Protein AF-0000000087409293 (afdb_homodimer)

Foldseek 3Di:
DEEEEEELVQFAALPDDALHGNLVLLLLVLLLVLVCPPVDFYAYEYEARSALVVLCVVLVQAQFADDDDVNNVSNVVSQVRSLVRSVVRVVSSCVSNVVNVAQEDEDEPQVAFEAANQATPGGDCVVVVVCRVVRHHYYYYWGKHQYPHRRIRTHHSLRVVLVCCVVVLDAEYEYADQDAEDFQEDVPPTDFAAEDELVCLVVSCVSHVVDPPDPDPCVVVSSNSVSVSSSQVRYKYWYGHSNDRPQVNCVVVPNHTYYIYHD/DEEEEAELVQFAALPDDALHGNLVLLLLVLLLVLVCPPVDFYAYEYEARSALVVLCVVLVQAQFADPDDVNNVSNVVSQVRSQVRSVVRVVSSCVSNVVNVAQEDEDEPQVAFEAANQATPGGDCVVVVVCRVVRHHYYYYWGKHQYPHRRIRTHHSLRVVLVCCVVVLDAEYEYADQDAEDFLEDVPPTDFAAEDELVCLVVSCVSHVVDPPDPDPCVVVSSNSVSVSSSQVRYKYWYGHSNDRPQVNCVVVPNHTYYIYHD

Structure (mmCIF, N/CA/C/O backbone):
data_AF-0000000087409293-model_v1
#
loop_
_entity.id
_entity.type
_entity.pdbx_description
1 polymer 'Isopentenyl phosphate kinase'
#
loop_
_atom_site.group_PDB
_atom_site.id
_atom_site.type_symbol
_atom_site.label_atom_id
_atom_site.label_alt_id
_atom_site.label_comp_id
_atom_site.label_asym_id
_atom_site.label_entity_id
_atom_site.label_seq_id
_atom_site.pdbx_PDB_ins_code
_atom_site.Cartn_x
_atom_site.Cartn_y
_atom_site.Cartn_z
_atom_site.occupancy
_atom_site.B_iso_or_equiv
_atom_site.auth_seq_id
_atom_site.auth_comp_id
_atom_site.auth_asym_id
_atom_site.auth_atom_id
_atom_site.pdbx_PDB_model_num
ATOM 1 N N . MET A 1 1 ? -8.055 -22.25 -0.943 1 96.88 1 MET A N 1
ATOM 2 C CA . MET A 1 1 ? -7.41 -21.016 -1.385 1 96.88 1 MET A CA 1
ATOM 3 C C . MET A 1 1 ? -6.199 -21.312 -2.262 1 96.88 1 MET A C 1
ATOM 5 O O . MET A 1 1 ? -5.457 -22.266 -2 1 96.88 1 MET A O 1
ATOM 9 N N . ILE A 1 2 ? -6.016 -20.578 -3.305 1 98.69 2 ILE A N 1
ATOM 10 C CA . ILE A 1 2 ? -4.949 -20.766 -4.285 1 98.69 2 ILE A CA 1
ATOM 11 C C . ILE A 1 2 ? -4.133 -19.469 -4.414 1 98.69 2 ILE A C 1
ATOM 13 O O . ILE A 1 2 ? -4.699 -18.375 -4.5 1 98.69 2 ILE A O 1
ATOM 17 N N . ILE A 1 3 ? -2.811 -19.594 -4.363 1 98.75 3 ILE A N 1
ATOM 18 C CA . ILE A 1 3 ? -1.931 -18.453 -4.629 1 98.75 3 ILE A CA 1
ATOM 19 C C . ILE A 1 3 ? -1.375 -18.562 -6.047 1 98.75 3 ILE A C 1
ATOM 21 O O . ILE A 1 3 ? -0.853 -19.594 -6.445 1 98.75 3 ILE A O 1
ATOM 25 N N . VAL A 1 4 ? -1.517 -17.516 -6.801 1 98.88 4 VAL A N 1
ATOM 26 C CA . VAL A 1 4 ? -0.999 -17.453 -8.164 1 98.88 4 VAL A CA 1
ATOM 27 C C . VAL A 1 4 ? 0.125 -16.422 -8.242 1 98.88 4 VAL A C 1
ATOM 29 O O . VAL A 1 4 ? -0.078 -15.25 -7.926 1 98.88 4 VAL A O 1
ATOM 32 N N . LYS A 1 5 ? 1.295 -16.844 -8.609 1 98.19 5 LYS A N 1
ATOM 33 C CA . LYS A 1 5 ? 2.443 -15.961 -8.82 1 98.19 5 LYS A CA 1
ATOM 34 C C . LYS A 1 5 ? 2.658 -15.688 -10.305 1 98.19 5 LYS A C 1
ATOM 36 O O . LYS A 1 5 ? 2.922 -16.609 -11.078 1 98.19 5 LYS A O 1
ATOM 41 N N . VAL A 1 6 ? 2.549 -14.492 -10.68 1 98.25 6 VAL A N 1
ATOM 42 C CA . VAL A 1 6 ? 2.789 -14.117 -12.07 1 98.25 6 VAL A CA 1
ATOM 43 C C . VAL A 1 6 ? 4.211 -13.57 -12.219 1 98.25 6 VAL A C 1
ATOM 45 O O . VAL A 1 6 ? 4.504 -12.461 -11.781 1 98.25 6 VAL A O 1
ATOM 48 N N . GLY A 1 7 ? 5.055 -14.305 -12.875 1 95.56 7 GLY A N 1
ATOM 49 C CA . GLY A 1 7 ? 6.43 -13.875 -13.086 1 95.56 7 GLY A CA 1
ATOM 50 C C . GLY A 1 7 ? 6.543 -12.656 -13.977 1 95.56 7 GLY A C 1
ATOM 51 O O . GLY A 1 7 ? 5.695 -12.43 -14.844 1 95.56 7 GLY A O 1
ATOM 52 N N . GLY A 1 8 ? 7.586 -11.914 -13.773 1 94.38 8 GLY A N 1
ATOM 53 C CA . GLY A 1 8 ? 7.797 -10.711 -14.555 1 94.38 8 GLY A CA 1
ATOM 54 C C . GLY A 1 8 ? 7.871 -10.969 -16.047 1 94.38 8 GLY A C 1
ATOM 55 O O . GLY A 1 8 ? 7.387 -10.164 -16.844 1 94.38 8 GLY A O 1
ATOM 56 N N . SER A 1 9 ? 8.406 -12.102 -16.422 1 92.5 9 SER A N 1
ATOM 57 C CA . SER A 1 9 ? 8.57 -12.438 -17.828 1 92.5 9 SER A CA 1
ATOM 58 C C . SER A 1 9 ? 7.238 -12.797 -18.469 1 92.5 9 SER A C 1
ATOM 60 O O . SER A 1 9 ? 7.133 -12.867 -19.703 1 92.5 9 SER A O 1
ATOM 62 N N . VAL A 1 10 ? 6.266 -13.062 -17.625 1 96.19 10 VAL A N 1
ATOM 63 C CA . VAL A 1 10 ? 4.949 -13.438 -18.141 1 96.19 10 VAL A CA 1
ATOM 64 C C . VAL A 1 10 ? 4.227 -12.195 -18.656 1 96.19 10 VAL A C 1
ATOM 66 O O . VAL A 1 10 ? 3.572 -12.242 -19.703 1 96.19 10 VAL A O 1
ATOM 69 N N . PHE A 1 11 ? 4.387 -11.07 -17.969 1 97.25 11 PHE A N 1
ATOM 70 C CA . PHE A 1 11 ? 3.568 -9.922 -18.344 1 97.25 11 PHE A CA 1
ATOM 71 C C . PHE A 1 11 ? 4.434 -8.789 -18.891 1 97.25 11 PHE A C 1
ATOM 73 O O . PHE A 1 11 ? 3.932 -7.699 -19.172 1 97.25 11 PHE A O 1
ATOM 80 N N . SER A 1 12 ? 5.723 -9.008 -18.953 1 94.75 12 SER A N 1
ATOM 81 C CA . SER A 1 12 ? 6.621 -7.961 -19.422 1 94.75 12 SER A CA 1
ATOM 82 C C . SER A 1 12 ? 7.832 -8.547 -20.141 1 94.75 12 SER A C 1
ATOM 84 O O . SER A 1 12 ? 8.156 -9.727 -19.969 1 94.75 12 SER A O 1
ATOM 86 N N . ASP A 1 13 ? 8.43 -7.73 -21.031 1 90.62 13 ASP A N 1
ATOM 87 C CA . ASP A 1 13 ? 9.719 -8.031 -21.656 1 90.62 13 ASP A CA 1
ATOM 88 C C . ASP A 1 13 ? 10.836 -7.195 -21.031 1 90.62 13 ASP A C 1
ATOM 90 O O . ASP A 1 13 ? 10.945 -5.996 -21.312 1 90.62 13 ASP A O 1
ATOM 94 N N . LYS A 1 14 ? 11.617 -7.812 -20.281 1 82.81 14 LYS A N 1
ATOM 95 C CA . LYS A 1 14 ? 12.672 -7.113 -19.547 1 82.81 14 LYS A CA 1
ATOM 96 C C . LYS A 1 14 ? 13.656 -6.457 -20.516 1 82.81 14 LYS A C 1
ATOM 98 O O . LYS A 1 14 ? 14.352 -5.508 -20.141 1 82.81 14 LYS A O 1
ATOM 103 N N . LYS A 1 15 ? 13.773 -7 -21.719 1 83.5 15 LYS A N 1
ATOM 104 C CA . LYS A 1 15 ? 14.68 -6.461 -22.734 1 83.5 15 LYS A CA 1
ATOM 105 C C . LYS A 1 15 ? 14.023 -5.332 -23.516 1 83.5 15 LYS A C 1
ATOM 107 O O . LYS A 1 15 ? 14.68 -4.656 -24.312 1 83.5 15 LYS A O 1
ATOM 112 N N . GLY A 1 16 ? 12.766 -5.148 -23.328 1 87.06 16 GLY A N 1
ATOM 113 C CA . GLY A 1 16 ? 12.023 -4.109 -24.031 1 87.06 16 GLY A CA 1
ATOM 114 C C . GLY A 1 16 ? 12.086 -2.762 -23.328 1 87.06 16 GLY A C 1
ATOM 115 O O . GLY A 1 16 ? 12.992 -2.502 -22.547 1 87.06 16 GLY A O 1
ATOM 116 N N . GLU A 1 17 ? 11.258 -1.871 -23.734 1 90.75 17 GLU A N 1
ATOM 117 C CA . GLU A 1 17 ? 11.148 -0.559 -23.109 1 90.75 17 GLU A CA 1
ATOM 118 C C . GLU A 1 17 ? 10.758 -0.683 -21.641 1 90.75 17 GLU A C 1
ATOM 120 O O . GLU A 1 17 ? 10.016 -1.598 -21.266 1 90.75 17 GLU A O 1
ATOM 125 N N . PRO A 1 18 ? 11.297 0.206 -20.875 1 90.44 18 PRO A N 1
ATOM 126 C CA . PRO A 1 18 ? 10.875 0.184 -19.469 1 90.44 18 PRO A CA 1
ATOM 127 C C . PRO A 1 18 ? 9.359 0.287 -19.312 1 90.44 18 PRO A C 1
ATOM 129 O O . PRO A 1 18 ? 8.695 0.991 -20.078 1 90.44 18 PRO A O 1
ATOM 132 N N . GLU A 1 19 ? 8.898 -0.525 -18.328 1 94.94 19 GLU A N 1
ATOM 133 C CA . GLU A 1 19 ? 7.5 -0.506 -17.906 1 94.94 19 GLU A CA 1
ATOM 134 C C . GLU A 1 19 ? 6.574 -0.94 -19.047 1 94.94 19 GLU A C 1
ATOM 136 O O . GLU A 1 19 ? 5.496 -0.371 -19.219 1 94.94 19 GLU A O 1
ATOM 141 N N . ASN A 1 20 ? 7.098 -1.802 -19.969 1 95.94 20 ASN A N 1
ATOM 142 C CA . ASN A 1 20 ? 6.172 -2.451 -20.891 1 95.94 20 ASN A CA 1
ATOM 143 C C . ASN A 1 20 ? 5.285 -3.465 -20.172 1 95.94 20 ASN A C 1
ATOM 145 O O . ASN A 1 20 ? 5.73 -4.137 -19.25 1 95.94 20 ASN A O 1
ATOM 149 N N . PHE A 1 21 ? 4.055 -3.594 -20.594 1 97.5 21 PHE A N 1
ATOM 150 C CA . PHE A 1 21 ? 3.062 -4.438 -19.938 1 97.5 21 PHE A CA 1
ATOM 151 C C . PHE A 1 21 ? 2.232 -5.195 -20.969 1 97.5 21 PHE A C 1
ATOM 153 O O . PHE A 1 21 ? 1.63 -4.59 -21.859 1 97.5 21 PHE A O 1
ATOM 160 N N . ASP A 1 22 ? 2.244 -6.477 -20.891 1 97.69 22 ASP A N 1
ATOM 161 C CA . ASP A 1 22 ? 1.468 -7.324 -21.797 1 97.69 22 ASP A CA 1
ATOM 162 C C . ASP A 1 22 ? 0.019 -7.438 -21.328 1 97.69 22 ASP A C 1
ATOM 164 O O . ASP A 1 22 ? -0.352 -8.406 -20.672 1 97.69 22 ASP A O 1
ATOM 168 N N . HIS A 1 23 ? -0.8 -6.555 -21.766 1 98 23 HIS A N 1
ATOM 169 C CA . HIS A 1 23 ? -2.186 -6.449 -21.312 1 98 23 HIS A CA 1
ATOM 170 C C . HIS A 1 23 ? -2.979 -7.699 -21.672 1 98 23 HIS A C 1
ATOM 172 O O . HIS A 1 23 ? -3.811 -8.164 -20.891 1 98 23 HIS A O 1
ATOM 178 N N . GLU A 1 24 ? -2.725 -8.234 -22.812 1 97.81 24 GLU A N 1
ATOM 179 C CA . GLU A 1 24 ? -3.482 -9.391 -23.281 1 97.81 24 GLU A CA 1
ATOM 180 C C . GLU A 1 24 ? -3.219 -10.617 -22.406 1 97.81 24 GLU A C 1
ATOM 182 O O . GLU A 1 24 ? -4.156 -11.305 -22 1 97.81 24 GLU A O 1
ATOM 187 N N . THR A 1 25 ? -1.979 -10.859 -22.141 1 98.25 25 THR A N 1
ATOM 188 C CA . THR A 1 25 ? -1.608 -12.008 -21.312 1 98.25 25 THR A CA 1
ATOM 189 C C . THR A 1 25 ? -2.234 -11.898 -19.922 1 98.25 25 THR A C 1
ATOM 191 O O . THR A 1 25 ? -2.824 -12.859 -19.422 1 98.25 25 THR A O 1
ATOM 194 N N . VAL A 1 26 ? -2.182 -10.742 -19.281 1 98.69 26 VAL A N 1
ATOM 195 C CA . VAL A 1 26 ? -2.695 -10.562 -17.922 1 98.69 26 VAL A CA 1
ATOM 196 C C . VAL A 1 26 ? -4.219 -10.648 -17.938 1 98.69 26 VAL A C 1
ATOM 198 O O . VAL A 1 26 ? -4.82 -11.211 -17.016 1 98.69 26 VAL A O 1
ATOM 201 N N . ARG A 1 27 ? -4.828 -10.102 -18.969 1 98.44 27 ARG A N 1
ATOM 202 C CA . ARG A 1 27 ? -6.277 -10.219 -19.078 1 98.44 27 ARG A CA 1
ATOM 203 C C . ARG A 1 27 ? -6.703 -11.68 -19.203 1 98.44 27 ARG A C 1
ATOM 205 O O . ARG A 1 27 ? -7.715 -12.086 -18.625 1 98.44 27 ARG A O 1
ATOM 212 N N . ASN A 1 28 ? -5.973 -12.453 -19.969 1 98.56 28 ASN A N 1
ATOM 213 C CA . ASN A 1 28 ? -6.27 -13.875 -20.109 1 98.56 28 ASN A CA 1
ATOM 214 C C . ASN A 1 28 ? -6.129 -14.609 -18.766 1 98.56 28 ASN A C 1
ATOM 216 O O . ASN A 1 28 ? -6.934 -15.484 -18.453 1 98.56 28 ASN A O 1
ATOM 220 N N . ILE A 1 29 ? -5.129 -14.266 -18.031 1 98.81 29 ILE A N 1
ATOM 221 C CA . ILE A 1 29 ? -4.938 -14.828 -16.703 1 98.81 29 ILE A CA 1
ATOM 222 C C . ILE A 1 29 ? -6.141 -14.492 -15.828 1 98.81 29 ILE A C 1
ATOM 224 O O . ILE A 1 29 ? -6.684 -15.367 -15.148 1 98.81 29 ILE A O 1
ATOM 228 N N . ALA A 1 30 ? -6.59 -13.219 -15.852 1 98.88 30 ALA A N 1
ATOM 229 C CA . ALA A 1 30 ? -7.758 -12.781 -15.094 1 98.88 30 ALA A CA 1
ATOM 230 C C . ALA A 1 30 ? -9 -13.57 -15.5 1 98.88 30 ALA A C 1
ATOM 232 O O . ALA A 1 30 ? -9.789 -13.992 -14.648 1 98.88 30 ALA A O 1
ATOM 233 N N . LYS A 1 31 ? -9.172 -13.789 -16.797 1 98.81 31 LYS A N 1
ATOM 234 C CA . LYS A 1 31 ? -10.305 -14.555 -17.297 1 98.81 31 LYS A CA 1
ATOM 235 C C . LYS A 1 31 ? -10.305 -15.977 -16.75 1 98.81 31 LYS A C 1
ATOM 237 O O . LYS A 1 31 ? -11.352 -16.531 -16.422 1 98.81 31 LYS A O 1
ATOM 242 N N . GLU A 1 32 ? -9.172 -16.578 -16.734 1 98.81 32 GLU A N 1
ATOM 243 C CA . GLU A 1 32 ? -9.086 -17.938 -16.219 1 98.81 32 GLU A CA 1
ATOM 244 C C . GLU A 1 32 ? -9.422 -17.984 -14.727 1 98.81 32 GLU A C 1
ATOM 246 O O . GLU A 1 32 ? -10.125 -18.891 -14.273 1 98.81 32 GLU A O 1
ATOM 251 N N . ILE A 1 33 ? -8.93 -17.047 -13.945 1 98.88 33 ILE A N 1
ATOM 252 C CA . ILE A 1 33 ? -9.25 -16.984 -12.523 1 98.88 33 ILE A CA 1
ATOM 253 C C . ILE A 1 33 ? -10.75 -16.781 -12.336 1 98.88 33 ILE A C 1
ATOM 255 O O . ILE A 1 33 ? -11.359 -17.375 -11.453 1 98.88 33 ILE A O 1
ATOM 259 N N . ALA A 1 34 ? -11.352 -15.922 -13.211 1 98.75 34 ALA A N 1
ATOM 260 C CA . ALA A 1 34 ? -12.773 -15.594 -13.133 1 98.75 34 ALA A CA 1
ATOM 261 C C . ALA A 1 34 ? -13.641 -16.844 -13.242 1 98.75 34 ALA A C 1
ATOM 263 O O . ALA A 1 34 ? -14.734 -16.891 -12.68 1 98.75 34 ALA A O 1
ATOM 264 N N . LYS A 1 35 ? -13.141 -17.875 -13.922 1 98.5 35 LYS A N 1
ATOM 265 C CA . LYS A 1 35 ? -13.891 -19.125 -14.102 1 98.5 35 LYS A CA 1
ATOM 266 C C . LYS A 1 35 ? -14.055 -19.859 -12.773 1 98.5 35 LYS A C 1
ATOM 268 O O . LYS A 1 35 ? -14.961 -20.672 -12.617 1 98.5 35 LYS A O 1
ATOM 273 N N . PHE A 1 36 ? -13.227 -19.609 -11.828 1 98.62 36 PHE A N 1
ATOM 274 C CA . PHE A 1 36 ? -13.219 -20.375 -10.586 1 98.62 36 PHE A CA 1
ATOM 275 C C . PHE A 1 36 ? -13.625 -19.484 -9.414 1 98.62 36 PHE A C 1
ATOM 277 O O . PHE A 1 36 ? -13.961 -20 -8.336 1 98.62 36 PHE A O 1
ATOM 284 N N . TYR A 1 37 ? -13.594 -18.172 -9.594 1 98.25 37 TYR A N 1
ATOM 285 C CA . TYR A 1 37 ? -14.055 -17.219 -8.594 1 98.25 37 TYR A CA 1
ATOM 286 C C . TYR A 1 37 ? -15.57 -17.094 -8.633 1 98.25 37 TYR A C 1
ATOM 288 O O . TYR A 1 37 ? -16.188 -17.141 -9.703 1 98.25 37 TYR A O 1
ATOM 296 N N . PRO A 1 38 ? -16.312 -17.062 -7.551 1 97.25 38 PRO A N 1
ATOM 297 C CA . PRO A 1 38 ? -15.844 -16.953 -6.168 1 97.25 38 PRO A CA 1
ATOM 298 C C . PRO A 1 38 ? -15.805 -18.297 -5.449 1 97.25 38 PRO A C 1
ATOM 300 O O . PRO A 1 38 ? -15.664 -18.344 -4.227 1 97.25 38 PRO A O 1
ATOM 303 N N . ARG A 1 39 ? -15.883 -19.391 -6.199 1 97.38 39 ARG A N 1
ATOM 304 C CA . ARG A 1 39 ? -15.867 -20.719 -5.578 1 97.38 39 ARG A CA 1
ATOM 305 C C . ARG A 1 39 ? -14.516 -21 -4.93 1 97.38 39 ARG A C 1
ATOM 307 O O . ARG A 1 39 ? -14.438 -21.75 -3.955 1 97.38 39 ARG A O 1
ATOM 314 N N . GLU A 1 40 ? -13.484 -20.484 -5.477 1 97.88 40 GLU A N 1
ATOM 315 C CA . GLU A 1 40 ? -12.133 -20.547 -4.93 1 97.88 40 GLU A CA 1
ATOM 316 C C . GLU A 1 40 ? -11.656 -19.172 -4.477 1 97.88 40 GLU A C 1
ATOM 318 O O . GLU A 1 40 ? -12 -18.156 -5.082 1 97.88 40 GLU A O 1
ATOM 323 N N . ASN A 1 41 ? -10.922 -19.156 -3.402 1 98.44 41 ASN A N 1
ATOM 324 C CA . ASN A 1 41 ? -10.25 -17.953 -2.965 1 98.44 41 ASN A CA 1
ATOM 325 C C . ASN A 1 41 ? -8.859 -17.828 -3.582 1 98.44 41 ASN A C 1
ATOM 327 O O . ASN A 1 41 ? -8.148 -18.828 -3.727 1 98.44 41 ASN A O 1
ATOM 331 N N . PHE A 1 42 ? -8.492 -16.609 -3.934 1 98.88 42 PHE A N 1
ATOM 332 C CA . PHE A 1 42 ? -7.215 -16.422 -4.617 1 98.88 42 PHE A CA 1
ATOM 333 C C . PHE A 1 42 ? -6.398 -15.328 -3.947 1 98.88 42 PHE A C 1
ATOM 335 O O . PHE A 1 42 ? -6.957 -14.344 -3.457 1 98.88 42 PHE A O 1
ATOM 342 N N . ILE A 1 43 ? -5.152 -15.484 -3.918 1 98.88 43 ILE A N 1
ATOM 343 C CA . ILE A 1 43 ? -4.16 -14.422 -3.766 1 98.88 43 ILE A CA 1
ATOM 344 C C . ILE A 1 43 ? -3.277 -14.359 -5.008 1 98.88 43 ILE A C 1
ATOM 346 O O . ILE A 1 43 ? -2.848 -15.398 -5.527 1 98.88 43 ILE A O 1
ATOM 350 N N . VAL A 1 44 ? -3.0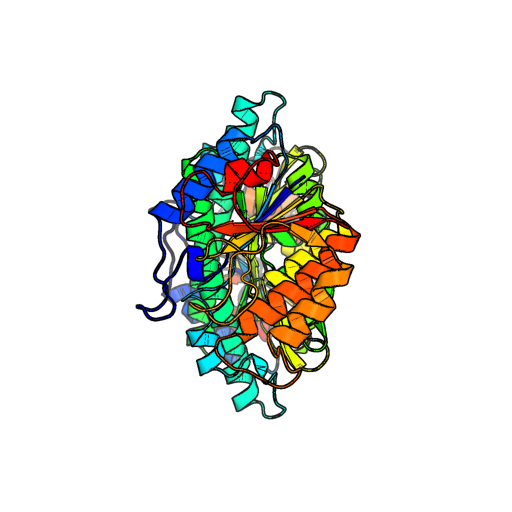49 -13.211 -5.508 1 98.94 44 VAL A N 1
ATOM 351 C CA . VAL A 1 44 ? -2.164 -13.031 -6.656 1 98.94 44 VAL A CA 1
ATOM 352 C C . VAL A 1 44 ? -0.919 -12.25 -6.23 1 98.94 44 VAL A C 1
ATOM 354 O O . VAL A 1 44 ? -1.015 -11.266 -5.496 1 98.94 44 VAL A O 1
ATOM 357 N N . VAL A 1 45 ? 0.214 -12.711 -6.598 1 98.75 45 VAL A N 1
ATOM 358 C CA . VAL A 1 45 ? 1.481 -12.016 -6.391 1 98.75 45 VAL A CA 1
ATOM 359 C C . VAL A 1 45 ? 2.223 -11.883 -7.719 1 98.75 45 VAL A C 1
ATOM 361 O O . VAL A 1 45 ? 2.461 -12.883 -8.406 1 98.75 45 VAL A O 1
ATOM 364 N N . HIS A 1 46 ? 2.545 -10.695 -8.102 1 98.31 46 HIS A N 1
ATOM 365 C CA . HIS A 1 46 ? 3.279 -10.562 -9.352 1 98.31 46 HIS A CA 1
ATOM 366 C C . HIS A 1 46 ? 4.691 -10.031 -9.109 1 98.31 46 HIS A C 1
ATOM 368 O O . HIS A 1 46 ? 4.969 -9.453 -8.055 1 98.31 46 HIS A O 1
ATOM 374 N N . GLY A 1 47 ? 5.598 -10.289 -10.078 1 95 47 GLY A N 1
ATOM 375 C CA . GLY A 1 47 ? 6.957 -9.773 -10.031 1 95 47 GLY A CA 1
ATOM 376 C C . GLY A 1 47 ? 7.082 -8.375 -10.602 1 95 47 GLY A C 1
ATOM 377 O O . GLY A 1 47 ? 6.09 -7.66 -10.727 1 95 47 GLY A O 1
ATOM 378 N N . GLY A 1 48 ? 8.305 -8 -10.867 1 92.69 48 GLY A N 1
ATOM 379 C CA . GLY A 1 48 ? 8.523 -6.633 -11.305 1 92.69 48 GLY A CA 1
ATOM 380 C C . GLY A 1 48 ? 8.586 -6.488 -12.812 1 92.69 48 GLY A C 1
ATOM 381 O O . GLY A 1 48 ? 8.242 -5.438 -13.352 1 92.69 48 GLY A O 1
ATOM 382 N N . GLY A 1 49 ? 9.148 -7.566 -13.453 1 89.81 49 GLY A N 1
ATOM 383 C CA . GLY A 1 49 ? 9.336 -7.461 -14.898 1 89.81 49 GLY A CA 1
ATOM 384 C C . GLY A 1 49 ? 10.195 -6.277 -15.297 1 89.81 49 GLY A C 1
ATOM 385 O O . GLY A 1 49 ? 11.297 -6.094 -14.773 1 89.81 49 GLY A O 1
ATOM 386 N N . SER A 1 50 ? 9.68 -5.512 -16.25 1 91.81 50 SER A N 1
ATOM 387 C CA . SER A 1 50 ? 10.406 -4.336 -16.734 1 91.81 50 SER A CA 1
ATOM 388 C C . SER A 1 50 ? 10.156 -3.133 -15.82 1 91.81 50 SER A C 1
ATOM 390 O O . SER A 1 50 ? 10.594 -2.021 -16.125 1 91.81 50 SER A O 1
ATOM 392 N N . PHE A 1 51 ? 9.445 -3.387 -14.703 1 93.75 51 PHE A N 1
ATOM 393 C CA . PHE A 1 51 ? 9.156 -2.354 -13.719 1 93.75 51 PHE A CA 1
ATOM 394 C C . PHE A 1 51 ? 10.07 -2.484 -12.508 1 93.75 51 PHE A C 1
ATOM 396 O O . PHE A 1 51 ? 10.352 -3.596 -12.055 1 93.75 51 PHE A O 1
ATOM 403 N N . GLY A 1 52 ? 10.516 -1.453 -11.953 1 90.38 52 GLY A N 1
ATOM 404 C CA . GLY A 1 52 ? 11.242 -1.432 -10.688 1 90.38 52 GLY A CA 1
ATOM 405 C C . GLY A 1 52 ? 12.711 -1.753 -10.836 1 90.38 52 GLY A C 1
ATOM 406 O O . GLY A 1 52 ? 13.555 -1.163 -10.156 1 90.38 52 GLY A O 1
ATOM 407 N N . HIS A 1 53 ? 13.016 -2.691 -11.781 1 87.88 53 HIS A N 1
ATOM 408 C CA . HIS A 1 53 ? 14.391 -3.156 -11.914 1 87.88 53 HIS A CA 1
ATOM 409 C C . HIS A 1 53 ? 15.305 -2.033 -12.391 1 87.88 53 HIS A C 1
ATOM 411 O O . HIS A 1 53 ? 16.406 -1.851 -11.859 1 87.88 53 HIS A O 1
ATOM 417 N N . PRO A 1 54 ? 14.883 -1.311 -13.383 1 88.44 54 PRO A N 1
ATOM 418 C CA . PRO A 1 54 ? 15.742 -0.205 -13.82 1 88.44 54 PRO A CA 1
ATOM 419 C C . PRO A 1 54 ? 16.062 0.771 -12.695 1 88.44 54 PRO A C 1
ATOM 421 O O . PRO A 1 54 ? 17.219 1.153 -12.516 1 88.44 54 PRO A O 1
ATOM 424 N N . GLU A 1 55 ? 15.078 1.143 -11.875 1 92 55 GLU A N 1
ATOM 425 C CA . GLU A 1 55 ? 15.281 2.043 -10.742 1 92 55 GLU A CA 1
ATOM 426 C C . GLU A 1 55 ? 16.172 1.403 -9.688 1 92 55 GLU A C 1
ATOM 428 O O . GLU A 1 55 ? 17.109 2.039 -9.188 1 92 55 GLU A O 1
ATOM 433 N N . ALA A 1 56 ? 15.906 0.174 -9.391 1 92.5 56 ALA A N 1
ATOM 434 C CA . ALA A 1 56 ? 16.656 -0.529 -8.359 1 92.5 56 ALA A CA 1
ATOM 435 C C . ALA A 1 56 ? 18.141 -0.6 -8.727 1 92.5 56 ALA A C 1
ATOM 437 O O . ALA A 1 56 ? 19.016 -0.429 -7.859 1 92.5 56 ALA A O 1
ATOM 438 N N . LYS A 1 57 ? 18.391 -0.883 -9.969 1 91.25 57 LYS A N 1
ATOM 439 C CA . LYS A 1 57 ? 19.781 -0.958 -10.445 1 91.25 57 LYS A CA 1
ATOM 440 C C . LYS A 1 57 ? 20.438 0.418 -10.438 1 91.25 57 LYS A C 1
ATOM 442 O O . LYS A 1 57 ? 21.547 0.578 -9.93 1 91.25 57 LYS A O 1
ATOM 447 N N . LYS A 1 58 ? 19.75 1.385 -10.945 1 93.88 58 LYS A N 1
ATOM 448 C CA . LYS A 1 58 ? 20.25 2.752 -11.039 1 93.88 58 LYS A CA 1
ATOM 449 C C . LYS A 1 58 ? 20.656 3.279 -9.672 1 93.88 58 LYS A C 1
ATOM 451 O O . LYS A 1 58 ? 21.703 3.926 -9.531 1 93.88 58 LYS A O 1
ATOM 456 N N . TYR A 1 59 ? 19.891 2.928 -8.594 1 95.88 59 TYR A N 1
ATOM 457 C CA . TYR A 1 59 ? 20.094 3.547 -7.285 1 95.88 59 TYR A CA 1
ATOM 458 C C . TYR A 1 59 ? 20.812 2.602 -6.336 1 95.88 59 TYR A C 1
ATOM 460 O O . TYR A 1 59 ? 21.141 2.977 -5.207 1 95.88 59 TYR A O 1
ATOM 468 N N . GLY A 1 60 ? 21.078 1.34 -6.746 1 95 60 GLY A N 1
ATOM 469 C CA . GLY A 1 60 ? 21.812 0.39 -5.926 1 95 60 GLY A CA 1
ATOM 470 C C . GLY A 1 60 ? 21.062 -0.005 -4.664 1 95 60 GLY A C 1
ATOM 471 O O . GLY A 1 60 ? 21.625 0 -3.57 1 95 60 GLY A O 1
ATOM 472 N N . ILE A 1 61 ? 19.781 -0.31 -4.82 1 95.31 61 ILE A N 1
ATOM 473 C CA . ILE A 1 61 ? 18.922 -0.572 -3.674 1 95.31 61 ILE A CA 1
ATOM 474 C C . ILE A 1 61 ? 19.406 -1.81 -2.926 1 95.31 61 ILE A C 1
ATOM 476 O O . ILE A 1 61 ? 19.406 -1.837 -1.693 1 95.31 61 ILE A O 1
ATOM 480 N N . ARG A 1 62 ? 19.906 -2.832 -3.578 1 93.56 62 ARG A N 1
ATOM 481 C CA . ARG A 1 62 ? 20.297 -4.102 -2.98 1 93.56 62 ARG A CA 1
ATOM 482 C C . ARG A 1 62 ? 21.531 -3.938 -2.107 1 93.56 62 ARG A C 1
ATOM 484 O O . ARG A 1 62 ? 21.812 -4.781 -1.253 1 93.56 62 ARG A O 1
ATOM 491 N N . ASP A 1 63 ? 22.219 -2.818 -2.281 1 95.25 63 ASP A N 1
ATOM 492 C CA . ASP A 1 63 ? 23.438 -2.576 -1.528 1 95.25 63 ASP A CA 1
ATOM 493 C C . ASP A 1 63 ? 23.141 -1.987 -0.153 1 95.25 63 ASP A C 1
ATOM 495 O O . ASP A 1 63 ? 24.031 -1.856 0.685 1 95.25 63 ASP A O 1
ATOM 499 N N . GLY A 1 64 ? 21.906 -1.65 0.086 1 97.06 64 GLY A N 1
ATOM 500 C CA . GLY A 1 64 ? 21.5 -1.105 1.375 1 97.06 64 GLY A CA 1
ATOM 501 C C . GLY A 1 64 ? 21.828 0.37 1.523 1 97.06 64 GLY A C 1
ATOM 502 O O . GLY A 1 64 ? 22.234 1.023 0.558 1 97.06 64 GLY A O 1
ATOM 503 N N . LEU A 1 65 ? 21.547 0.909 2.721 1 97.56 65 LEU A N 1
ATOM 504 C CA . LEU A 1 65 ? 21.812 2.314 3.006 1 97.56 65 LEU A CA 1
ATOM 505 C C . LEU A 1 65 ? 23.203 2.496 3.6 1 97.56 65 LEU A C 1
ATOM 507 O O . LEU A 1 65 ? 23.531 1.91 4.637 1 97.56 65 LEU A O 1
ATOM 511 N N . PRO A 1 66 ? 24 3.289 2.941 1 96.75 66 PRO A N 1
ATOM 512 C CA . PRO A 1 66 ? 25.328 3.572 3.506 1 96.75 66 PRO A CA 1
ATOM 513 C C . PRO A 1 66 ? 25.281 4.621 4.613 1 96.75 66 PRO A C 1
ATOM 515 O O . PRO A 1 66 ? 24.219 5.188 4.891 1 96.75 66 PRO A O 1
ATOM 518 N N . GLU A 1 67 ? 26.422 4.922 5.184 1 94.88 67 GLU A N 1
ATOM 519 C CA . GLU A 1 67 ? 26.5 5.848 6.309 1 94.88 67 GLU A CA 1
ATOM 520 C C . GLU A 1 67 ? 26.5 7.297 5.828 1 94.88 67 GLU A C 1
ATOM 522 O O . GLU A 1 67 ? 25.969 8.18 6.512 1 94.88 67 GLU A O 1
ATOM 527 N N . ASP A 1 68 ? 27.031 7.469 4.742 1 9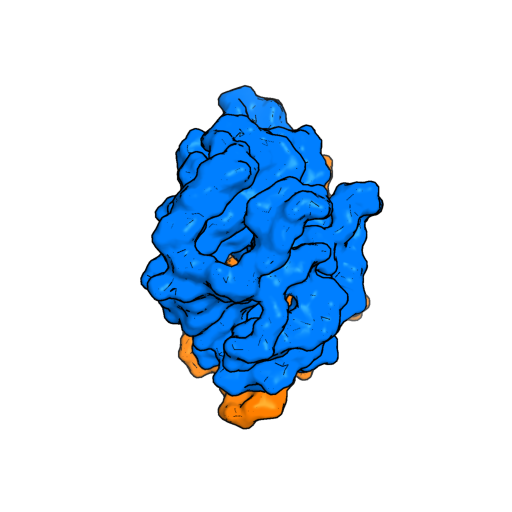6.56 68 ASP A N 1
ATOM 528 C CA . ASP A 1 68 ? 27.109 8.836 4.234 1 96.56 68 ASP A CA 1
ATOM 529 C C . ASP A 1 68 ? 25.734 9.352 3.832 1 96.56 68 ASP A C 1
ATOM 531 O O . ASP A 1 68 ? 25.016 8.703 3.068 1 96.56 68 ASP A O 1
ATOM 535 N N . TRP A 1 69 ? 25.453 10.5 4.211 1 95.44 69 TRP A N 1
ATOM 536 C CA . TRP A 1 69 ? 24.109 11.039 4.094 1 95.44 69 TRP A CA 1
ATOM 537 C C . TRP A 1 69 ? 23.719 11.25 2.633 1 95.44 69 TRP A C 1
ATOM 539 O O . TRP A 1 69 ? 22.609 10.922 2.221 1 95.44 69 TRP A O 1
ATOM 549 N N . GLU A 1 70 ? 24.609 11.773 1.889 1 96.62 70 GLU A N 1
ATOM 550 C CA . GLU A 1 70 ? 24.297 12.117 0.504 1 96.62 70 GLU A CA 1
ATOM 551 C C . GLU A 1 70 ? 23.953 10.875 -0.31 1 96.62 70 GLU A C 1
ATOM 553 O O . GLU A 1 70 ? 22.922 10.836 -0.993 1 96.62 70 GLU A O 1
ATOM 558 N N . THR A 1 71 ? 24.797 9.875 -0.179 1 97.31 71 THR A N 1
ATOM 559 C CA . THR A 1 71 ? 24.562 8.617 -0.886 1 97.31 71 THR A CA 1
ATOM 560 C C . THR A 1 71 ? 23.328 7.918 -0.323 1 97.31 71 THR A C 1
ATOM 562 O O . THR A 1 71 ? 22.547 7.32 -1.072 1 97.31 71 THR A O 1
ATOM 565 N N . ALA A 1 72 ? 23.188 7.988 0.939 1 98 72 ALA A N 1
ATOM 566 C CA . ALA A 1 72 ? 22.016 7.379 1.565 1 98 72 ALA A CA 1
ATOM 567 C C . ALA A 1 72 ? 20.719 8.023 1.066 1 98 72 ALA A C 1
ATOM 569 O O . ALA A 1 72 ? 19.766 7.324 0.742 1 98 72 ALA A O 1
ATOM 570 N N . ASN A 1 73 ? 20.734 9.344 1.009 1 98.12 73 ASN A N 1
ATOM 571 C CA . ASN A 1 73 ? 19.531 10.031 0.551 1 98.12 73 ASN A CA 1
ATOM 572 C C . ASN A 1 73 ? 19.234 9.727 -0.914 1 98.12 73 ASN A C 1
ATOM 574 O O . ASN A 1 73 ? 18.078 9.594 -1.302 1 98.12 73 ASN A O 1
ATOM 578 N N . PHE A 1 74 ? 20.281 9.625 -1.693 1 98.12 74 PHE A N 1
ATOM 579 C CA . PHE A 1 74 ? 20.141 9.219 -3.086 1 98.12 74 PHE A CA 1
ATOM 580 C C . PHE A 1 74 ? 19.453 7.859 -3.186 1 98.12 74 PHE A C 1
ATOM 582 O O . PHE A 1 74 ? 18.547 7.672 -3.992 1 98.12 74 PHE A O 1
ATOM 589 N N . ARG A 1 75 ? 19.797 6.918 -2.35 1 98.44 75 ARG A N 1
ATOM 590 C CA . ARG A 1 75 ? 19.234 5.574 -2.361 1 98.44 75 ARG A CA 1
ATOM 591 C C . ARG A 1 75 ? 17.828 5.562 -1.772 1 98.44 75 ARG A C 1
ATOM 593 O O . ARG A 1 75 ? 16.969 4.781 -2.199 1 98.44 75 ARG A O 1
ATOM 600 N N . ARG A 1 76 ? 17.562 6.488 -0.78 1 98.75 76 ARG A N 1
ATOM 601 C CA . ARG A 1 76 ? 16.203 6.629 -0.279 1 98.75 76 ARG A CA 1
ATOM 602 C C . ARG A 1 76 ? 15.25 7.047 -1.392 1 98.75 76 ARG A C 1
ATOM 604 O O . ARG A 1 76 ? 14.141 6.52 -1.503 1 98.75 76 ARG A O 1
ATOM 611 N N . ILE A 1 77 ? 15.727 7.988 -2.193 1 98.62 77 ILE A N 1
ATOM 612 C CA . ILE A 1 77 ? 14.93 8.453 -3.322 1 98.62 77 ILE A CA 1
ATOM 613 C C . ILE A 1 77 ? 14.711 7.309 -4.305 1 98.62 77 ILE A C 1
ATOM 615 O O . ILE A 1 77 ? 13.594 7.109 -4.797 1 98.62 77 ILE A O 1
ATOM 619 N N . GLY A 1 78 ? 15.758 6.562 -4.57 1 98.44 78 GLY A N 1
ATOM 620 C CA . GLY A 1 78 ? 15.633 5.391 -5.426 1 98.44 78 GLY A CA 1
ATOM 621 C C . GLY A 1 78 ? 14.648 4.367 -4.902 1 98.44 78 GLY A C 1
ATOM 622 O O . GLY A 1 78 ? 13.891 3.773 -5.676 1 98.44 78 GLY A O 1
ATOM 623 N N . PHE A 1 79 ? 14.703 4.145 -3.592 1 98.62 79 PHE A N 1
ATOM 624 C CA . PHE A 1 79 ? 13.766 3.262 -2.904 1 98.62 79 PHE A CA 1
ATOM 625 C C . PHE A 1 79 ? 12.328 3.67 -3.191 1 98.62 79 PHE A C 1
ATOM 627 O O . PHE A 1 79 ? 11.5 2.832 -3.555 1 98.62 79 PHE A O 1
ATOM 634 N N . THR A 1 80 ? 12.062 4.957 -3.1 1 98.75 80 THR A N 1
ATOM 635 C CA . THR A 1 80 ? 10.75 5.535 -3.357 1 98.75 80 THR A CA 1
ATOM 636 C C . THR A 1 80 ? 10.367 5.375 -4.828 1 98.75 80 THR A C 1
ATOM 638 O O . THR A 1 80 ? 9.258 4.941 -5.141 1 98.75 80 THR A O 1
ATOM 641 N N . GLU A 1 81 ? 11.25 5.68 -5.715 1 98.19 81 GLU A N 1
ATOM 642 C CA . GLU A 1 81 ? 10.977 5.613 -7.148 1 98.19 81 GLU A CA 1
ATOM 643 C C . GLU A 1 81 ? 10.719 4.18 -7.598 1 98.19 81 GLU A C 1
ATOM 645 O O . GLU A 1 81 ? 9.883 3.936 -8.469 1 98.19 81 GLU A O 1
ATOM 650 N N . THR A 1 82 ? 11.445 3.246 -7.031 1 98.06 82 THR A N 1
ATOM 651 C CA . THR A 1 82 ? 11.242 1.836 -7.348 1 98.06 82 THR A CA 1
ATOM 652 C C . THR A 1 82 ? 9.836 1.391 -6.941 1 98.06 82 THR A C 1
ATOM 654 O O . THR A 1 82 ? 9.148 0.723 -7.715 1 98.06 82 THR A O 1
ATOM 657 N N . HIS A 1 83 ? 9.445 1.785 -5.773 1 98.62 83 HIS A N 1
ATOM 658 C CA . HIS A 1 83 ? 8.102 1.466 -5.301 1 98.62 83 HIS A CA 1
ATOM 659 C C . HIS A 1 83 ? 7.035 2.057 -6.219 1 98.62 83 HIS A C 1
ATOM 661 O O . HIS A 1 83 ? 6.039 1.4 -6.52 1 98.62 83 HIS A O 1
ATOM 667 N N . GLN A 1 84 ? 7.219 3.301 -6.668 1 98.44 84 GLN A N 1
ATOM 668 C CA . GLN A 1 84 ? 6.262 3.939 -7.566 1 98.44 84 GLN A CA 1
ATOM 669 C C . GLN A 1 84 ? 6.141 3.17 -8.875 1 98.44 84 GLN A C 1
ATOM 671 O O . GLN A 1 84 ? 5.043 3.031 -9.422 1 98.44 84 GLN A O 1
ATOM 676 N N . ALA A 1 85 ? 7.25 2.711 -9.367 1 97.88 85 ALA A N 1
ATOM 677 C CA . ALA A 1 85 ? 7.227 1.909 -10.594 1 97.88 85 ALA A CA 1
ATOM 678 C C . ALA A 1 85 ? 6.426 0.627 -10.391 1 97.88 85 ALA A C 1
ATOM 680 O O . ALA A 1 85 ? 5.625 0.247 -11.25 1 97.88 85 ALA A O 1
ATOM 681 N N . MET A 1 86 ? 6.617 0.019 -9.25 1 98.19 86 MET A N 1
ATOM 682 C CA . MET A 1 86 ? 5.914 -1.229 -8.969 1 98.19 86 MET A CA 1
ATOM 683 C C . MET A 1 86 ? 4.422 -0.978 -8.773 1 98.19 86 MET A C 1
ATOM 685 O O . MET A 1 86 ? 3.596 -1.82 -9.133 1 98.19 86 MET A O 1
ATOM 689 N N . LEU A 1 87 ? 4.051 0.15 -8.211 1 98.5 87 LEU A N 1
ATOM 690 C CA . LEU A 1 87 ? 2.645 0.51 -8.078 1 98.5 87 LEU A CA 1
ATOM 691 C C . LEU A 1 87 ? 1.996 0.693 -9.445 1 98.5 87 LEU A C 1
ATOM 693 O O . LEU A 1 87 ? 0.824 0.359 -9.633 1 98.5 87 LEU A O 1
ATOM 697 N N . ARG A 1 88 ? 2.756 1.239 -10.383 1 98.12 88 ARG A N 1
ATOM 698 C CA . ARG A 1 88 ? 2.219 1.392 -11.734 1 98.12 88 ARG A CA 1
ATOM 699 C C . ARG A 1 88 ? 1.974 0.033 -12.375 1 98.12 88 ARG A C 1
ATOM 701 O O . ARG A 1 88 ? 0.944 -0.176 -13.023 1 98.12 88 ARG A O 1
ATOM 708 N N . ALA A 1 89 ? 2.885 -0.896 -12.188 1 98.12 89 ALA A N 1
ATOM 709 C CA . ALA A 1 89 ? 2.652 -2.252 -12.68 1 98.12 89 ALA A CA 1
ATOM 710 C C . ALA A 1 89 ? 1.409 -2.863 -12.039 1 98.12 89 ALA A C 1
ATOM 712 O O . ALA A 1 89 ? 0.558 -3.424 -12.734 1 98.12 89 ALA A O 1
ATOM 713 N N . ASN A 1 90 ? 1.325 -2.738 -10.75 1 98.69 90 ASN A N 1
ATOM 714 C CA . ASN A 1 90 ? 0.211 -3.312 -10.008 1 98.69 90 ASN A CA 1
ATOM 715 C C . ASN A 1 90 ? -1.125 -2.727 -10.453 1 98.69 90 ASN A C 1
ATOM 717 O O . ASN A 1 90 ? -2.131 -3.438 -10.516 1 98.69 90 ASN A O 1
ATOM 721 N N . SER A 1 91 ? -1.112 -1.43 -10.727 1 98.69 91 SER A N 1
ATOM 722 C CA . SER A 1 91 ? -2.33 -0.774 -11.195 1 98.69 91 SER A CA 1
ATOM 723 C C . SER A 1 91 ? -2.842 -1.41 -12.477 1 98.69 91 SER A C 1
ATOM 725 O O . SER A 1 91 ? -4.051 -1.549 -12.672 1 98.69 91 SER A O 1
ATOM 727 N N . GLU A 1 92 ? -1.949 -1.783 -13.359 1 98.62 92 GLU A N 1
ATOM 728 C CA . GLU A 1 92 ? -2.342 -2.432 -14.602 1 98.62 92 GLU A CA 1
ATOM 729 C C . GLU A 1 92 ? -2.943 -3.809 -14.344 1 98.62 92 GLU A C 1
ATOM 731 O O . GLU A 1 92 ? -3.904 -4.207 -15.008 1 98.62 92 GLU A O 1
ATOM 736 N N . PHE A 1 93 ? -2.371 -4.559 -13.367 1 98.81 93 PHE A N 1
ATOM 737 C CA . PHE A 1 93 ? -2.957 -5.832 -12.969 1 98.81 93 PHE A CA 1
ATOM 738 C C . PHE A 1 93 ? -4.379 -5.637 -12.453 1 98.81 93 PHE A C 1
ATOM 740 O O . PHE A 1 93 ? -5.297 -6.348 -12.867 1 98.81 93 PHE A O 1
ATOM 747 N N . ILE A 1 94 ? -4.547 -4.664 -11.57 1 98.88 94 ILE A N 1
ATOM 748 C CA . ILE A 1 94 ? -5.84 -4.406 -10.953 1 98.88 94 ILE A CA 1
ATOM 749 C C . ILE A 1 94 ? -6.871 -4.074 -12.031 1 98.88 94 ILE A C 1
ATOM 751 O O . ILE A 1 94 ? -7.988 -4.594 -12.016 1 98.88 94 ILE A O 1
ATOM 755 N N . LYS A 1 95 ? -6.477 -3.246 -12.969 1 98.69 95 LYS A N 1
ATOM 756 C CA . LYS A 1 95 ? -7.367 -2.861 -14.062 1 98.69 95 LYS A CA 1
ATOM 757 C C . LYS A 1 95 ? -7.832 -4.082 -14.852 1 98.69 95 LYS A C 1
ATOM 759 O O . LYS A 1 95 ? -9.016 -4.219 -15.156 1 98.69 95 LYS A O 1
ATOM 764 N N . ALA A 1 96 ? -6.895 -4.953 -15.195 1 98.75 96 ALA A N 1
ATOM 765 C CA . ALA A 1 96 ? -7.211 -6.156 -15.961 1 98.75 96 ALA A CA 1
ATOM 766 C C . ALA A 1 96 ? -8.18 -7.055 -15.203 1 98.75 96 ALA A C 1
ATOM 768 O O . ALA A 1 96 ? -9.117 -7.609 -15.789 1 98.75 96 ALA A O 1
ATOM 769 N N . PHE A 1 97 ? -8 -7.199 -13.922 1 98.88 97 PHE A N 1
ATOM 770 C CA . PHE A 1 97 ? -8.836 -8.07 -13.109 1 98.88 97 PHE A CA 1
ATOM 771 C C . PHE A 1 97 ? -10.227 -7.477 -12.93 1 98.88 97 PHE A C 1
ATOM 773 O O . PHE A 1 97 ? -11.227 -8.18 -13.055 1 98.88 97 PHE A O 1
ATOM 780 N N . VAL A 1 98 ? -10.273 -6.156 -12.656 1 98.69 98 VAL A N 1
ATOM 781 C CA . VAL A 1 98 ? -11.547 -5.469 -12.461 1 98.69 98 VAL A CA 1
ATOM 782 C C . VAL A 1 98 ? -12.375 -5.543 -13.742 1 98.69 98 VAL A C 1
ATOM 784 O O . VAL A 1 98 ? -13.602 -5.703 -13.688 1 98.69 98 VAL A O 1
ATOM 787 N N . ARG A 1 99 ? -11.711 -5.469 -14.875 1 98.06 99 ARG A N 1
ATOM 788 C CA . ARG A 1 99 ? -12.383 -5.562 -16.172 1 98.06 99 ARG A CA 1
ATOM 789 C C . ARG A 1 99 ? -13.094 -6.902 -16.328 1 98.06 99 ARG A C 1
ATOM 791 O O . ARG A 1 99 ? -14.117 -6.996 -17 1 98.06 99 ARG A O 1
ATOM 798 N N . GLU A 1 100 ? -12.578 -7.922 -15.672 1 98.38 100 GLU A N 1
ATOM 799 C CA . GLU A 1 100 ? -13.164 -9.258 -15.75 1 98.38 100 GLU A CA 1
ATOM 800 C C . GLU A 1 100 ? -14.102 -9.516 -14.57 1 98.38 100 GLU A C 1
ATOM 802 O O . GLU A 1 100 ? -14.445 -10.664 -14.289 1 98.38 100 GLU A O 1
ATOM 807 N N . GLY A 1 101 ? -14.422 -8.461 -13.797 1 98.06 101 GLY A N 1
ATOM 808 C CA . GLY A 1 101 ? -15.375 -8.562 -12.711 1 98.06 101 GLY A CA 1
ATOM 809 C C . GLY A 1 101 ? -14.766 -9.117 -11.438 1 98.06 101 GLY A C 1
ATOM 810 O O . GLY A 1 101 ? -15.492 -9.539 -10.531 1 98.06 101 GLY A O 1
ATOM 811 N N . LEU A 1 102 ? -13.477 -9.219 -11.383 1 98.81 102 LEU A N 1
ATOM 812 C CA . LEU A 1 102 ? -12.773 -9.734 -10.211 1 98.81 102 LEU A CA 1
ATOM 813 C C . LEU A 1 102 ? -12.398 -8.609 -9.258 1 98.81 102 LEU A C 1
ATOM 815 O O . LEU A 1 102 ? -11.773 -7.625 -9.672 1 98.81 102 LEU A O 1
ATOM 819 N N . PRO A 1 103 ? -12.75 -8.648 -8.008 1 98.75 103 PRO A N 1
ATOM 820 C CA . PRO A 1 103 ? -12.422 -7.59 -7.043 1 98.75 103 PRO A CA 1
ATOM 821 C C . PRO A 1 103 ? -10.992 -7.703 -6.516 1 98.75 103 PRO A C 1
ATOM 823 O O . PRO A 1 103 ? -10.781 -7.859 -5.312 1 98.75 103 PRO A O 1
ATOM 826 N N . ALA A 1 104 ? -10.078 -7.586 -7.422 1 98.88 104 ALA A N 1
ATOM 827 C CA . ALA A 1 104 ? -8.664 -7.566 -7.047 1 98.88 104 ALA A CA 1
ATOM 828 C C . ALA A 1 104 ? -8.32 -6.301 -6.27 1 98.88 104 ALA A C 1
ATOM 830 O O . ALA A 1 104 ? -8.68 -5.195 -6.676 1 98.88 104 ALA A O 1
ATOM 831 N N . PHE A 1 105 ? -7.664 -6.461 -5.16 1 98.94 105 PHE A N 1
ATOM 832 C CA . PHE A 1 105 ? -7.332 -5.324 -4.309 1 98.94 105 PHE A CA 1
ATOM 833 C C . PHE A 1 105 ? -5.836 -5.289 -4.016 1 98.94 105 PHE A C 1
ATOM 835 O O . PHE A 1 105 ? -5.266 -6.277 -3.551 1 98.94 105 PHE A O 1
ATOM 842 N N . SER A 1 106 ? -5.262 -4.168 -4.227 1 98.81 106 SER A N 1
ATOM 843 C CA . SER A 1 106 ? -3.82 -3.988 -4.066 1 98.81 106 SER A CA 1
ATOM 844 C C . SER A 1 106 ? -3.436 -3.924 -2.592 1 98.81 106 SER A C 1
ATOM 846 O O . SER A 1 106 ? -3.969 -3.105 -1.841 1 98.81 106 SER A O 1
ATOM 848 N N . VAL A 1 107 ? -2.6 -4.781 -2.172 1 98.56 107 VAL A N 1
ATOM 849 C CA . VAL A 1 107 ? -1.943 -4.715 -0.87 1 98.56 107 VAL A CA 1
ATOM 850 C C . VAL A 1 107 ? -0.461 -4.398 -1.053 1 98.56 107 VAL A C 1
ATOM 852 O O . VAL A 1 107 ? 0.283 -5.195 -1.629 1 98.56 107 VAL A O 1
ATOM 855 N N . SER A 1 108 ? -0.084 -3.268 -0.602 1 97.31 108 SER A N 1
ATOM 856 C CA . SER A 1 108 ? 1.296 -2.836 -0.8 1 97.31 108 SER A CA 1
ATOM 857 C C . SER A 1 108 ? 2.258 -3.646 0.064 1 97.31 108 SER A C 1
ATOM 859 O O . SER A 1 108 ? 2.305 -3.467 1.282 1 97.31 108 SER A O 1
ATOM 861 N N . THR A 1 109 ? 3.068 -4.406 -0.543 1 96.56 109 THR A N 1
ATOM 862 C CA . THR A 1 109 ? 4.016 -5.293 0.125 1 96.56 109 THR A CA 1
ATOM 863 C C . THR A 1 109 ? 4.957 -4.496 1.024 1 96.56 109 THR A C 1
ATOM 865 O O . THR A 1 109 ? 5.258 -4.918 2.143 1 96.56 109 THR A O 1
ATOM 868 N N . SER A 1 110 ? 5.379 -3.369 0.549 1 97.94 110 SER A N 1
ATOM 869 C CA . SER A 1 110 ? 6.352 -2.541 1.258 1 97.94 110 SER A CA 1
ATOM 870 C C . SER A 1 110 ? 5.742 -1.932 2.516 1 97.94 110 SER A C 1
ATOM 872 O O . SER A 1 110 ? 6.461 -1.404 3.367 1 97.94 110 SER A O 1
ATOM 874 N N . SER A 1 111 ? 4.426 -2.047 2.672 1 98 111 SER A N 1
ATOM 875 C CA . SER A 1 111 ? 3.76 -1.484 3.844 1 98 111 SER A CA 1
ATOM 876 C C . SER A 1 111 ? 3.506 -2.553 4.902 1 98 111 SER A C 1
ATOM 878 O O . SER A 1 111 ? 3.193 -2.234 6.051 1 98 111 SER A O 1
ATOM 880 N N . VAL A 1 112 ? 3.711 -3.842 4.516 1 97.62 112 VAL A N 1
ATOM 881 C CA . VAL A 1 112 ? 3.244 -4.84 5.473 1 97.62 112 VAL A CA 1
ATOM 882 C C . VAL A 1 112 ? 4.371 -5.824 5.785 1 97.62 112 VAL A C 1
ATOM 884 O O . VAL A 1 112 ? 4.258 -6.633 6.707 1 97.62 112 VAL A O 1
ATOM 887 N N . PHE A 1 113 ? 5.512 -5.758 5.02 1 98.38 113 PHE A N 1
ATOM 888 C CA . PHE A 1 113 ? 6.609 -6.688 5.246 1 98.38 113 PHE A CA 1
ATOM 889 C C . PHE A 1 113 ? 7.875 -5.941 5.656 1 98.38 113 PHE A C 1
ATOM 891 O O . PHE A 1 113 ? 8.102 -4.812 5.219 1 98.38 113 PHE A O 1
ATOM 898 N N . ILE A 1 114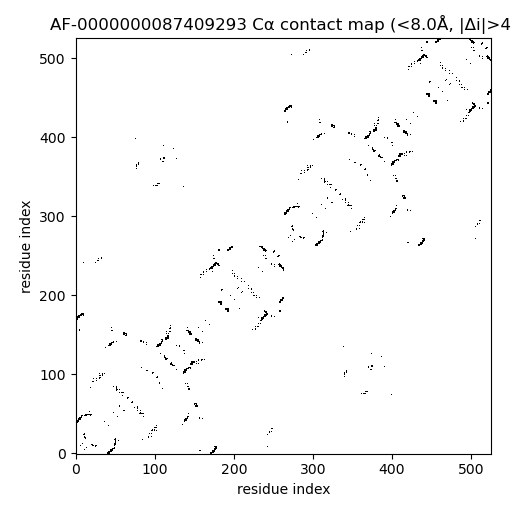 ? 8.641 -6.508 6.43 1 98.62 114 ILE A N 1
ATOM 899 C CA . ILE A 1 114 ? 10 -6.117 6.785 1 98.62 114 ILE A CA 1
ATOM 900 C C . ILE A 1 114 ? 10.953 -7.289 6.562 1 98.62 114 ILE A C 1
ATOM 902 O O . ILE A 1 114 ? 10.625 -8.43 6.895 1 98.62 114 ILE A O 1
ATOM 906 N N . THR A 1 115 ? 12.086 -7.012 6 1 98.19 115 THR A N 1
ATOM 907 C CA . THR A 1 115 ? 13.039 -8.07 5.699 1 98.19 115 THR A CA 1
ATOM 908 C C . THR A 1 115 ? 14.281 -7.941 6.582 1 98.19 115 THR A C 1
ATOM 910 O O . THR A 1 115 ? 14.461 -6.934 7.27 1 98.19 115 THR A O 1
ATOM 913 N N . GLU A 1 116 ? 15.023 -8.969 6.656 1 97.81 116 GLU A N 1
ATOM 914 C CA . GLU A 1 116 ? 16.375 -9.023 7.191 1 97.81 116 GLU A CA 1
ATOM 915 C C . GLU A 1 116 ? 17.312 -9.812 6.262 1 97.81 116 GLU A C 1
ATOM 917 O O . GLU A 1 116 ? 17.109 -11.008 6.043 1 97.81 116 GLU A O 1
ATOM 922 N N . ASN A 1 117 ? 18.25 -9.133 5.762 1 94 117 ASN A N 1
ATOM 923 C CA . ASN A 1 117 ? 19.156 -9.711 4.777 1 94 117 ASN A CA 1
ATOM 924 C C . ASN A 1 117 ? 18.391 -10.305 3.594 1 94 117 ASN A C 1
ATOM 926 O O . ASN A 1 117 ? 18.656 -11.438 3.178 1 94 117 ASN A O 1
ATOM 930 N N . GLY A 1 118 ? 17.297 -9.633 3.248 1 88.19 118 GLY A N 1
ATOM 931 C CA . GLY A 1 118 ? 16.562 -9.992 2.045 1 88.19 118 GLY A CA 1
ATOM 932 C C . GLY A 1 118 ? 15.492 -11.031 2.291 1 88.19 118 GLY A C 1
ATOM 933 O O . GLY A 1 118 ? 14.75 -11.398 1.375 1 88.19 118 GLY A O 1
ATOM 934 N N . GLU A 1 119 ? 15.414 -11.516 3.502 1 91.75 119 GLU A N 1
ATOM 935 C CA . GLU A 1 119 ? 14.391 -12.492 3.848 1 91.75 119 GLU A CA 1
ATOM 936 C C . GLU A 1 119 ? 13.312 -11.875 4.734 1 91.75 119 GLU A C 1
ATOM 938 O O . GLU A 1 119 ? 13.594 -10.961 5.512 1 91.75 119 GLU A O 1
ATOM 943 N N . VAL A 1 120 ? 12.133 -12.406 4.645 1 96.69 120 VAL A N 1
ATOM 944 C CA . VAL A 1 120 ? 11.031 -11.844 5.422 1 96.69 120 VAL A CA 1
ATOM 945 C C . VAL A 1 120 ? 11.297 -12.055 6.914 1 96.69 120 VAL A C 1
ATOM 947 O O . VAL A 1 120 ? 11.461 -13.195 7.363 1 96.69 120 VAL A O 1
ATOM 950 N N . ALA A 1 121 ? 11.336 -11.016 7.641 1 97.5 121 ALA A N 1
ATOM 951 C CA . ALA A 1 121 ? 11.516 -11.055 9.094 1 97.5 121 ALA A CA 1
ATOM 952 C C . ALA A 1 121 ? 10.203 -10.773 9.812 1 97.5 121 ALA A C 1
ATOM 954 O O . ALA A 1 121 ? 9.992 -11.227 10.945 1 97.5 121 ALA A O 1
ATOM 955 N N . TYR A 1 122 ? 9.375 -10.008 9.156 1 97 122 TYR A N 1
ATOM 956 C CA . TYR A 1 122 ? 8.078 -9.609 9.703 1 97 122 TYR A CA 1
ATOM 957 C C . TYR A 1 122 ? 7.062 -9.398 8.586 1 97 122 TYR A C 1
ATOM 959 O O . TYR A 1 122 ? 7.395 -8.875 7.52 1 97 122 TYR A O 1
ATOM 967 N N . GLY A 1 123 ? 5.867 -9.859 8.773 1 97.31 123 GLY A N 1
ATOM 968 C CA . GLY A 1 123 ? 4.746 -9.664 7.871 1 97.31 123 GLY A CA 1
ATOM 969 C C . GLY A 1 123 ? 3.404 -9.664 8.578 1 97.31 123 GLY A C 1
ATOM 970 O O . GLY A 1 123 ? 3.059 -10.625 9.273 1 97.31 123 GLY A O 1
ATOM 971 N N . ASP A 1 124 ? 2.707 -8.594 8.484 1 97.62 124 ASP A N 1
ATOM 972 C CA . ASP A 1 124 ? 1.362 -8.508 9.047 1 97.62 124 ASP A CA 1
ATOM 973 C C . ASP A 1 124 ? 0.308 -8.867 8 1 97.62 124 ASP A C 1
ATOM 975 O O . ASP A 1 124 ? 0.038 -8.086 7.09 1 97.62 124 ASP A O 1
ATOM 979 N N . LEU A 1 125 ? -0.38 -10.008 8.172 1 97.75 125 LEU A N 1
ATOM 980 C CA . LEU A 1 125 ? -1.286 -10.531 7.156 1 97.75 125 LEU A CA 1
ATOM 981 C C . LEU A 1 125 ? -2.74 -10.312 7.562 1 97.75 125 LEU A C 1
ATOM 983 O O . LEU A 1 125 ? -3.652 -10.844 6.926 1 97.75 125 LEU A O 1
ATOM 987 N N . GLU A 1 126 ? -2.98 -9.492 8.578 1 98.06 126 GLU A N 1
ATOM 988 C CA . GLU A 1 126 ? -4.34 -9.289 9.078 1 98.06 126 GLU A CA 1
ATOM 989 C C . GLU A 1 126 ? -5.258 -8.766 7.977 1 98.06 126 GLU A C 1
ATOM 991 O O . GLU A 1 126 ? -6.359 -9.289 7.777 1 98.06 126 GLU A O 1
ATOM 996 N N . VAL A 1 127 ? -4.801 -7.824 7.27 1 98.38 127 VAL A N 1
ATOM 997 C CA . VAL A 1 127 ? -5.617 -7.223 6.219 1 98.38 127 VAL A CA 1
ATOM 998 C C . VAL A 1 127 ? -5.836 -8.234 5.094 1 98.38 127 VAL A C 1
ATOM 1000 O O . VAL A 1 127 ? -6.945 -8.352 4.566 1 98.38 127 VAL A O 1
ATOM 1003 N N . VAL A 1 128 ? -4.793 -8.969 4.715 1 98.56 128 VAL A N 1
ATOM 1004 C CA . VAL A 1 128 ? -4.891 -9.969 3.652 1 98.56 128 VAL A CA 1
ATOM 1005 C C . VAL A 1 128 ? -5.945 -11.008 4.012 1 98.56 128 VAL A C 1
ATOM 1007 O O . VAL A 1 128 ? -6.801 -11.344 3.191 1 98.56 128 VAL A O 1
ATOM 1010 N N . GLU A 1 129 ? -5.918 -11.461 5.223 1 98.44 129 GLU A N 1
ATOM 1011 C CA . GLU A 1 129 ? -6.863 -12.469 5.68 1 98.44 129 GLU A CA 1
ATOM 1012 C C . GLU A 1 129 ? -8.289 -11.93 5.672 1 98.44 129 GLU A C 1
ATOM 1014 O O . GLU A 1 129 ? -9.219 -12.633 5.266 1 98.44 129 GLU A O 1
ATOM 1019 N N . ARG A 1 130 ? -8.484 -10.719 6.086 1 98.5 130 ARG A N 1
ATOM 1020 C CA . ARG A 1 130 ? -9.812 -10.125 6.105 1 98.5 130 ARG A CA 1
ATOM 1021 C C . ARG A 1 130 ? -10.344 -9.914 4.688 1 98.5 130 ARG A C 1
ATOM 1023 O O . ARG A 1 130 ? -11.531 -10.109 4.426 1 98.5 130 ARG A O 1
ATOM 1030 N N . LEU A 1 131 ? -9.461 -9.469 3.807 1 98.75 131 LEU A N 1
ATOM 1031 C CA . LEU A 1 131 ? -9.844 -9.328 2.406 1 98.75 131 LEU A CA 1
ATOM 1032 C C . LEU A 1 131 ? -10.359 -10.648 1.848 1 98.75 131 LEU A C 1
ATOM 1034 O O . LEU A 1 131 ? -11.398 -10.68 1.181 1 98.75 131 LEU A O 1
ATOM 1038 N N . LEU A 1 132 ? -9.656 -11.719 2.137 1 98.5 132 LEU A N 1
ATOM 1039 C CA . LEU A 1 132 ? -10.055 -13.039 1.672 1 98.5 132 LEU A CA 1
ATOM 1040 C C . LEU A 1 132 ? -11.422 -13.414 2.217 1 98.5 132 LEU A C 1
ATOM 1042 O O . LEU A 1 132 ? -12.281 -13.906 1.474 1 98.5 132 LEU A O 1
ATOM 1046 N N . GLU A 1 133 ? -11.641 -13.133 3.455 1 98 133 GLU A N 1
ATOM 1047 C CA . GLU A 1 133 ? -12.906 -13.453 4.105 1 98 133 GLU A CA 1
ATOM 1048 C C . GLU A 1 133 ? -14.07 -12.695 3.461 1 98 133 GLU A C 1
ATOM 1050 O O . GLU A 1 133 ? -15.195 -13.195 3.424 1 98 133 GLU A O 1
ATOM 1055 N N . LEU A 1 134 ? -13.766 -11.57 2.973 1 98.25 134 LEU A N 1
ATOM 1056 C CA . LEU A 1 134 ? -14.805 -10.703 2.432 1 98.25 134 LEU A CA 1
ATOM 1057 C C . LEU A 1 134 ? -14.961 -10.914 0.929 1 98.25 134 LEU A C 1
ATOM 1059 O O . LEU A 1 134 ? -15.703 -10.188 0.27 1 98.25 134 LEU A O 1
ATOM 1063 N N . GLY A 1 135 ? -14.18 -11.836 0.333 1 98.12 135 GLY A N 1
ATOM 1064 C CA . GLY A 1 135 ? -14.367 -12.219 -1.057 1 98.12 135 GLY A CA 1
ATOM 1065 C C . GLY A 1 135 ? -13.5 -11.43 -2.018 1 98.12 135 GLY A C 1
ATOM 1066 O O . GLY A 1 135 ? -13.695 -11.492 -3.234 1 98.12 135 GLY A O 1
ATOM 1067 N N . PHE A 1 136 ? -12.562 -10.664 -1.518 1 98.88 136 PHE A N 1
ATOM 1068 C CA . PHE A 1 136 ? -11.625 -9.953 -2.379 1 98.88 136 PHE A CA 1
ATOM 1069 C C . PHE A 1 136 ? -10.516 -10.883 -2.859 1 98.88 136 PHE A C 1
ATOM 1071 O O . PHE A 1 136 ? -10.367 -11.992 -2.342 1 98.88 136 PHE A O 1
ATOM 1078 N N . ILE A 1 137 ? -9.812 -10.469 -3.863 1 98.94 137 ILE A N 1
ATOM 1079 C CA . ILE A 1 137 ? -8.578 -11.102 -4.316 1 98.94 137 ILE A CA 1
ATOM 1080 C C . ILE A 1 137 ? -7.395 -10.195 -4.008 1 98.94 137 ILE A C 1
ATOM 1082 O O . ILE A 1 137 ? -7.094 -9.273 -4.77 1 98.94 137 ILE A O 1
ATOM 1086 N N . PRO A 1 138 ? -6.734 -10.461 -2.881 1 98.88 138 PRO A N 1
ATOM 1087 C CA . PRO A 1 138 ? -5.539 -9.656 -2.605 1 98.88 138 PRO A CA 1
ATOM 1088 C C . PRO A 1 138 ? -4.469 -9.805 -3.684 1 98.88 138 PRO A C 1
ATOM 1090 O O . PRO A 1 138 ? -4.172 -10.922 -4.117 1 98.88 138 PRO A O 1
ATOM 1093 N N . VAL A 1 139 ? -3.945 -8.688 -4.117 1 98.94 139 VAL A N 1
ATOM 1094 C CA . VAL A 1 139 ? -2.85 -8.664 -5.078 1 98.94 139 VAL A CA 1
ATOM 1095 C C . VAL A 1 139 ? -1.622 -8.008 -4.449 1 98.94 139 VAL A C 1
ATOM 1097 O O . VAL A 1 139 ? -1.645 -6.824 -4.113 1 98.94 139 VAL A O 1
ATOM 1100 N N . LEU A 1 140 ? -0.617 -8.789 -4.215 1 98.81 140 LEU A N 1
ATOM 1101 C CA . LEU A 1 140 ? 0.682 -8.312 -3.75 1 98.81 140 LEU A CA 1
ATOM 1102 C C . LEU A 1 140 ? 1.711 -8.359 -4.875 1 98.81 140 LEU A C 1
ATOM 1104 O O . LEU A 1 140 ? 1.411 -8.812 -5.98 1 98.81 140 LEU A O 1
ATOM 1108 N N . PHE A 1 141 ? 2.889 -7.816 -4.609 1 98.5 141 PHE A N 1
ATOM 1109 C CA . PHE A 1 141 ? 3.891 -7.758 -5.668 1 98.5 141 PHE A CA 1
ATOM 1110 C C . PHE A 1 141 ? 5.289 -7.617 -5.078 1 98.5 141 PHE A C 1
ATOM 1112 O O . PHE A 1 141 ? 5.453 -7.137 -3.955 1 98.5 141 PHE A O 1
ATOM 1119 N N . GLY A 1 142 ? 6.277 -8.219 -5.816 1 97.19 142 GLY A N 1
ATOM 1120 C CA . GLY A 1 142 ? 7.641 -7.879 -5.445 1 97.19 142 GLY A CA 1
ATOM 1121 C C . GLY A 1 142 ? 7.887 -6.383 -5.383 1 97.19 142 GLY A C 1
ATOM 1122 O O . GLY A 1 142 ? 7.406 -5.633 -6.234 1 97.19 142 GLY A O 1
ATOM 1123 N N . ASP A 1 143 ? 8.633 -6.02 -4.359 1 97.62 143 ASP A N 1
ATOM 1124 C CA . ASP A 1 143 ? 8.812 -4.594 -4.113 1 97.62 143 ASP A CA 1
ATOM 1125 C C . ASP A 1 143 ? 10.031 -4.344 -3.225 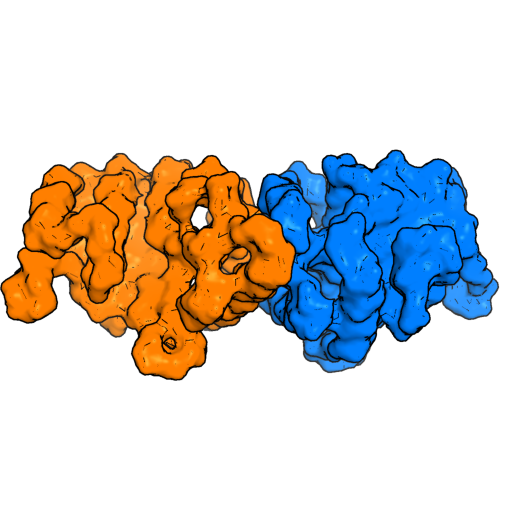1 97.62 143 ASP A C 1
ATOM 1127 O O . ASP A 1 143 ? 10.727 -5.281 -2.834 1 97.62 143 ASP A O 1
ATOM 1131 N N . VAL A 1 144 ? 10.289 -3.084 -3.021 1 98.19 144 VAL A N 1
ATOM 1132 C CA . VAL A 1 144 ? 11.289 -2.715 -2.027 1 98.19 144 VAL A CA 1
ATOM 1133 C C . VAL A 1 144 ? 10.766 -3.025 -0.626 1 98.19 144 VAL A C 1
ATOM 1135 O O . VAL A 1 144 ? 9.555 -3.131 -0.418 1 98.19 144 VAL A O 1
ATOM 1138 N N . SER A 1 145 ? 11.602 -3.232 0.254 1 98.19 145 SER A N 1
ATOM 1139 C CA . SER A 1 145 ? 11.258 -3.506 1.645 1 98.19 145 SER A CA 1
ATOM 1140 C C . SER A 1 145 ? 12.312 -2.945 2.596 1 98.19 145 SER A C 1
ATOM 1142 O O . SER A 1 145 ? 13.508 -3.014 2.314 1 98.19 145 SER A O 1
ATOM 1144 N N . ILE A 1 146 ? 11.852 -2.35 3.674 1 98.44 146 ILE A N 1
ATOM 1145 C CA . ILE A 1 146 ? 12.766 -2.02 4.758 1 98.44 146 ILE A CA 1
ATOM 1146 C C . ILE A 1 146 ? 13.484 -3.281 5.23 1 98.44 146 ILE A C 1
ATOM 1148 O O . ILE A 1 146 ? 12.859 -4.336 5.375 1 98.44 146 ILE A O 1
ATOM 1152 N N . ASP A 1 147 ? 14.742 -3.166 5.426 1 98.56 147 ASP A N 1
ATOM 1153 C CA . ASP A 1 147 ? 15.547 -4.309 5.844 1 98.56 147 ASP A CA 1
ATOM 1154 C C . ASP A 1 147 ? 16.266 -4.027 7.164 1 98.56 147 ASP A C 1
ATOM 1156 O O . ASP A 1 147 ? 16.953 -3.018 7.293 1 98.56 147 ASP A O 1
ATOM 1160 N N . LEU A 1 148 ? 16.141 -4.871 8.086 1 98.12 148 LEU A N 1
ATOM 1161 C CA . LEU A 1 148 ? 16.656 -4.66 9.438 1 98.12 148 LEU A CA 1
ATOM 1162 C C . LEU A 1 148 ? 18.172 -4.625 9.438 1 98.12 148 LEU A C 1
ATOM 1164 O O . LEU A 1 148 ? 18.781 -3.938 10.258 1 98.12 148 LEU A O 1
ATOM 1168 N N . ALA A 1 149 ? 18.859 -5.309 8.516 1 97.75 149 ALA A N 1
ATOM 1169 C CA . ALA A 1 149 ? 20.312 -5.402 8.492 1 97.75 149 ALA A CA 1
ATOM 1170 C C . ALA A 1 149 ? 20.922 -4.336 7.586 1 97.75 149 ALA A C 1
ATOM 1172 O O . ALA A 1 149 ? 21.938 -3.74 7.918 1 97.75 149 ALA A O 1
ATOM 1173 N N . LYS A 1 150 ? 20.219 -4.051 6.492 1 97.62 150 LYS A N 1
ATOM 1174 C CA . LYS A 1 150 ? 20.812 -3.221 5.445 1 97.62 150 LYS A CA 1
ATOM 1175 C C . LYS A 1 150 ? 20.141 -1.855 5.379 1 97.62 150 LYS A C 1
ATOM 1177 O O . LYS A 1 150 ? 20.594 -0.96 4.668 1 97.62 150 LYS A O 1
ATOM 1182 N N . GLY A 1 151 ? 19.062 -1.673 6.094 1 98.31 151 GLY A N 1
ATOM 1183 C CA . GLY A 1 151 ? 18.219 -0.499 5.953 1 98.31 151 GLY A CA 1
ATOM 1184 C C . GLY A 1 151 ? 17.141 -0.665 4.902 1 98.31 151 GLY A C 1
ATOM 1185 O O . GLY A 1 151 ? 15.945 -0.58 5.211 1 98.31 151 GLY A O 1
ATOM 1186 N N . ILE A 1 152 ? 17.609 -0.92 3.664 1 98.38 152 ILE A N 1
ATOM 1187 C CA . ILE A 1 152 ? 16.672 -1.137 2.572 1 98.38 152 ILE A CA 1
ATOM 1188 C C . ILE A 1 152 ? 17.094 -2.365 1.767 1 98.38 152 ILE A C 1
ATOM 1190 O O . ILE A 1 152 ? 18.266 -2.742 1.764 1 98.38 152 ILE A O 1
ATOM 1194 N N . ASP A 1 153 ? 16.172 -2.949 1.12 1 97.94 153 ASP A N 1
ATOM 1195 C CA . ASP A 1 153 ? 16.406 -4.094 0.247 1 97.94 153 ASP A CA 1
ATOM 1196 C C . ASP A 1 153 ? 15.219 -4.324 -0.69 1 97.94 153 ASP A C 1
ATOM 1198 O O . ASP A 1 153 ? 14.359 -3.449 -0.839 1 97.94 153 ASP A O 1
ATOM 1202 N N . ILE A 1 154 ? 15.242 -5.422 -1.417 1 96.69 154 ILE A N 1
ATOM 1203 C CA . ILE A 1 154 ? 14.172 -5.836 -2.312 1 96.69 154 ILE A CA 1
ATOM 1204 C C . ILE A 1 154 ? 13.594 -7.168 -1.84 1 96.69 154 ILE A C 1
ATOM 1206 O O . ILE A 1 154 ? 14.336 -8.062 -1.436 1 96.69 154 ILE A O 1
ATOM 1210 N N . LEU A 1 155 ? 12.352 -7.238 -1.748 1 96.44 155 LEU A N 1
ATOM 1211 C CA . LEU A 1 155 ? 11.625 -8.469 -1.448 1 96.44 155 LEU A CA 1
ATOM 1212 C C . LEU A 1 155 ? 10.945 -9.008 -2.697 1 96.44 155 LEU A C 1
ATOM 1214 O O . LEU A 1 155 ? 10.031 -8.383 -3.232 1 96.44 155 LEU A O 1
ATOM 1218 N N . SER A 1 156 ? 11.359 -10.172 -3.148 1 93.31 156 SER A N 1
ATOM 1219 C CA . SER A 1 156 ? 10.844 -10.719 -4.398 1 93.31 156 SER A CA 1
ATOM 1220 C C . SER A 1 156 ? 9.461 -11.336 -4.203 1 93.31 156 SER A C 1
ATOM 1222 O O . SER A 1 156 ? 9.086 -11.688 -3.082 1 93.31 156 SER A O 1
ATOM 1224 N N . GLY A 1 157 ? 8.758 -11.383 -5.305 1 94.69 157 GLY A N 1
ATOM 1225 C CA . GLY A 1 157 ? 7.477 -12.062 -5.266 1 94.69 157 GLY A CA 1
ATOM 1226 C C . GLY A 1 157 ? 7.578 -13.5 -4.789 1 94.69 157 GLY A C 1
ATOM 1227 O O . GLY A 1 157 ? 6.688 -13.992 -4.098 1 94.69 157 GLY A O 1
ATOM 1228 N N . ASP A 1 158 ? 8.656 -14.18 -5.102 1 92.62 158 ASP A N 1
ATOM 1229 C CA . ASP A 1 158 ? 8.852 -15.57 -4.707 1 92.62 158 ASP A CA 1
ATOM 1230 C C . ASP A 1 158 ? 8.992 -15.695 -3.191 1 92.62 158 ASP A C 1
ATOM 1232 O O . ASP A 1 158 ? 8.445 -16.625 -2.584 1 92.62 158 ASP A O 1
ATOM 1236 N N . GLN A 1 159 ? 9.711 -14.805 -2.617 1 93.5 159 GLN A N 1
ATOM 1237 C CA . GLN A 1 159 ? 9.875 -14.805 -1.167 1 93.5 159 GLN A CA 1
ATOM 1238 C C . GLN A 1 159 ? 8.562 -14.508 -0.458 1 93.5 159 GLN A C 1
ATOM 1240 O O . GLN A 1 159 ? 8.281 -15.07 0.605 1 93.5 159 GLN A O 1
ATOM 1245 N N . ILE A 1 160 ? 7.77 -13.602 -1.032 1 96.88 160 ILE A N 1
ATOM 1246 C CA . ILE A 1 160 ? 6.453 -13.289 -0.488 1 96.88 160 ILE A CA 1
ATOM 1247 C C . ILE A 1 160 ? 5.594 -14.555 -0.452 1 96.88 160 ILE A C 1
ATOM 1249 O O . ILE A 1 160 ? 4.969 -14.859 0.566 1 96.88 160 ILE A O 1
ATOM 1253 N N . ILE A 1 161 ? 5.613 -15.297 -1.529 1 96.5 161 ILE A N 1
ATOM 1254 C CA . ILE A 1 161 ? 4.789 -16.5 -1.654 1 96.5 161 ILE A CA 1
ATOM 1255 C C . ILE A 1 161 ? 5.211 -17.531 -0.609 1 96.5 161 ILE A C 1
ATOM 1257 O O . ILE A 1 161 ? 4.367 -18.203 -0.022 1 96.5 161 ILE A O 1
ATOM 1261 N N . THR A 1 162 ? 6.516 -17.672 -0.43 1 95.19 162 THR A N 1
ATOM 1262 C CA . THR A 1 162 ? 7.012 -18.609 0.573 1 95.19 162 THR A CA 1
ATOM 1263 C C . THR A 1 162 ? 6.445 -18.266 1.95 1 95.19 162 THR A C 1
ATOM 1265 O O . THR A 1 162 ? 5.984 -19.156 2.67 1 95.19 162 THR A O 1
ATOM 1268 N N . TYR A 1 163 ? 6.504 -17 2.309 1 96.81 163 TYR A N 1
ATOM 1269 C CA . TYR A 1 163 ? 5.969 -16.562 3.592 1 96.81 163 TYR A CA 1
ATOM 1270 C C . TYR A 1 163 ? 4.469 -16.797 3.67 1 96.81 163 TYR A C 1
ATOM 1272 O O . TYR A 1 163 ? 3.969 -17.312 4.672 1 96.81 163 TYR A O 1
ATOM 1280 N N . LEU A 1 164 ? 3.73 -16.438 2.605 1 97.69 164 LEU A N 1
ATOM 1281 C CA . LEU A 1 164 ? 2.283 -16.609 2.57 1 97.69 164 LEU A CA 1
ATOM 1282 C C . LEU A 1 164 ? 1.911 -18.094 2.688 1 97.69 164 LEU A C 1
ATOM 1284 O O . LEU A 1 164 ? 0.959 -18.438 3.389 1 97.69 164 LEU A O 1
ATOM 1288 N N . ALA A 1 165 ? 2.635 -18.938 1.974 1 96.56 165 ALA A N 1
ATOM 1289 C CA . ALA A 1 165 ? 2.35 -20.359 1.984 1 96.56 165 ALA A CA 1
ATOM 1290 C C . ALA A 1 165 ? 2.525 -20.953 3.383 1 96.56 165 ALA A C 1
ATOM 1292 O O . ALA A 1 165 ? 1.716 -21.766 3.826 1 96.56 165 ALA A O 1
ATOM 1293 N N . LYS A 1 166 ? 3.568 -20.531 4.031 1 95.56 166 LYS A N 1
ATOM 1294 C CA . LYS A 1 166 ? 3.83 -21 5.387 1 95.56 166 LYS A CA 1
ATOM 1295 C C . LYS A 1 166 ? 2.732 -20.547 6.348 1 95.56 166 LYS A C 1
ATOM 1297 O O . LYS A 1 166 ? 2.293 -21.328 7.203 1 95.56 166 LYS A O 1
ATOM 1302 N N . MET A 1 167 ? 2.262 -19.328 6.227 1 97.06 167 MET A N 1
ATOM 1303 C CA . MET A 1 167 ? 1.363 -18.734 7.203 1 97.06 167 MET A CA 1
ATOM 1304 C C . MET A 1 167 ? -0.085 -19.125 6.934 1 97.06 167 MET A C 1
ATOM 1306 O O . MET A 1 167 ? -0.873 -19.281 7.863 1 97.06 167 MET A O 1
ATOM 1310 N N . LEU A 1 168 ? -0.423 -19.266 5.625 1 97.5 168 LEU A N 1
ATOM 1311 C CA . LEU A 1 168 ? -1.83 -19.422 5.27 1 97.5 168 LEU A CA 1
ATOM 1312 C C . LEU A 1 168 ? -2.123 -20.859 4.828 1 97.5 168 LEU A C 1
ATOM 1314 O O . LEU A 1 168 ? -3.287 -21.25 4.73 1 97.5 168 LEU A O 1
ATOM 1318 N N . GLU A 1 169 ? -1.123 -21.609 4.496 1 96.25 169 GLU A N 1
ATOM 1319 C CA . GLU A 1 169 ? -1.236 -23 4.094 1 96.25 169 GLU A CA 1
ATOM 1320 C C . GLU A 1 169 ? -2.271 -23.172 2.986 1 96.25 169 GLU A C 1
ATOM 1322 O O . GLU A 1 169 ? -3.24 -23.922 3.146 1 96.25 169 GLU A O 1
ATOM 1327 N N . PRO A 1 170 ? -2.043 -22.562 1.833 1 97.5 170 PRO A N 1
ATOM 1328 C CA . PRO A 1 170 ? -2.967 -22.703 0.705 1 97.5 170 PRO A CA 1
ATOM 1329 C C . PRO A 1 170 ? -3 -24.109 0.135 1 97.5 170 PRO A C 1
ATOM 1331 O O . PRO A 1 170 ? -2.053 -24.875 0.322 1 97.5 170 PRO A O 1
ATOM 1334 N N . ASP A 1 171 ? -4.117 -24.422 -0.543 1 96.69 171 ASP A N 1
ATOM 1335 C CA . ASP A 1 171 ? -4.23 -25.719 -1.216 1 96.69 171 ASP A CA 1
ATOM 1336 C C . ASP A 1 171 ? -3.205 -25.844 -2.34 1 96.69 171 ASP A C 1
ATOM 1338 O O . ASP A 1 171 ? -2.629 -26.922 -2.547 1 96.69 171 ASP A O 1
ATOM 1342 N N . LYS A 1 172 ? -2.965 -24.766 -3.068 1 97.25 172 LYS A N 1
ATOM 1343 C CA . LYS A 1 172 ? -2.074 -24.766 -4.227 1 97.25 172 LYS A CA 1
ATOM 1344 C C . LYS A 1 172 ? -1.343 -23.422 -4.359 1 97.25 172 LYS A C 1
ATOM 1346 O O . LYS A 1 172 ? -1.904 -22.375 -4.059 1 97.25 172 LYS A O 1
ATOM 1351 N N . VAL A 1 173 ? -0.155 -23.547 -4.742 1 98.06 173 VAL A N 1
ATOM 1352 C CA . VAL A 1 173 ? 0.617 -22.391 -5.215 1 98.06 173 VAL A CA 1
ATOM 1353 C C . VAL A 1 173 ? 1.024 -22.609 -6.668 1 98.06 173 VAL A C 1
ATOM 1355 O O . VAL A 1 173 ? 1.676 -23.609 -6.996 1 98.06 173 VAL A O 1
ATOM 1358 N N . ILE A 1 174 ? 0.646 -21.703 -7.547 1 98.31 174 ILE A N 1
ATOM 1359 C CA . ILE A 1 174 ? 0.884 -21.875 -8.977 1 98.31 174 ILE A CA 1
ATOM 1360 C C . ILE A 1 174 ? 1.791 -20.75 -9.477 1 98.31 174 ILE A C 1
ATOM 1362 O O . ILE A 1 174 ? 1.415 -19.578 -9.438 1 98.31 174 ILE A O 1
ATOM 1366 N N . PHE A 1 175 ? 2.932 -21.125 -9.961 1 97.44 175 PHE A N 1
ATOM 1367 C CA . PHE A 1 175 ? 3.873 -20.172 -10.555 1 97.44 175 PHE A CA 1
ATOM 1368 C C . PHE A 1 175 ? 3.672 -20.078 -12.062 1 97.44 175 PHE A C 1
ATOM 1370 O O . PHE A 1 175 ? 3.875 -21.062 -12.781 1 97.44 175 PHE A O 1
ATOM 1377 N N . LEU A 1 176 ? 3.291 -18.938 -12.5 1 97.81 176 LEU A N 1
ATOM 1378 C CA . LEU A 1 176 ? 3.209 -18.688 -13.93 1 97.81 176 LEU A CA 1
ATOM 1379 C C . LEU A 1 176 ? 4.539 -18.172 -14.469 1 97.81 176 LEU A C 1
ATOM 1381 O O . LEU A 1 176 ? 5.02 -17.125 -14.039 1 97.81 176 LEU A O 1
ATOM 1385 N N . MET A 1 177 ? 5.051 -18.844 -15.398 1 94.75 177 MET A N 1
ATOM 1386 C CA . MET A 1 177 ? 6.316 -18.516 -16.047 1 94.75 177 MET A CA 1
ATOM 1387 C C . MET A 1 177 ? 6.137 -18.375 -17.562 1 94.75 177 MET A C 1
ATOM 1389 O O . MET A 1 177 ? 5.035 -18.578 -18.078 1 94.75 177 MET A O 1
ATOM 1393 N N . ASP A 1 178 ? 7.219 -17.938 -18.25 1 93.38 178 ASP A N 1
ATOM 1394 C CA . ASP A 1 178 ? 7.148 -17.797 -19.688 1 93.38 178 ASP A CA 1
ATOM 1395 C C . ASP A 1 178 ? 7.629 -19.062 -20.391 1 93.38 178 ASP A C 1
ATOM 1397 O O . ASP A 1 178 ? 7.922 -19.047 -21.594 1 93.38 178 ASP A O 1
ATOM 1401 N N . VAL A 1 179 ? 7.812 -20.172 -19.641 1 91.44 179 VAL A N 1
ATOM 1402 C CA . VAL A 1 179 ? 8.172 -21.484 -20.156 1 91.44 179 VAL A CA 1
ATOM 1403 C C . VAL A 1 179 ? 7.176 -22.516 -19.656 1 91.44 179 VAL A C 1
ATOM 1405 O O . VAL A 1 179 ? 6.371 -22.234 -18.766 1 91.44 179 VAL A O 1
ATOM 1408 N N . ASP A 1 180 ? 7.207 -23.719 -20.156 1 93.12 180 ASP A N 1
ATOM 1409 C CA . ASP A 1 180 ? 6.145 -24.703 -19.953 1 93.12 180 ASP A CA 1
ATOM 1410 C C . ASP A 1 180 ? 6.277 -25.391 -18.594 1 93.12 180 ASP A C 1
ATOM 1412 O O . ASP A 1 180 ? 5.344 -26.047 -18.141 1 93.12 180 ASP A O 1
ATOM 1416 N N . GLY A 1 181 ? 7.379 -25.25 -17.906 1 92.06 181 GLY A N 1
ATOM 1417 C CA . GLY A 1 181 ? 7.668 -25.844 -16.609 1 92.06 181 GLY A CA 1
ATOM 1418 C C . GLY A 1 181 ? 9.148 -25.891 -16.297 1 92.06 181 GLY A C 1
ATOM 1419 O O . GLY A 1 181 ? 9.922 -25.062 -16.766 1 92.06 181 GLY A O 1
ATOM 1420 N N . ILE A 1 182 ? 9.453 -26.75 -15.469 1 88.44 182 ILE A N 1
ATOM 1421 C CA . ILE A 1 182 ? 10.852 -26.922 -15.094 1 88.44 182 ILE A CA 1
ATOM 1422 C C . ILE A 1 182 ? 11.5 -27.984 -15.984 1 88.44 182 ILE A C 1
ATOM 1424 O O . ILE A 1 182 ? 10.938 -29.062 -16.188 1 88.44 182 ILE A O 1
ATOM 1428 N N . TYR A 1 183 ? 12.57 -27.578 -16.5 1 85.12 183 TYR A N 1
ATOM 1429 C CA . TYR A 1 183 ? 13.297 -28.5 -17.375 1 85.12 183 TYR A CA 1
ATOM 1430 C C . TYR A 1 183 ? 14.508 -29.094 -16.656 1 85.12 183 TYR A C 1
ATOM 1432 O O . TYR A 1 183 ? 15.117 -28.438 -15.805 1 85.12 183 TYR A O 1
ATOM 1440 N N . ASP A 1 184 ? 14.844 -30.328 -16.844 1 77.06 184 ASP A N 1
ATOM 1441 C CA . ASP A 1 184 ? 15.945 -31.047 -16.219 1 77.06 184 ASP A CA 1
ATOM 1442 C C . ASP A 1 184 ? 17.281 -30.719 -16.875 1 77.06 184 ASP A C 1
ATOM 1444 O O . ASP A 1 184 ? 18.203 -31.531 -16.875 1 77.06 184 ASP A O 1
ATOM 1448 N N . GLY A 1 185 ? 17.5 -29.578 -17.391 1 71.25 185 GLY A N 1
ATOM 1449 C CA . GLY A 1 185 ? 18.766 -29.219 -18.016 1 71.25 185 GLY A CA 1
ATOM 1450 C C . GLY A 1 185 ? 18.734 -27.844 -18.672 1 71.25 185 GLY A C 1
ATOM 1451 O O . GLY A 1 185 ? 17.797 -27.078 -18.469 1 71.25 185 GLY A O 1
ATOM 1452 N N . LYS A 1 186 ? 19.906 -27.547 -19.312 1 61.66 186 LYS A N 1
ATOM 1453 C CA . LYS A 1 186 ? 20.016 -26.281 -20.031 1 61.66 186 LYS A CA 1
ATOM 1454 C C . LYS A 1 186 ? 18.922 -26.141 -21.078 1 61.66 186 LYS A C 1
ATOM 1456 O O . LYS A 1 186 ? 18.422 -27.141 -21.594 1 61.66 186 LYS A O 1
ATOM 1461 N N . PRO A 1 187 ? 18.359 -24.875 -21.281 1 57.66 187 PRO A N 1
ATOM 1462 C CA . PRO A 1 187 ? 17.406 -24.672 -22.359 1 57.66 187 PRO A CA 1
ATOM 1463 C C . PRO A 1 187 ? 17.828 -25.375 -23.656 1 57.66 187 PRO A C 1
ATOM 1465 O O . PRO A 1 187 ? 18.969 -25.219 -24.109 1 57.66 187 PRO A O 1
ATOM 1468 N N . GLY A 1 188 ? 17.016 -26.234 -24.172 1 57.38 188 GLY A N 1
ATOM 1469 C CA . GLY A 1 188 ? 17.344 -26.938 -25.406 1 57.38 188 GLY A CA 1
ATOM 1470 C C . GLY A 1 188 ? 17.812 -28.359 -25.172 1 57.38 188 GLY A C 1
ATOM 1471 O O . GLY A 1 188 ? 17.797 -29.188 -26.078 1 57.38 188 GLY A O 1
ATOM 1472 N N . GLU A 1 189 ? 18.422 -28.656 -24.062 1 62.88 189 GLU A N 1
ATOM 1473 C CA . GLU A 1 189 ? 18.938 -29.984 -23.812 1 62.88 189 GLU A CA 1
ATOM 1474 C C . GLU A 1 189 ? 18.031 -30.766 -22.859 1 62.88 189 GLU A C 1
ATOM 1476 O O . GLU A 1 189 ? 17.875 -31.984 -23.016 1 62.88 189 GLU A O 1
ATOM 1481 N N . GLY A 1 190 ? 17.5 -30.078 -21.938 1 71.19 190 GLY A N 1
ATOM 1482 C CA . GLY A 1 190 ? 16.734 -30.797 -20.953 1 71.19 190 GLY A CA 1
ATOM 1483 C C . GLY A 1 190 ? 15.25 -30.891 -21.281 1 71.19 190 GLY A C 1
ATOM 1484 O O . GLY A 1 190 ? 14.758 -30.156 -22.141 1 71.19 190 GLY A O 1
ATOM 1485 N N . GLY A 1 191 ? 14.578 -32.062 -20.859 1 82.81 191 GLY A N 1
ATOM 1486 C CA . GLY A 1 191 ? 13.148 -32.25 -21.031 1 82.81 191 GLY A CA 1
ATOM 1487 C C . GLY A 1 191 ? 12.328 -31.672 -19.906 1 82.81 191 GLY A C 1
ATOM 1488 O O . GLY A 1 191 ? 12.852 -31.406 -18.812 1 82.81 191 GLY A O 1
ATOM 1489 N N . LEU A 1 192 ? 11.125 -31.391 -20.25 1 88.31 192 LEU A N 1
ATOM 1490 C CA . LEU A 1 192 ? 10.188 -30.859 -19.266 1 88.31 192 LEU A CA 1
ATOM 1491 C C . LEU A 1 192 ? 9.898 -31.891 -18.188 1 88.31 192 LEU A C 1
ATOM 1493 O O . LEU A 1 192 ? 9.648 -33.062 -18.484 1 88.31 192 LEU A O 1
ATOM 1497 N N . ILE A 1 193 ? 10.039 -31.547 -16.969 1 88.94 193 ILE A N 1
ATOM 1498 C CA . ILE A 1 193 ? 9.695 -32.406 -15.844 1 88.94 193 ILE A CA 1
ATOM 1499 C C . ILE A 1 193 ? 8.227 -32.188 -15.469 1 88.94 193 ILE A C 1
ATOM 1501 O O . ILE A 1 193 ? 7.844 -31.094 -15.055 1 88.94 193 ILE A O 1
ATOM 1505 N N . GLN A 1 194 ? 7.418 -33.188 -15.562 1 90.81 194 GLN A N 1
ATOM 1506 C CA . GLN A 1 194 ? 5.988 -33 -15.312 1 90.81 194 GLN A CA 1
ATOM 1507 C C . GLN A 1 194 ? 5.668 -33.156 -13.828 1 90.81 194 GLN A C 1
ATOM 1509 O O . GLN A 1 194 ? 4.664 -32.656 -13.344 1 90.81 194 GLN A O 1
ATOM 1514 N N . SER A 1 195 ? 6.492 -34.031 -13.141 1 91.56 195 SER A N 1
ATOM 1515 C CA . SER A 1 195 ? 6.293 -34.25 -11.711 1 91.56 195 SER A CA 1
ATOM 1516 C C . SER A 1 195 ? 7.625 -34.312 -10.969 1 91.56 195 SER A C 1
ATOM 1518 O O . SER A 1 195 ? 8.57 -34.938 -11.453 1 91.56 195 SER A O 1
ATOM 1520 N N . LEU A 1 196 ? 7.68 -33.594 -9.945 1 88.69 196 LEU A N 1
ATOM 1521 C CA . LEU A 1 196 ? 8.875 -33.562 -9.102 1 88.69 196 LEU A CA 1
ATOM 1522 C C . LEU A 1 196 ? 8.508 -33.688 -7.633 1 88.69 196 LEU A C 1
ATOM 1524 O O . LEU A 1 196 ? 7.57 -33.062 -7.152 1 88.69 196 LEU A O 1
ATOM 1528 N N . SER A 1 197 ? 9.172 -34.656 -6.91 1 88.94 197 SER A N 1
ATOM 1529 C CA . SER A 1 197 ? 8.992 -34.719 -5.461 1 88.94 197 SER A CA 1
ATOM 1530 C C . SER A 1 197 ? 9.867 -33.688 -4.762 1 88.94 197 SER A C 1
ATOM 1532 O O . SER A 1 197 ? 10.891 -33.25 -5.305 1 88.94 197 SER A O 1
ATOM 1534 N N . ARG A 1 198 ? 9.477 -33.344 -3.57 1 88.06 198 ARG A N 1
ATOM 1535 C CA . ARG A 1 198 ? 10.25 -32.406 -2.785 1 88.06 198 ARG A CA 1
ATOM 1536 C C . ARG A 1 198 ? 11.688 -32.875 -2.605 1 88.06 198 ARG A C 1
ATOM 1538 O O . ARG A 1 198 ? 12.625 -32.094 -2.678 1 88.06 198 ARG A O 1
ATOM 1545 N N . ALA A 1 199 ? 11.797 -34.125 -2.445 1 85.94 199 ALA A N 1
ATOM 1546 C CA . ALA A 1 199 ? 13.102 -34.719 -2.201 1 85.94 199 ALA A CA 1
ATOM 1547 C C . ALA A 1 199 ? 13.992 -34.625 -3.438 1 85.94 199 ALA A C 1
ATOM 1549 O O . ALA A 1 199 ? 15.219 -34.562 -3.324 1 85.94 199 ALA A O 1
ATOM 1550 N N . GLU A 1 200 ? 13.391 -34.531 -4.531 1 87.62 200 GLU A N 1
ATOM 1551 C CA . GLU A 1 200 ? 14.125 -34.531 -5.793 1 87.62 200 GLU A CA 1
ATOM 1552 C C . GLU A 1 200 ? 14.617 -33.125 -6.145 1 87.62 200 GLU A C 1
ATOM 1554 O O . GLU A 1 200 ? 15.477 -32.938 -7.012 1 87.62 200 GLU A O 1
ATOM 1559 N N . ILE A 1 201 ? 14.047 -32.125 -5.477 1 84.69 201 ILE A N 1
ATOM 1560 C CA . ILE A 1 201 ? 14.391 -30.75 -5.801 1 84.69 201 ILE A CA 1
ATOM 1561 C C . ILE A 1 201 ? 15.875 -30.516 -5.527 1 84.69 201 ILE A C 1
ATOM 1563 O O . ILE A 1 201 ? 16.562 -29.844 -6.305 1 84.69 201 ILE A O 1
ATOM 1567 N N . GLY A 1 202 ? 16.328 -31.047 -4.418 1 82.5 202 GLY A N 1
ATOM 1568 C CA . GLY A 1 202 ? 17.734 -30.891 -4.102 1 82.5 202 GLY A CA 1
ATOM 1569 C C . GLY A 1 202 ? 18.656 -31.406 -5.203 1 82.5 202 GLY A C 1
ATOM 1570 O O . GLY A 1 202 ? 19.578 -30.703 -5.609 1 82.5 202 GLY A O 1
ATOM 1571 N N . SER A 1 203 ? 18.344 -32.562 -5.68 1 84 203 SER A N 1
ATOM 1572 C CA . SER A 1 203 ? 19.125 -33.156 -6.746 1 84 203 SER A CA 1
ATOM 1573 C C . SER A 1 203 ? 19.047 -32.344 -8.031 1 84 203 SER A C 1
ATOM 1575 O O . SER A 1 203 ? 20.031 -32.219 -8.766 1 84 203 SER A O 1
ATOM 1577 N N . LEU A 1 204 ? 17.875 -31.906 -8.266 1 83.06 204 LEU A N 1
ATOM 1578 C CA . LEU A 1 204 ? 17.688 -31.078 -9.453 1 83.06 204 LEU A CA 1
ATOM 1579 C C . LEU A 1 204 ? 18.516 -29.797 -9.359 1 83.06 204 LEU A C 1
ATOM 1581 O O . LEU A 1 204 ? 19.141 -29.375 -10.344 1 83.06 204 LEU A O 1
ATOM 1585 N N . LEU A 1 205 ? 18.531 -29.156 -8.227 1 83.06 205 LEU A N 1
ATOM 1586 C CA . LEU A 1 205 ? 19.312 -27.938 -8.008 1 83.06 205 LEU A CA 1
ATOM 1587 C C . LEU A 1 205 ? 20.797 -28.203 -8.258 1 83.06 205 LEU A C 1
ATOM 1589 O O . LEU A 1 205 ? 21.484 -27.344 -8.828 1 83.06 205 LEU A O 1
ATOM 1593 N N . GLU A 1 206 ? 21.234 -29.297 -7.82 1 80.38 206 GLU A N 1
ATOM 1594 C CA . GLU A 1 206 ? 22.625 -29.688 -8.055 1 80.38 206 GLU A CA 1
ATOM 1595 C C . GLU A 1 206 ? 22.906 -29.875 -9.539 1 80.38 206 GLU A C 1
ATOM 1597 O O . GLU A 1 206 ? 23.938 -29.406 -10.047 1 80.38 206 GLU A O 1
ATOM 1602 N N . ARG A 1 207 ? 22.031 -30.484 -10.188 1 78.5 207 ARG A N 1
ATOM 1603 C CA . ARG A 1 207 ? 22.188 -30.75 -11.617 1 78.5 207 ARG A CA 1
ATOM 1604 C C . ARG A 1 207 ? 22.203 -29.453 -12.414 1 78.5 207 ARG A C 1
ATOM 1606 O O . ARG A 1 207 ? 22.891 -29.344 -13.43 1 78.5 207 ARG A O 1
ATOM 1613 N N . LEU A 1 208 ? 21.344 -28.516 -11.992 1 76.25 208 LEU A N 1
ATOM 1614 C CA . LEU A 1 208 ? 21.25 -27.25 -12.688 1 76.25 208 LEU A CA 1
ATOM 1615 C C . LEU A 1 208 ? 22.406 -26.328 -12.305 1 76.25 208 LEU A C 1
ATOM 1617 O O . LEU A 1 208 ? 22.5 -25.203 -12.805 1 76.25 208 LEU A O 1
ATOM 1621 N N . HIS A 1 209 ? 23.375 -26.797 -11.445 1 74.12 209 HIS A N 1
ATOM 1622 C CA . HIS A 1 209 ? 24.547 -26.047 -10.984 1 74.12 209 HIS A CA 1
ATOM 1623 C C . HIS A 1 209 ? 24.125 -24.734 -10.344 1 74.12 209 HIS A C 1
ATOM 1625 O O . HIS A 1 209 ? 24.719 -23.688 -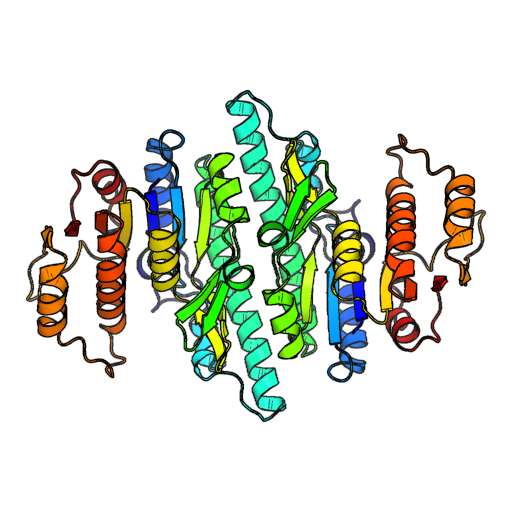10.625 1 74.12 209 HIS A O 1
ATOM 1631 N N . CYS A 1 210 ? 22.953 -24.797 -9.789 1 64 210 CYS A N 1
ATOM 1632 C CA . CYS A 1 210 ? 22.531 -23.625 -9.031 1 64 210 CYS A CA 1
ATOM 1633 C C . CYS A 1 210 ? 23.484 -23.344 -7.875 1 64 210 CYS A C 1
ATOM 1635 O O . CYS A 1 210 ? 23.703 -24.203 -7.02 1 64 210 CYS A O 1
ATOM 1637 N N . THR A 1 211 ? 24.781 -22.766 -8.055 1 55.59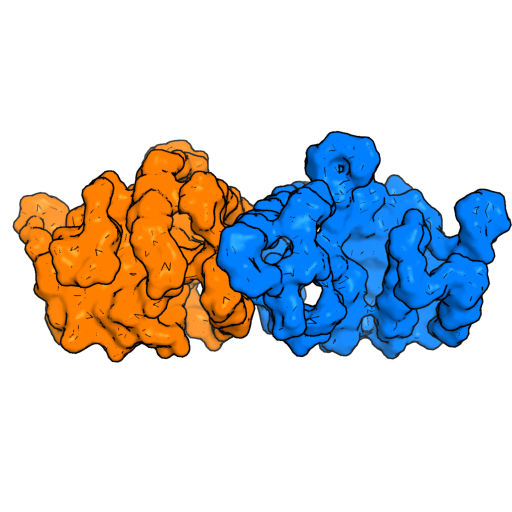 211 THR A N 1
ATOM 1638 C CA . THR A 1 211 ? 25.719 -22.422 -6.992 1 55.59 211 THR A CA 1
ATOM 1639 C C . THR A 1 211 ? 25.219 -21.219 -6.191 1 55.59 211 THR A C 1
ATOM 1641 O O . THR A 1 211 ? 24.469 -20.391 -6.715 1 55.59 211 THR A O 1
ATOM 1644 N N . ALA A 1 212 ? 25.484 -21.328 -4.703 1 47.72 212 ALA A N 1
ATOM 1645 C CA . ALA A 1 212 ? 25.156 -20.188 -3.842 1 47.72 212 ALA A CA 1
ATOM 1646 C C . ALA A 1 212 ? 25.516 -18.875 -4.516 1 47.72 212 ALA A C 1
ATOM 1648 O O . ALA A 1 212 ? 24.984 -17.828 -4.16 1 47.72 212 ALA A O 1
ATOM 1649 N N . ALA A 1 213 ? 26.672 -18.641 -4.98 1 40.44 213 ALA A N 1
ATOM 1650 C CA . ALA A 1 213 ? 27.344 -17.438 -5.438 1 40.44 213 ALA A CA 1
ATOM 1651 C C . ALA A 1 213 ? 26.797 -16.969 -6.785 1 40.44 213 ALA A C 1
ATOM 1653 O O . ALA A 1 213 ? 27.188 -15.93 -7.297 1 40.44 213 ALA A O 1
ATOM 1654 N N . GLY A 1 214 ? 26.391 -17.719 -7.746 1 37.72 214 GLY A N 1
ATOM 1655 C CA . GLY A 1 214 ? 26.297 -17.422 -9.164 1 37.72 214 GLY A CA 1
ATOM 1656 C C . GLY A 1 214 ? 25.062 -16.609 -9.523 1 37.72 214 GLY A C 1
ATOM 1657 O O . GLY A 1 214 ? 23.938 -17.016 -9.227 1 37.72 214 GLY A O 1
ATOM 1658 N N . THR A 1 215 ? 25.094 -15.43 -9.633 1 38.94 215 THR A N 1
ATOM 1659 C CA . THR A 1 215 ? 24.375 -14.266 -10.133 1 38.94 215 THR A CA 1
ATOM 1660 C C . THR A 1 215 ? 23.719 -14.57 -11.484 1 38.94 215 THR A C 1
ATOM 1662 O O . THR A 1 215 ? 23.172 -13.672 -12.125 1 38.94 215 THR A O 1
ATOM 1665 N N . ASP A 1 216 ? 24.141 -15.602 -12.289 1 35.06 216 ASP A N 1
ATOM 1666 C CA . ASP A 1 216 ? 23.859 -15.578 -13.727 1 35.06 216 ASP A CA 1
ATOM 1667 C C . ASP A 1 216 ? 22.359 -15.562 -14 1 35.06 216 ASP A C 1
ATOM 1669 O O . ASP A 1 216 ? 21.562 -15.742 -13.078 1 35.06 216 ASP A O 1
ATOM 1673 N N . VAL A 1 217 ? 21.984 -15.742 -15.438 1 39.59 217 VAL A N 1
ATOM 1674 C CA . VAL A 1 217 ? 20.75 -15.789 -16.203 1 39.59 217 VAL A CA 1
ATOM 1675 C C . VAL A 1 217 ? 19.766 -16.734 -15.516 1 39.59 217 VAL A C 1
ATOM 1677 O O . VAL A 1 217 ? 18.547 -16.547 -15.594 1 39.59 217 VAL A O 1
ATOM 1680 N N . THR A 1 218 ? 20.297 -17.812 -14.789 1 43.78 218 THR A N 1
ATOM 1681 C CA . THR A 1 218 ? 19.547 -18.922 -14.211 1 43.78 218 THR A CA 1
ATOM 1682 C C . THR A 1 218 ? 19.188 -18.625 -12.758 1 43.78 218 THR A C 1
ATOM 1684 O O . THR A 1 218 ? 18.531 -19.438 -12.102 1 43.78 218 THR A O 1
ATOM 1687 N N . GLY A 1 219 ? 19.703 -17.578 -12.195 1 53 219 GLY A N 1
ATOM 1688 C CA . GLY A 1 219 ? 19.453 -17.172 -10.82 1 53 219 GLY A CA 1
ATOM 1689 C C . GLY A 1 219 ? 17.984 -17.078 -10.469 1 53 219 GLY A C 1
ATOM 1690 O O . GLY A 1 219 ? 17.578 -17.484 -9.367 1 53 219 GLY A O 1
ATOM 1691 N N . GLY A 1 220 ? 17.297 -16.906 -11.539 1 70.5 220 GLY A N 1
ATOM 1692 C CA . GLY A 1 220 ? 15.875 -16.781 -11.281 1 70.5 220 GLY A CA 1
ATOM 1693 C C . GLY A 1 220 ? 15.188 -18.094 -11.016 1 70.5 220 GLY A C 1
ATOM 1694 O O . GLY A 1 220 ? 14.469 -18.25 -10.023 1 70.5 220 GLY A O 1
ATOM 1695 N N . ILE A 1 221 ? 15.641 -19.125 -11.789 1 78.31 221 ILE A N 1
ATOM 1696 C CA . ILE A 1 221 ? 14.969 -20.422 -11.656 1 78.31 221 ILE A CA 1
ATOM 1697 C C . ILE A 1 221 ? 15.43 -21.109 -10.383 1 78.31 221 ILE A C 1
ATOM 1699 O O . ILE A 1 221 ? 14.641 -21.781 -9.711 1 78.31 221 ILE A O 1
ATOM 1703 N N . CYS A 1 222 ? 16.719 -20.969 -10.094 1 80.25 222 CYS A N 1
ATOM 1704 C CA . CYS A 1 222 ? 17.25 -21.594 -8.883 1 80.25 222 CYS A CA 1
ATOM 1705 C C . CYS A 1 222 ? 16.562 -21.047 -7.645 1 80.25 222 CYS A C 1
ATOM 1707 O O . CYS A 1 222 ? 16.156 -21.812 -6.762 1 80.25 222 CYS A O 1
ATOM 1709 N N . ASN A 1 223 ? 16.406 -19.797 -7.617 1 81.44 223 ASN A N 1
ATOM 1710 C CA . ASN A 1 223 ? 15.719 -19.172 -6.488 1 81.44 223 ASN A CA 1
ATOM 1711 C C . ASN A 1 223 ? 14.266 -19.641 -6.387 1 81.44 223 ASN A C 1
ATOM 1713 O O . ASN A 1 223 ? 13.773 -19.922 -5.297 1 81.44 223 ASN A O 1
ATOM 1717 N N . LYS A 1 224 ? 13.703 -19.75 -7.508 1 85.56 224 LYS A N 1
ATOM 1718 C CA . LYS A 1 224 ? 12.312 -20.203 -7.539 1 85.56 224 LYS A CA 1
ATOM 1719 C C . LYS A 1 224 ? 12.18 -21.625 -7.02 1 85.56 224 LYS A C 1
ATOM 1721 O O . LYS A 1 224 ? 11.258 -21.938 -6.27 1 85.56 224 LYS A O 1
ATOM 1726 N N . LEU A 1 225 ? 13.102 -22.453 -7.414 1 86 225 LEU A N 1
ATOM 1727 C CA . LEU A 1 225 ? 13.055 -23.844 -6.996 1 86 225 LEU A CA 1
ATOM 1728 C C . LEU A 1 225 ? 13.32 -23.984 -5.5 1 86 225 LEU A C 1
ATOM 1730 O O . LEU A 1 225 ? 12.688 -24.797 -4.824 1 86 225 LEU A O 1
ATOM 1734 N N . GLU A 1 226 ? 14.211 -23.203 -5.035 1 87 226 GLU A N 1
ATOM 1735 C CA . GLU A 1 226 ? 14.492 -23.203 -3.602 1 87 226 GLU A CA 1
ATOM 1736 C C . GLU A 1 226 ? 13.266 -22.766 -2.801 1 87 226 GLU A C 1
ATOM 1738 O O . GLU A 1 226 ? 12.93 -23.391 -1.783 1 87 226 GLU A O 1
ATOM 1743 N N . GLU A 1 227 ? 12.648 -21.766 -3.246 1 88.44 227 GLU A N 1
ATOM 1744 C CA . GLU A 1 227 ? 11.422 -21.297 -2.594 1 88.44 227 GLU A CA 1
ATOM 1745 C C . GLU A 1 227 ? 10.305 -22.328 -2.715 1 88.44 227 GLU A C 1
ATOM 1747 O O . GLU A 1 227 ? 9.562 -22.562 -1.762 1 88.44 227 GLU A O 1
ATOM 1752 N N . ALA A 1 228 ? 10.258 -22.922 -3.887 1 89.38 228 ALA A N 1
ATOM 1753 C CA . ALA A 1 228 ? 9.227 -23.922 -4.117 1 89.38 228 ALA A CA 1
ATOM 1754 C C . ALA A 1 228 ? 9.398 -25.109 -3.176 1 89.38 228 ALA A C 1
ATOM 1756 O O . ALA A 1 228 ? 8.422 -25.703 -2.727 1 89.38 228 ALA A O 1
ATOM 1757 N N . LYS A 1 229 ? 10.648 -25.484 -2.922 1 89.81 229 LYS A N 1
ATOM 1758 C CA . LYS A 1 229 ? 10.922 -26.562 -1.981 1 89.81 229 LYS A CA 1
ATOM 1759 C C . LYS A 1 229 ? 10.336 -26.266 -0.606 1 89.81 229 LYS A C 1
ATOM 1761 O O . LYS A 1 229 ? 9.742 -27.141 0.027 1 89.81 229 LYS A O 1
ATOM 1766 N N . LYS A 1 230 ? 10.477 -25.047 -0.181 1 90.25 230 LYS A N 1
ATOM 1767 C CA . LYS A 1 230 ? 9.938 -24.625 1.104 1 90.25 230 LYS A CA 1
ATOM 1768 C C . LYS A 1 230 ? 8.414 -24.641 1.093 1 90.25 230 LYS A C 1
ATOM 1770 O O . LYS A 1 230 ? 7.785 -25.078 2.061 1 90.25 230 LYS A O 1
ATOM 1775 N N . ILE A 1 231 ? 7.871 -24.234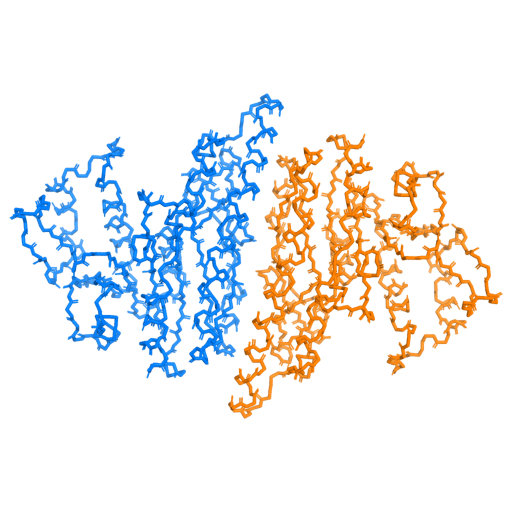 0.024 1 92.31 231 ILE A N 1
ATOM 1776 C CA . ILE A 1 231 ? 6.426 -24.109 -0.117 1 92.31 231 ILE A CA 1
ATOM 1777 C C . ILE A 1 231 ? 5.789 -25.5 -0.148 1 92.31 231 ILE A C 1
ATOM 1779 O O . ILE A 1 231 ? 4.703 -25.703 0.398 1 92.31 231 ILE A O 1
ATOM 1783 N N . ALA A 1 232 ? 6.465 -26.453 -0.753 1 92.75 232 ALA A N 1
ATOM 1784 C CA . ALA A 1 232 ? 5.934 -27.797 -0.977 1 92.75 232 ALA A CA 1
ATOM 1785 C C . ALA A 1 232 ? 5.746 -28.531 0.344 1 92.75 232 ALA A C 1
ATOM 1787 O O . ALA A 1 232 ? 5.078 -29.578 0.39 1 92.75 232 ALA A O 1
ATOM 1788 N N . GLU A 1 233 ? 6.246 -28.031 1.387 1 89.69 233 GLU A N 1
ATOM 1789 C CA . GLU A 1 233 ? 6 -28.578 2.719 1 89.69 233 GLU A CA 1
ATOM 1790 C C . GLU A 1 233 ? 4.566 -28.297 3.172 1 89.69 233 GLU A C 1
ATOM 1792 O O . GLU A 1 233 ? 4.027 -29.016 4.02 1 89.69 233 GLU A O 1
ATOM 1797 N N . HIS A 1 234 ? 3.939 -27.297 2.512 1 89.69 234 HIS A N 1
ATOM 1798 C CA . HIS A 1 234 ? 2.668 -26.812 3.043 1 89.69 234 HIS A CA 1
ATOM 1799 C C . HIS A 1 234 ? 1.568 -26.891 1.99 1 89.69 234 HIS A C 1
ATOM 1801 O O . HIS A 1 234 ? 0.382 -26.828 2.32 1 89.69 234 HIS A O 1
ATOM 1807 N N . SER A 1 235 ? 2.023 -26.969 0.708 1 93.75 235 SER A N 1
ATOM 1808 C CA . SER A 1 235 ? 1.061 -26.828 -0.377 1 93.75 235 SER A CA 1
ATOM 1809 C C . SER A 1 235 ? 1.508 -27.578 -1.622 1 93.75 235 SER A C 1
ATOM 1811 O O . SER A 1 235 ? 2.693 -27.875 -1.781 1 93.75 235 SER A O 1
ATOM 1813 N N . GLU A 1 236 ? 0.55 -27.906 -2.473 1 95.44 236 GLU A N 1
ATOM 1814 C CA . GLU A 1 236 ? 0.879 -28.359 -3.82 1 95.44 236 GLU A CA 1
ATOM 1815 C C . GLU A 1 236 ? 1.41 -27.219 -4.676 1 95.44 236 GLU A C 1
ATOM 1817 O O . GLU A 1 236 ? 0.866 -26.109 -4.645 1 95.44 236 GLU A O 1
ATOM 1822 N N . VAL A 1 237 ? 2.518 -27.453 -5.367 1 96.81 237 VAL A N 1
ATOM 1823 C CA . VAL A 1 237 ? 3.135 -26.391 -6.148 1 96.81 237 VAL A CA 1
ATOM 1824 C C . VAL A 1 237 ? 3.07 -26.734 -7.637 1 96.81 237 VAL A C 1
ATOM 1826 O O . VAL A 1 237 ? 3.301 -27.875 -8.023 1 96.81 237 VAL A O 1
ATOM 1829 N N . TRP A 1 238 ? 2.707 -25.797 -8.477 1 96.94 238 TRP A N 1
ATOM 1830 C CA . TRP A 1 238 ? 2.695 -25.938 -9.93 1 96.94 238 TRP A CA 1
ATOM 1831 C C . TRP A 1 238 ? 3.564 -24.875 -10.586 1 96.94 238 TRP A C 1
ATOM 1833 O O . TRP A 1 238 ? 3.566 -23.719 -10.164 1 96.94 238 TRP A O 1
ATOM 1843 N N . PHE A 1 239 ? 4.324 -25.234 -11.57 1 96 239 PHE A N 1
ATOM 1844 C CA . PHE A 1 239 ? 4.973 -24.344 -12.516 1 96 239 PHE A CA 1
ATOM 1845 C C . PHE A 1 239 ? 4.375 -24.5 -13.906 1 96 239 PHE A C 1
ATOM 1847 O O . PHE A 1 239 ? 4.457 -25.562 -14.516 1 96 239 PHE A O 1
ATOM 1854 N N . VAL A 1 240 ? 3.77 -23.484 -14.469 1 97.25 240 VAL A N 1
ATOM 1855 C CA . VAL A 1 240 ? 3.109 -23.609 -15.758 1 97.25 240 VAL A CA 1
ATOM 1856 C C . VAL A 1 240 ? 3.373 -22.359 -16.594 1 97.25 240 VAL A C 1
ATOM 1858 O O . VAL A 1 240 ? 3.83 -21.328 -16.078 1 97.25 240 VAL A O 1
ATOM 1861 N N . ASN A 1 241 ? 3.148 -22.406 -17.875 1 97.19 241 ASN A N 1
ATOM 1862 C CA . ASN A 1 241 ? 3.326 -21.297 -18.797 1 97.19 241 ASN A CA 1
ATOM 1863 C C . ASN A 1 241 ? 2.16 -20.312 -18.734 1 97.19 241 ASN A C 1
ATOM 1865 O O . ASN A 1 241 ? 1.059 -20.625 -19.188 1 97.19 241 ASN A O 1
ATOM 1869 N N . GLY A 1 242 ? 2.404 -19.172 -18.219 1 97.62 242 GLY A N 1
ATOM 1870 C CA . GLY A 1 242 ? 1.358 -18.172 -18.031 1 97.62 242 GLY A CA 1
ATOM 1871 C C . GLY A 1 242 ? 0.96 -17.484 -19.328 1 97.62 242 GLY A C 1
ATOM 1872 O O . GLY A 1 242 ? -0.056 -16.797 -19.375 1 97.62 242 GLY A O 1
ATOM 1873 N N . LYS A 1 243 ? 1.711 -17.688 -20.391 1 97.5 243 LYS A N 1
ATOM 1874 C CA . LYS A 1 243 ? 1.45 -17.047 -21.672 1 97.5 243 LYS A CA 1
ATOM 1875 C C . LYS A 1 243 ? 0.574 -17.922 -22.562 1 97.5 243 LYS A C 1
ATOM 1877 O O . LYS A 1 243 ? 0.071 -17.469 -23.594 1 97.5 243 LYS A O 1
ATOM 1882 N N . VAL A 1 244 ? 0.375 -19.141 -22.156 1 96.94 244 VAL A N 1
ATOM 1883 C CA . VAL A 1 244 ? -0.417 -20.094 -22.938 1 96.94 244 VAL A CA 1
ATOM 1884 C C . VAL A 1 244 ? -1.799 -20.25 -22.312 1 96.94 244 VAL A C 1
ATOM 1886 O O . VAL A 1 244 ? -1.921 -20.719 -21.172 1 96.94 244 VAL A O 1
ATOM 1889 N N . PRO A 1 245 ? -2.814 -19.906 -23.078 1 96.56 245 PRO A N 1
ATOM 1890 C CA . PRO A 1 245 ? -4.172 -20.016 -22.531 1 96.56 245 PRO A CA 1
ATOM 1891 C C . PRO A 1 245 ? -4.504 -21.406 -22.016 1 96.56 245 PRO A C 1
ATOM 1893 O O . PRO A 1 245 ? -4.129 -22.406 -22.641 1 96.56 245 PRO A O 1
ATOM 1896 N N . GLY A 1 246 ? -5.129 -21.438 -20.891 1 97.75 246 GLY A N 1
ATOM 1897 C CA . GLY A 1 246 ? -5.637 -22.688 -20.359 1 97.75 246 GLY A CA 1
ATOM 1898 C C . GLY A 1 246 ? -4.688 -23.359 -19.375 1 97.75 246 GLY A C 1
ATOM 1899 O O . GLY A 1 246 ? -5.094 -24.234 -18.625 1 97.75 246 GLY A O 1
ATOM 1900 N N . ARG A 1 247 ? -3.424 -22.953 -19.359 1 98.06 247 ARG A N 1
ATOM 1901 C CA . ARG A 1 247 ? -2.445 -23.578 -18.484 1 98.06 247 ARG A CA 1
ATOM 1902 C C . ARG A 1 247 ? -2.766 -23.312 -17.016 1 98.06 247 ARG A C 1
ATOM 1904 O O . ARG A 1 247 ? -2.656 -24.203 -16.188 1 98.06 247 ARG A O 1
ATOM 1911 N N . LEU A 1 248 ? -3.137 -22.109 -16.688 1 98.69 248 LEU A N 1
ATOM 1912 C CA . LEU A 1 248 ? -3.496 -21.766 -15.32 1 98.69 248 LEU A CA 1
ATOM 1913 C C . LEU A 1 248 ? -4.734 -22.531 -14.875 1 98.69 248 LEU A C 1
ATOM 1915 O O . LEU A 1 248 ? -4.746 -23.125 -13.789 1 98.69 248 LEU A O 1
ATOM 1919 N N . SER A 1 249 ? -5.762 -22.625 -15.727 1 98.69 249 SER A N 1
ATOM 1920 C CA . SER A 1 249 ? -6.98 -23.359 -15.414 1 98.69 249 SER A CA 1
ATOM 1921 C C . SER A 1 249 ? -6.68 -24.828 -15.133 1 98.69 249 SER A C 1
ATOM 1923 O O . SER A 1 249 ? -7.234 -25.406 -14.195 1 98.69 249 SER A O 1
ATOM 1925 N N . GLY A 1 250 ? -5.859 -25.375 -16.031 1 98.31 250 GLY A N 1
ATOM 1926 C CA . GLY A 1 250 ? -5.477 -26.766 -15.828 1 98.31 250 GLY A CA 1
ATOM 1927 C C . GLY A 1 250 ? -4.785 -27.016 -14.492 1 98.31 250 GLY A C 1
ATOM 1928 O O . GLY A 1 250 ? -5.059 -28 -13.82 1 98.31 250 GLY A O 1
ATOM 1929 N N . ALA A 1 251 ? -3.889 -26.125 -14.102 1 98 251 ALA A N 1
ATOM 1930 C CA . ALA A 1 251 ? -3.195 -26.25 -12.828 1 98 251 ALA A CA 1
ATOM 1931 C C . ALA A 1 251 ? -4.172 -26.125 -11.656 1 98 251 ALA A C 1
ATOM 1933 O O . ALA A 1 251 ? -4.062 -26.844 -10.664 1 98 251 ALA A O 1
ATOM 1934 N N . ILE A 1 252 ? -5.141 -25.172 -11.75 1 98.25 252 ILE A N 1
ATOM 1935 C CA . ILE A 1 252 ? -6.137 -24.969 -10.703 1 98.25 252 ILE A CA 1
ATOM 1936 C C . ILE A 1 252 ? -6.957 -26.234 -10.516 1 98.25 252 ILE A C 1
ATOM 1938 O O . ILE A 1 252 ? -7.18 -26.688 -9.383 1 98.25 252 ILE A O 1
ATOM 1942 N N . ARG A 1 253 ? -7.309 -26.875 -11.617 1 97.5 253 ARG A N 1
ATOM 1943 C CA . ARG A 1 253 ? -8.109 -28.094 -11.555 1 97.5 253 ARG A CA 1
ATOM 1944 C C . ARG A 1 253 ? -7.27 -29.281 -11.086 1 97.5 253 ARG A C 1
ATOM 1946 O O . ARG A 1 253 ? -7.793 -30.219 -10.492 1 97.5 253 ARG A O 1
ATOM 1953 N N . GLY A 1 254 ? -6.016 -29.25 -11.422 1 95.31 254 GLY A N 1
ATOM 1954 C CA . GLY A 1 254 ? -5.133 -30.344 -11.055 1 95.31 254 GLY A CA 1
ATOM 1955 C C . GLY A 1 254 ? -4.859 -31.312 -12.195 1 95.31 254 GLY A C 1
ATOM 1956 O O . GLY A 1 254 ? -4.242 -32.344 -11.992 1 95.31 254 GLY A O 1
ATOM 1957 N N . ASP A 1 255 ? -5.258 -30.953 -13.414 1 93.44 255 ASP A N 1
ATOM 1958 C CA . ASP A 1 255 ? -5.09 -31.828 -14.578 1 93.44 255 ASP A CA 1
ATOM 1959 C C . ASP A 1 255 ? -4.383 -31.094 -15.711 1 93.44 255 ASP A C 1
ATOM 1961 O O . ASP A 1 255 ? -4.594 -31.406 -16.891 1 93.44 255 ASP A O 1
ATOM 1965 N N . GLY A 1 256 ? -3.607 -30.141 -15.375 1 92.44 256 GLY A N 1
ATOM 1966 C CA . GLY A 1 256 ? -3.01 -29.266 -16.375 1 92.44 256 GLY A CA 1
ATOM 1967 C C . GLY A 1 256 ? -1.634 -29.719 -16.812 1 92.44 256 GLY A C 1
ATOM 1968 O O . GLY A 1 256 ? -1.191 -30.812 -16.469 1 92.44 256 GLY A O 1
ATOM 1969 N N . PHE A 1 257 ? -1.074 -28.953 -17.703 1 94.69 257 PHE A N 1
ATOM 1970 C CA . PHE A 1 257 ? 0.243 -29.188 -18.281 1 94.69 257 PHE A CA 1
ATOM 1971 C C . PHE A 1 257 ? 1.279 -28.266 -17.656 1 94.69 257 PHE A C 1
ATOM 1973 O O . PHE A 1 257 ? 1.076 -27.047 -17.578 1 94.69 257 PHE A O 1
ATOM 1980 N N . GLY A 1 258 ? 2.371 -28.812 -17.156 1 95.5 258 GLY A N 1
ATOM 1981 C CA . GLY A 1 258 ? 3.463 -28.125 -16.469 1 95.5 258 GLY A CA 1
ATOM 1982 C C . GLY A 1 258 ? 4.223 -29.031 -15.516 1 95.5 258 GLY A C 1
ATOM 1983 O O . GLY A 1 258 ? 4.305 -30.234 -15.727 1 95.5 258 GLY A O 1
ATOM 1984 N N . THR A 1 259 ? 4.91 -28.438 -14.555 1 95.38 259 THR A N 1
ATOM 1985 C CA . THR A 1 259 ? 5.609 -29.188 -13.523 1 95.38 259 THR A CA 1
ATOM 1986 C C . THR A 1 259 ? 4.863 -29.109 -12.195 1 95.38 259 THR A C 1
ATOM 1988 O O . THR A 1 259 ? 4.555 -28.016 -11.719 1 95.38 259 THR A O 1
ATOM 1991 N N . ARG A 1 260 ? 4.555 -30.25 -11.688 1 95.62 260 ARG A N 1
ATOM 1992 C CA . ARG A 1 260 ? 3.889 -30.344 -10.398 1 95.62 260 ARG A CA 1
ATOM 1993 C C . ARG A 1 260 ? 4.844 -30.859 -9.32 1 95.62 260 ARG A C 1
ATOM 1995 O O . ARG A 1 260 ? 5.555 -31.844 -9.539 1 95.62 260 ARG A O 1
ATOM 2002 N N . ILE A 1 261 ? 4.91 -30.125 -8.266 1 92.44 261 ILE A N 1
ATOM 2003 C CA . ILE A 1 261 ? 5.688 -30.578 -7.117 1 92.44 261 ILE A CA 1
ATOM 2004 C C . ILE A 1 261 ? 4.746 -30.984 -5.988 1 92.44 261 ILE A C 1
ATOM 2006 O O . ILE A 1 261 ? 3.891 -30.203 -5.57 1 92.44 261 ILE A O 1
ATOM 2010 N N . LYS A 1 262 ? 4.844 -32.156 -5.578 1 79.5 262 LYS A N 1
ATOM 2011 C CA . LYS A 1 262 ? 4.023 -32.656 -4.473 1 79.5 262 LYS A CA 1
ATOM 2012 C C . LYS A 1 262 ? 4.883 -33.062 -3.285 1 79.5 262 LYS A C 1
ATOM 2014 O O . LYS A 1 262 ? 6.035 -33.469 -3.459 1 79.5 262 LYS A O 1
ATOM 2019 N N . GLY A 1 263 ? 4.414 -32.75 -2.021 1 72.94 263 GLY A N 1
ATOM 2020 C CA . GLY A 1 263 ? 5.07 -33.156 -0.789 1 72.94 263 GLY A CA 1
ATOM 2021 C C . GLY A 1 263 ? 5.293 -34.656 -0.693 1 72.94 263 GLY A C 1
ATOM 2022 O O . GLY A 1 263 ? 4.699 -35.406 -1.451 1 72.94 263 GLY A O 1
ATOM 2023 N N . MET B 1 1 ? 9.305 14.953 15.992 1 96.88 1 MET B N 1
ATOM 2024 C CA . MET B 1 1 ? 8.57 14.492 14.812 1 96.88 1 MET B CA 1
ATOM 2025 C C . MET B 1 1 ? 7.297 15.312 14.609 1 96.88 1 MET B C 1
ATOM 2027 O O . MET B 1 1 ? 6.625 15.672 15.578 1 96.88 1 MET B O 1
ATOM 2031 N N . ILE B 1 2 ? 6.984 15.648 13.406 1 98.69 2 ILE B N 1
ATOM 2032 C CA . ILE B 1 2 ? 5.848 16.484 13.039 1 98.69 2 ILE B CA 1
ATOM 2033 C C . ILE B 1 2 ? 4.965 15.75 12.031 1 98.69 2 ILE B C 1
ATOM 2035 O O . ILE B 1 2 ? 5.473 15.156 11.07 1 98.69 2 ILE B O 1
ATOM 2039 N N . ILE B 1 3 ? 3.662 15.727 12.266 1 98.75 3 ILE B N 1
ATOM 2040 C CA . ILE B 1 3 ? 2.713 15.188 11.305 1 98.75 3 ILE B CA 1
ATOM 2041 C C . ILE B 1 3 ? 2.037 16.328 10.547 1 98.75 3 ILE B C 1
ATOM 2043 O O . ILE B 1 3 ? 1.528 17.266 11.164 1 98.75 3 ILE B O 1
ATOM 2047 N N . VAL B 1 4 ? 2.062 16.281 9.266 1 98.88 4 VAL B N 1
ATOM 2048 C CA . VAL B 1 4 ? 1.421 17.281 8.422 1 98.88 4 VAL B CA 1
ATOM 2049 C C . VAL B 1 4 ? 0.25 16.656 7.668 1 98.88 4 VAL B C 1
ATOM 2051 O O . VAL B 1 4 ? 0.429 15.68 6.93 1 98.88 4 VAL B O 1
ATOM 2054 N N . LYS B 1 5 ? -0.928 17.141 7.871 1 98.19 5 LYS B N 1
ATOM 2055 C CA . LYS B 1 5 ? -2.129 16.703 7.16 1 98.19 5 LYS B CA 1
ATOM 2056 C C . LYS B 1 5 ? -2.486 17.688 6.043 1 98.19 5 LYS B C 1
ATOM 2058 O O . LYS B 1 5 ? -2.779 18.844 6.301 1 98.19 5 LYS B O 1
ATOM 2063 N N . VAL B 1 6 ? -2.465 17.234 4.871 1 98.25 6 VAL B N 1
ATOM 2064 C CA . VAL B 1 6 ? -2.85 18.062 3.736 1 98.25 6 VAL B CA 1
ATOM 2065 C C . VAL B 1 6 ? -4.301 17.781 3.354 1 98.25 6 VAL B C 1
ATOM 2067 O O . VAL B 1 6 ? -4.602 16.734 2.783 1 98.25 6 VAL B O 1
ATOM 2070 N N . GLY B 1 7 ? -5.164 18.719 3.598 1 95.5 7 GLY B N 1
ATOM 2071 C CA . GLY B 1 7 ? -6.566 18.547 3.264 1 95.5 7 GLY B CA 1
ATOM 2072 C C . GLY B 1 7 ? -6.82 18.469 1.77 1 95.5 7 GLY B C 1
ATOM 2073 O O . GLY B 1 7 ? -6.066 19.047 0.977 1 95.5 7 GLY B O 1
ATOM 2074 N N . GLY B 1 8 ? -7.879 17.812 1.412 1 94.31 8 GLY B N 1
ATOM 2075 C CA . GLY B 1 8 ? -8.219 17.656 0.006 1 94.31 8 GLY B CA 1
ATOM 2076 C C . GLY B 1 8 ? -8.414 18.984 -0.711 1 94.31 8 GLY B C 1
ATOM 2077 O O . GLY B 1 8 ? -8.047 19.125 -1.88 1 94.31 8 GLY B O 1
ATOM 2078 N N . SER B 1 9 ? -8.93 19.953 -0.007 1 92.44 9 SER B N 1
ATOM 2079 C CA . SER B 1 9 ? -9.211 21.25 -0.604 1 92.44 9 SER B CA 1
ATOM 2080 C C . SER B 1 9 ? -7.926 22.047 -0.844 1 92.44 9 SER B C 1
ATOM 2082 O O . SER B 1 9 ? -7.93 23.047 -1.562 1 92.44 9 SER B O 1
ATOM 2084 N N . VAL B 1 10 ? -6.859 21.594 -0.2 1 96.19 10 VAL B N 1
ATOM 2085 C CA . VAL B 1 10 ? -5.582 22.281 -0.35 1 96.19 10 VAL B CA 1
ATOM 2086 C C . VAL B 1 10 ? -4.965 21.938 -1.703 1 96.19 10 VAL B C 1
ATOM 2088 O O . VAL B 1 10 ? -4.414 22.812 -2.381 1 96.19 10 VAL B O 1
ATOM 2091 N N . PHE B 1 11 ? -5.105 20.688 -2.139 1 97.19 11 PHE B N 1
ATOM 2092 C CA . PHE B 1 11 ? -4.375 20.297 -3.338 1 97.19 11 PHE B CA 1
ATOM 2093 C C . PHE B 1 11 ? -5.336 19.984 -4.477 1 97.19 11 PHE B C 1
ATOM 2095 O O . PHE B 1 11 ? -4.91 19.562 -5.555 1 97.19 11 PHE B O 1
ATOM 2102 N N . SER B 1 12 ? -6.613 20.109 -4.234 1 94.94 12 SER B N 1
ATOM 2103 C CA . SER B 1 12 ? -7.598 19.781 -5.262 1 94.94 12 SER B CA 1
ATOM 2104 C C . SER B 1 12 ? -8.836 20.672 -5.137 1 94.94 12 SER B C 1
ATOM 2106 O O . SER B 1 12 ? -9.086 21.25 -4.082 1 94.94 12 SER B O 1
ATOM 2108 N N . ASP B 1 13 ? -9.547 20.828 -6.273 1 90.69 13 ASP B N 1
ATOM 2109 C CA . ASP B 1 13 ? -10.875 21.453 -6.305 1 90.69 13 ASP B CA 1
ATOM 2110 C C . ASP B 1 13 ? -11.961 20.391 -6.461 1 90.69 13 ASP B C 1
ATOM 2112 O O . ASP B 1 13 ? -12.156 19.844 -7.551 1 90.69 13 ASP B O 1
ATOM 2116 N N . LYS B 1 14 ? -12.648 20.156 -5.441 1 82.94 14 LYS B N 1
ATOM 2117 C CA . LYS B 1 14 ? -13.664 19.109 -5.43 1 82.94 14 LYS B CA 1
ATOM 2118 C C . LYS B 1 14 ? -14.766 19.391 -6.441 1 82.94 14 LYS B C 1
ATOM 2120 O O . LYS B 1 14 ? -15.469 18.484 -6.875 1 82.94 14 LYS B O 1
ATOM 2125 N N . LYS B 1 15 ? -14.961 20.672 -6.762 1 83.56 15 LYS B N 1
ATOM 2126 C CA . LYS B 1 15 ? -15.984 21.078 -7.719 1 83.56 15 LYS B CA 1
ATOM 2127 C C . LYS B 1 15 ? -15.461 21 -9.148 1 83.56 15 LYS B C 1
ATOM 2129 O O . LYS B 1 15 ? -16.219 21.172 -10.102 1 83.56 15 LYS B O 1
ATOM 2134 N N . GLY B 1 16 ? -14.195 20.797 -9.289 1 87.12 16 GLY B N 1
ATOM 2135 C CA . GLY B 1 16 ? -13.578 20.719 -10.609 1 87.12 16 GLY B CA 1
ATOM 2136 C C . GLY B 1 16 ? -13.633 19.328 -11.219 1 87.12 16 GLY B C 1
ATOM 2137 O O . GLY B 1 16 ? -14.477 18.516 -10.844 1 87.12 16 GLY B O 1
ATOM 2138 N N . GLU B 1 17 ? -12.891 19.141 -12.234 1 90.75 17 GLU B N 1
ATOM 2139 C CA . GLU B 1 17 ? -12.789 17.828 -12.875 1 90.75 17 GLU B CA 1
ATOM 2140 C C . GLU B 1 17 ? -12.25 16.781 -11.906 1 90.75 17 GLU B C 1
ATOM 2142 O O . GLU B 1 17 ? -11.445 17.094 -11.031 1 90.75 17 GLU B O 1
ATOM 2147 N N . PRO B 1 18 ? -12.75 15.602 -12.078 1 90.62 18 PRO B N 1
ATOM 2148 C CA . PRO B 1 18 ? -12.195 14.539 -11.234 1 90.62 18 PRO B CA 1
ATOM 2149 C C . PRO B 1 18 ? -10.68 14.422 -11.352 1 90.62 18 PRO B C 1
ATOM 2151 O O . PRO B 1 18 ? -10.125 14.609 -12.438 1 90.62 18 PRO B O 1
ATOM 2154 N N . GLU B 1 19 ? -10.094 14.188 -10.172 1 95.06 19 GLU B N 1
ATOM 2155 C CA . GLU B 1 19 ? -8.664 13.906 -10.055 1 95.06 19 GLU B CA 1
ATOM 2156 C C . GLU B 1 19 ? -7.832 15.102 -10.5 1 95.06 19 GLU B C 1
ATOM 2158 O O . GLU B 1 19 ? -6.801 14.938 -11.148 1 95.06 19 GLU B O 1
ATOM 2163 N N . ASN B 1 20 ? -8.406 16.344 -10.352 1 96 20 ASN B N 1
ATOM 2164 C CA . ASN B 1 20 ? -7.543 17.516 -10.5 1 96 20 ASN B CA 1
ATOM 2165 C C . ASN B 1 20 ? -6.551 17.625 -9.352 1 96 20 ASN B C 1
ATOM 2167 O O . ASN B 1 20 ? -6.875 17.297 -8.203 1 96 20 ASN B O 1
ATOM 2171 N N . PHE B 1 21 ? -5.359 18.094 -9.625 1 97.5 21 PHE B N 1
ATOM 2172 C CA . PHE B 1 21 ? -4.273 18.156 -8.648 1 97.5 21 PHE B CA 1
ATOM 2173 C C . PHE B 1 21 ? -3.51 19.469 -8.773 1 97.5 21 PHE B C 1
ATOM 2175 O O . PHE B 1 21 ? -3.023 19.812 -9.852 1 97.5 21 PHE B O 1
ATOM 2182 N N . ASP B 1 22 ? -3.449 20.203 -7.73 1 97.69 22 ASP B N 1
ATOM 2183 C CA . ASP B 1 22 ? -2.719 21.469 -7.703 1 97.69 22 ASP B CA 1
ATOM 2184 C C . ASP B 1 22 ? -1.229 21.234 -7.457 1 97.69 22 ASP B C 1
ATOM 2186 O O . ASP B 1 22 ? -0.757 21.344 -6.324 1 97.69 22 ASP B O 1
ATOM 2190 N N . HIS B 1 23 ? -0.493 21.047 -8.484 1 98 23 HIS B N 1
ATOM 2191 C CA . HIS B 1 23 ? 0.92 20.703 -8.422 1 98 23 HIS B CA 1
ATOM 2192 C C . HIS B 1 23 ? 1.732 21.797 -7.742 1 98 23 HIS B C 1
ATOM 2194 O O . HIS B 1 23 ? 2.646 21.5 -6.969 1 98 23 HIS B O 1
ATOM 2200 N N . GLU B 1 24 ? 1.405 23 -8.008 1 97.81 24 GLU B N 1
ATOM 2201 C CA . GLU B 1 24 ? 2.168 24.125 -7.465 1 97.81 24 GLU B CA 1
ATOM 2202 C C . GLU B 1 24 ? 2.039 24.203 -5.949 1 97.81 24 GLU B C 1
ATOM 2204 O O . GLU B 1 24 ? 3.037 24.359 -5.242 1 97.81 24 GLU B O 1
ATOM 2209 N N . THR B 1 25 ? 0.84 24.094 -5.469 1 98.25 25 THR B N 1
ATOM 2210 C CA . THR B 1 25 ? 0.597 24.141 -4.035 1 98.25 25 THR B CA 1
ATOM 2211 C C . THR B 1 25 ? 1.341 23.031 -3.314 1 98.25 25 THR B C 1
ATOM 2213 O O . THR B 1 25 ? 2.016 23.266 -2.311 1 98.25 25 THR B O 1
ATOM 2216 N N . VAL B 1 26 ? 1.301 21.797 -3.807 1 98.69 26 VAL B N 1
ATOM 2217 C CA . VAL B 1 26 ? 1.928 20.656 -3.156 1 98.69 26 VAL B CA 1
ATOM 2218 C C . VAL B 1 26 ? 3.447 20.781 -3.232 1 98.69 26 VAL B C 1
ATOM 2220 O O . VAL B 1 26 ? 4.152 20.453 -2.281 1 98.69 26 VAL B O 1
ATOM 2223 N N . ARG B 1 27 ? 3.932 21.266 -4.348 1 98.44 27 ARG B N 1
ATOM 2224 C CA . ARG B 1 27 ? 5.367 21.5 -4.469 1 98.44 27 ARG B CA 1
ATOM 2225 C C . ARG B 1 27 ? 5.844 22.531 -3.438 1 98.44 27 ARG B C 1
ATOM 2227 O O . ARG B 1 27 ? 6.922 22.375 -2.855 1 98.44 27 ARG B O 1
ATOM 2234 N N . ASN B 1 28 ? 5.082 23.578 -3.244 1 98.56 28 ASN B N 1
ATOM 2235 C CA . ASN B 1 28 ? 5.43 24.578 -2.246 1 98.56 28 ASN B CA 1
ATOM 2236 C C . ASN B 1 28 ? 5.445 24 -0.838 1 98.56 28 ASN B C 1
ATOM 2238 O O . ASN B 1 28 ? 6.312 24.328 -0.03 1 98.56 28 ASN B O 1
ATOM 2242 N N . ILE B 1 29 ? 4.5 23.156 -0.559 1 98.81 29 ILE B N 1
ATOM 2243 C CA . ILE B 1 29 ? 4.461 22.469 0.726 1 98.81 29 ILE B CA 1
ATOM 2244 C C . ILE B 1 29 ? 5.723 21.625 0.9 1 98.81 29 ILE B C 1
ATOM 2246 O O . ILE B 1 29 ? 6.363 21.672 1.953 1 98.81 29 ILE B O 1
ATOM 2250 N N . ALA B 1 30 ? 6.105 20.875 -0.154 1 98.88 30 ALA B N 1
ATOM 2251 C CA . ALA B 1 30 ? 7.316 20.062 -0.128 1 98.88 30 ALA B CA 1
ATOM 2252 C C . ALA B 1 30 ? 8.555 20.922 0.113 1 98.88 30 ALA B C 1
ATOM 2254 O O . ALA B 1 30 ? 9.43 20.562 0.899 1 98.88 30 ALA B O 1
ATOM 2255 N N . LYS B 1 31 ? 8.609 22.078 -0.532 1 98.81 31 LYS B N 1
ATOM 2256 C CA . LYS B 1 31 ? 9.727 23 -0.354 1 98.81 31 LYS B CA 1
ATOM 2257 C C . LYS B 1 31 ? 9.836 23.453 1.098 1 98.81 31 LYS B C 1
ATOM 2259 O O . LYS B 1 31 ? 10.938 23.594 1.633 1 98.81 31 LYS B O 1
ATOM 2264 N N . GLU B 1 32 ? 8.742 23.766 1.676 1 98.81 32 GLU B N 1
ATOM 2265 C CA . GLU B 1 32 ? 8.758 24.219 3.064 1 98.81 32 GLU B CA 1
ATOM 2266 C C . GLU B 1 32 ? 9.234 23.094 3.996 1 98.81 32 GLU B C 1
ATOM 2268 O O . GLU B 1 32 ? 10.016 23.344 4.914 1 98.81 32 GLU B O 1
ATOM 2273 N N . ILE B 1 33 ? 8.773 21.875 3.785 1 98.88 33 ILE B N 1
ATOM 2274 C CA . ILE B 1 33 ? 9.211 20.734 4.59 1 98.88 33 ILE B CA 1
ATOM 2275 C C . ILE B 1 33 ? 10.711 20.531 4.41 1 98.88 33 ILE B C 1
ATOM 2277 O O . ILE B 1 33 ? 11.43 20.25 5.371 1 98.88 33 ILE B O 1
ATOM 2281 N N . ALA B 1 34 ? 11.195 20.719 3.158 1 98.75 34 ALA B N 1
ATOM 2282 C CA . ALA B 1 34 ? 12.602 20.5 2.818 1 98.75 34 ALA B CA 1
ATOM 2283 C C . ALA B 1 34 ? 13.508 21.406 3.652 1 98.75 34 ALA B C 1
ATOM 2285 O O . ALA B 1 34 ? 14.656 21.047 3.947 1 98.75 34 ALA B O 1
ATOM 2286 N N . LYS B 1 35 ? 13.008 22.562 4.074 1 98.5 35 LYS B N 1
ATOM 2287 C CA . LYS B 1 35 ? 13.789 23.5 4.867 1 98.5 35 LYS B CA 1
ATOM 2288 C C . LYS B 1 35 ? 14.094 22.938 6.25 1 98.5 35 LYS B C 1
ATOM 2290 O O . LYS B 1 35 ? 15.047 23.359 6.902 1 98.5 35 LYS B O 1
ATOM 2295 N N . PHE B 1 36 ? 13.344 22.016 6.723 1 98.62 36 PHE B N 1
ATOM 2296 C CA . PHE B 1 36 ? 13.477 21.516 8.086 1 98.62 36 PHE B CA 1
ATOM 2297 C C . PHE B 1 36 ? 13.953 20.078 8.094 1 98.62 36 PHE B C 1
ATOM 2299 O O . PHE B 1 36 ? 14.398 19.562 9.125 1 98.62 36 PHE B O 1
ATOM 2306 N N . TYR B 1 37 ? 13.852 19.406 6.945 1 98.25 37 TYR B N 1
ATOM 2307 C CA . TYR B 1 37 ? 14.359 18.047 6.773 1 98.25 37 TYR B CA 1
ATOM 2308 C C . TYR B 1 37 ? 15.859 18.062 6.512 1 98.25 37 TYR B C 1
ATOM 2310 O O . TYR B 1 37 ? 16.375 18.953 5.836 1 98.25 37 TYR B O 1
ATOM 2318 N N . PRO B 1 38 ? 16.688 17.234 7.105 1 97.19 38 PRO B N 1
ATOM 2319 C CA . PRO B 1 38 ? 16.344 16.062 7.918 1 97.19 38 PRO B CA 1
ATOM 2320 C C . PRO B 1 38 ? 16.422 16.344 9.422 1 97.19 38 PRO B C 1
ATOM 2322 O O . PRO B 1 38 ? 16.406 15.406 10.227 1 97.19 38 PRO B O 1
ATOM 2325 N N . ARG B 1 39 ? 16.484 17.609 9.789 1 97.38 39 ARG B N 1
ATOM 2326 C CA . ARG B 1 39 ? 16.578 17.953 11.203 1 97.38 39 ARG B CA 1
ATOM 2327 C C . ARG B 1 39 ? 15.312 17.547 11.953 1 97.38 39 ARG B C 1
ATOM 2329 O O . ARG B 1 39 ? 15.359 17.25 13.148 1 97.38 39 ARG B O 1
ATOM 2336 N N . GLU B 1 40 ? 14.211 17.609 11.305 1 97.88 40 GLU B N 1
ATOM 2337 C CA . GLU B 1 40 ? 12.922 17.156 11.82 1 97.88 40 GLU B CA 1
ATOM 2338 C C . GLU B 1 40 ? 12.43 15.922 11.07 1 97.88 40 GLU B C 1
ATOM 2340 O O . GLU B 1 40 ? 12.672 15.781 9.867 1 97.88 40 GLU B O 1
ATOM 2345 N N . ASN B 1 41 ? 11.805 15.047 11.789 1 98.44 41 ASN B N 1
ATOM 2346 C CA . ASN B 1 41 ? 11.109 13.922 11.172 1 98.44 41 ASN B CA 1
ATOM 2347 C C . ASN B 1 41 ? 9.664 14.273 10.828 1 98.44 41 ASN B C 1
ATOM 2349 O O . ASN B 1 41 ? 8.992 14.977 11.578 1 98.44 41 ASN B O 1
ATOM 2353 N N . PHE B 1 42 ? 9.219 13.781 9.695 1 98.88 42 PHE B N 1
ATOM 2354 C CA . PHE B 1 42 ? 7.879 14.148 9.242 1 98.88 42 PHE B CA 1
ATOM 2355 C C . PHE B 1 42 ? 7.078 12.898 8.875 1 98.88 42 PHE B C 1
ATOM 2357 O O . PHE B 1 42 ? 7.633 11.938 8.344 1 98.88 42 PHE B O 1
ATOM 2364 N N . ILE B 1 43 ? 5.848 12.914 9.133 1 98.88 43 ILE B N 1
ATOM 2365 C CA . ILE B 1 43 ? 4.828 12.094 8.484 1 98.88 43 ILE B CA 1
ATOM 2366 C C . ILE B 1 43 ? 3.832 12.984 7.75 1 98.88 43 ILE B C 1
ATOM 2368 O O . ILE B 1 43 ? 3.404 14.016 8.281 1 98.88 43 ILE B O 1
ATOM 2372 N N . VAL B 1 44 ? 3.514 12.648 6.562 1 98.94 44 VAL B N 1
ATOM 2373 C CA . VAL B 1 44 ? 2.521 13.391 5.797 1 98.94 44 VAL B CA 1
ATOM 2374 C C . VAL B 1 44 ? 1.287 12.523 5.566 1 98.94 44 VAL B C 1
ATOM 2376 O O . VAL B 1 44 ? 1.405 11.336 5.25 1 98.94 44 VAL B O 1
ATOM 2379 N N . VAL B 1 45 ? 0.142 13.047 5.805 1 98.75 45 VAL B N 1
ATOM 2380 C CA . VAL B 1 45 ? -1.13 12.391 5.508 1 98.75 45 VAL B CA 1
ATOM 2381 C C . VAL B 1 45 ? -1.995 13.312 4.648 1 98.75 45 VAL B C 1
ATOM 2383 O O . VAL B 1 45 ? -2.25 14.461 5.02 1 98.75 45 VAL B O 1
ATOM 2386 N N . HIS B 1 46 ? -2.402 12.852 3.512 1 98.31 46 HIS B N 1
ATOM 2387 C CA . HIS B 1 46 ? -3.256 13.711 2.699 1 98.31 46 HIS B CA 1
ATOM 2388 C C . HIS B 1 46 ? -4.66 13.133 2.566 1 98.31 46 HIS B C 1
ATOM 2390 O O . HIS B 1 46 ? -4.863 11.938 2.793 1 98.31 46 HIS B O 1
ATOM 2396 N N . GLY B 1 47 ? -5.633 14.008 2.262 1 95 47 GLY B N 1
ATOM 2397 C CA . GLY B 1 47 ? -7.004 13.586 2.014 1 95 47 GLY B CA 1
ATOM 2398 C C . GLY B 1 47 ? -7.242 13.148 0.58 1 95 47 GLY B C 1
ATOM 2399 O O . GLY B 1 47 ? -6.297 12.836 -0.145 1 95 47 GLY B O 1
ATOM 2400 N N . GLY B 1 48 ? -8.5 13.07 0.235 1 92.62 48 GLY B N 1
ATOM 2401 C CA . GLY B 1 48 ? -8.82 12.539 -1.082 1 92.62 48 GLY B CA 1
ATOM 2402 C C . GLY B 1 48 ? -9.031 13.617 -2.125 1 92.62 48 GLY B C 1
ATOM 2403 O O . GLY B 1 48 ? -8.789 13.398 -3.312 1 92.62 48 GLY B O 1
ATOM 2404 N N . GLY B 1 49 ? -9.609 14.781 -1.63 1 89.88 49 GLY B N 1
ATOM 2405 C CA . GLY B 1 49 ? -9.93 15.828 -2.584 1 89.88 49 GLY B CA 1
ATOM 2406 C C . GLY B 1 49 ? -10.867 15.367 -3.684 1 89.88 49 GLY B C 1
ATOM 2407 O O . GLY B 1 49 ? -11.922 14.789 -3.404 1 89.88 49 GLY B O 1
ATOM 2408 N N . SER B 1 50 ? -10.469 15.656 -4.918 1 91.81 50 SER B N 1
ATOM 2409 C CA . SER B 1 50 ? -11.281 15.266 -6.062 1 91.81 50 SER B CA 1
ATOM 2410 C C . SER B 1 50 ? -11.016 13.82 -6.461 1 91.81 50 SER B C 1
ATOM 2412 O O . SER B 1 50 ? -11.539 13.336 -7.469 1 91.81 50 SER B O 1
ATOM 2414 N N . PHE B 1 51 ? -10.188 13.133 -5.645 1 93.75 51 PHE B N 1
ATOM 2415 C CA . PHE B 1 51 ? -9.859 11.727 -5.863 1 93.75 51 PHE B CA 1
ATOM 2416 C C . PHE B 1 51 ? -10.656 10.828 -4.922 1 93.75 51 PHE B C 1
ATOM 2418 O O . PHE B 1 51 ? -10.844 11.164 -3.75 1 93.75 51 PHE B O 1
ATOM 2425 N N . GLY B 1 52 ? -11.086 9.727 -5.332 1 90.38 52 GLY B N 1
ATOM 2426 C CA . GLY B 1 52 ? -11.688 8.703 -4.496 1 90.38 52 GLY B CA 1
ATOM 2427 C C . GLY B 1 52 ? -13.156 8.953 -4.207 1 90.38 52 GLY B C 1
ATOM 2428 O O . GLY B 1 52 ? -13.961 8.016 -4.18 1 90.38 52 GLY B O 1
ATOM 2429 N N . HIS B 1 53 ? -13.5 10.258 -4.031 1 87.81 53 HIS B N 1
ATOM 2430 C CA . HIS B 1 53 ? -14.867 10.594 -3.629 1 87.81 53 HIS B CA 1
ATOM 2431 C C . HIS B 1 53 ? -15.867 10.227 -4.719 1 87.81 53 HIS B C 1
ATOM 2433 O O . HIS B 1 53 ? -16.906 9.641 -4.434 1 87.81 53 HIS B O 1
ATOM 2439 N N . PRO B 1 54 ? -15.555 10.57 -5.938 1 88.5 54 PRO B N 1
ATOM 2440 C CA . PRO B 1 54 ? -16.5 10.18 -6.992 1 88.5 54 PRO B CA 1
ATOM 2441 C C . PRO B 1 54 ? -16.766 8.68 -7.027 1 88.5 54 PRO B C 1
ATOM 2443 O O . PRO B 1 54 ? -17.922 8.25 -7.105 1 88.5 54 PRO B O 1
ATOM 2446 N N . GLU B 1 55 ? -15.719 7.852 -6.898 1 92 55 GLU B N 1
ATOM 2447 C CA . GLU B 1 55 ? -15.867 6.398 -6.887 1 92 55 GLU B CA 1
ATOM 2448 C C . GLU B 1 55 ? -16.641 5.93 -5.652 1 92 55 GLU B C 1
ATOM 2450 O O . GLU B 1 55 ? -17.547 5.105 -5.754 1 92 55 GLU B O 1
ATOM 2455 N N . ALA B 1 56 ? -16.281 6.473 -4.535 1 92.56 56 ALA B N 1
ATOM 2456 C CA . ALA B 1 56 ? -16.906 6.07 -3.281 1 92.56 56 ALA B CA 1
ATOM 2457 C C . ALA B 1 56 ? -18.406 6.332 -3.316 1 92.56 56 ALA B C 1
ATOM 2459 O O . ALA B 1 56 ? -19.203 5.512 -2.836 1 92.56 56 ALA B O 1
ATOM 2460 N N . LYS B 1 57 ? -18.766 7.477 -3.832 1 91.25 57 LYS B N 1
ATOM 2461 C CA . LYS B 1 57 ? -20.172 7.832 -3.941 1 91.25 57 LYS B CA 1
ATOM 2462 C C . LYS B 1 57 ? -20.891 6.941 -4.953 1 91.25 57 LYS B C 1
ATOM 2464 O O . LYS B 1 57 ? -21.953 6.398 -4.664 1 91.25 57 LYS B O 1
ATOM 2469 N N . LYS B 1 58 ? -20.297 6.77 -6.09 1 93.88 58 LYS B N 1
ATOM 2470 C CA . LYS B 1 58 ? -20.859 5.965 -7.168 1 93.88 58 LYS B CA 1
ATOM 2471 C C . LYS B 1 58 ? -21.172 4.547 -6.695 1 93.88 58 LYS B C 1
ATOM 2473 O O . LYS B 1 58 ? -22.219 3.992 -7.023 1 93.88 58 LYS B O 1
ATOM 2478 N N . TYR B 1 59 ? -20.297 3.959 -5.82 1 95.94 59 TYR B N 1
ATOM 2479 C CA . TYR B 1 59 ? -20.391 2.545 -5.48 1 95.94 59 TYR B CA 1
ATOM 2480 C C . TYR B 1 59 ? -20.984 2.361 -4.09 1 95.94 59 TYR B C 1
ATOM 2482 O O . TYR B 1 59 ? -21.219 1.233 -3.65 1 95.94 59 TYR B O 1
ATOM 2490 N N . GLY B 1 60 ? -21.219 3.455 -3.34 1 95 60 GLY B N 1
ATOM 2491 C CA . GLY B 1 60 ? -21.828 3.373 -2.023 1 95 60 GLY B CA 1
ATOM 2492 C C . GLY B 1 60 ? -20.953 2.672 -1 1 95 60 GLY B C 1
ATOM 2493 O O . GLY B 1 60 ? -21.422 1.788 -0.279 1 95 60 GLY B O 1
ATOM 2494 N N . ILE B 1 61 ? -19.703 3.037 -0.972 1 95.31 61 ILE B N 1
ATOM 2495 C CA . ILE B 1 61 ? -18.719 2.348 -0.137 1 95.31 61 ILE B CA 1
ATOM 2496 C C . ILE B 1 61 ? -19.094 2.518 1.335 1 95.31 61 ILE B C 1
ATOM 2498 O O . ILE B 1 61 ? -18.969 1.575 2.123 1 95.31 61 ILE B O 1
ATOM 2502 N N . ARG B 1 62 ? -19.594 3.643 1.772 1 93.5 62 ARG B N 1
ATOM 2503 C CA . ARG B 1 62 ? -19.875 3.955 3.17 1 93.5 62 ARG B CA 1
ATOM 2504 C C . ARG B 1 62 ? -21.031 3.115 3.695 1 93.5 62 ARG B C 1
ATOM 2506 O O . ARG B 1 62 ? -21.188 2.961 4.91 1 93.5 62 ARG B O 1
ATOM 2513 N N . ASP B 1 63 ? -21.766 2.525 2.781 1 95.19 63 ASP B N 1
ATOM 2514 C CA . ASP B 1 63 ? -22.922 1.734 3.172 1 95.19 63 ASP B CA 1
ATOM 2515 C C . ASP B 1 63 ? -22.531 0.307 3.535 1 95.19 63 ASP B C 1
ATOM 2517 O O . ASP B 1 63 ? -23.344 -0.467 4.035 1 95.19 63 ASP B O 1
ATOM 2521 N N . GLY B 1 64 ? -21.312 -0.038 3.312 1 97.12 64 GLY B N 1
ATOM 2522 C CA . GLY B 1 64 ? -20.812 -1.364 3.648 1 97.12 64 GLY B CA 1
ATOM 2523 C C . GLY B 1 64 ? -21.188 -2.416 2.619 1 97.12 64 GLY B C 1
ATOM 2524 O O . GLY B 1 64 ? -21.688 -2.088 1.545 1 97.12 64 GLY B O 1
ATOM 2525 N N . LEU B 1 65 ? -20.828 -3.672 2.912 1 97.56 65 LEU B N 1
ATOM 2526 C CA . LEU B 1 65 ? -21.125 -4.785 2.018 1 97.56 65 LEU B CA 1
ATOM 2527 C C . LEU B 1 65 ? -22.469 -5.422 2.367 1 97.56 65 LEU B C 1
ATOM 2529 O O . LEU B 1 65 ? -22.656 -5.883 3.494 1 97.56 65 LEU B O 1
ATOM 2533 N N . PRO B 1 66 ? -23.344 -5.434 1.423 1 96.81 66 PRO B N 1
ATOM 2534 C CA . PRO B 1 66 ? -24.625 -6.109 1.668 1 96.81 66 PRO B CA 1
ATOM 2535 C C . PRO B 1 66 ? -24.531 -7.629 1.533 1 96.81 66 PRO B C 1
ATOM 2537 O O . PRO B 1 66 ? -23.469 -8.148 1.165 1 96.81 66 PRO B O 1
ATOM 2540 N N . GLU B 1 67 ? -25.609 -8.32 1.753 1 94.88 67 GLU B N 1
ATOM 2541 C CA . GLU B 1 67 ? -25.641 -9.781 1.735 1 94.88 67 GLU B CA 1
ATOM 2542 C C . GLU B 1 67 ? -25.734 -10.312 0.309 1 94.88 67 GLU B C 1
ATOM 2544 O O . GLU B 1 67 ? -25.172 -11.367 -0.002 1 94.88 67 GLU B O 1
ATOM 2549 N N . ASP B 1 68 ? -26.375 -9.594 -0.453 1 96.56 68 ASP B N 1
ATOM 2550 C CA . ASP B 1 68 ? -26.562 -10.055 -1.825 1 96.56 68 ASP B CA 1
ATOM 2551 C C . ASP B 1 68 ? -25.25 -10.008 -2.602 1 96.56 68 ASP B C 1
ATOM 2553 O O . ASP B 1 68 ? -24.578 -8.969 -2.629 1 96.56 68 ASP B O 1
ATOM 2557 N N . TRP B 1 69 ? -24.984 -11 -3.289 1 95.5 69 TRP B N 1
ATOM 2558 C CA . TRP B 1 69 ? -23.672 -11.188 -3.904 1 95.5 69 TRP B CA 1
ATOM 2559 C C . TRP B 1 69 ? -23.438 -10.164 -5.008 1 95.5 69 TRP B C 1
ATOM 2561 O O . TRP B 1 69 ? -22.344 -9.586 -5.109 1 95.5 69 TRP B O 1
ATOM 2571 N N . GLU B 1 70 ? -24.406 -9.953 -5.793 1 96.62 70 GLU B N 1
ATOM 2572 C CA . GLU B 1 70 ? -24.234 -9.07 -6.945 1 96.62 70 GLU B CA 1
ATOM 2573 C C . GLU B 1 70 ? -23.922 -7.645 -6.508 1 96.62 70 GLU B C 1
ATOM 2575 O O . GLU B 1 70 ? -22.953 -7.043 -6.996 1 96.62 70 GLU B O 1
ATOM 2580 N N . THR B 1 71 ? -24.719 -7.164 -5.574 1 97.31 71 THR B N 1
ATOM 2581 C CA . THR B 1 71 ? -24.484 -5.82 -5.059 1 97.31 71 THR B CA 1
ATOM 2582 C C . THR B 1 71 ? -23.172 -5.762 -4.273 1 97.31 71 THR B C 1
ATOM 2584 O O . THR B 1 71 ? -22.438 -4.77 -4.34 1 97.31 71 THR B O 1
ATOM 2587 N N . ALA B 1 72 ? -22.922 -6.785 -3.559 1 98 72 ALA B N 1
ATOM 2588 C CA . ALA B 1 72 ? -21.688 -6.84 -2.801 1 98 72 ALA B CA 1
ATOM 2589 C C . ALA B 1 72 ? -20.469 -6.793 -3.73 1 98 72 ALA B C 1
ATOM 2591 O O . ALA B 1 72 ? -19.516 -6.062 -3.475 1 98 72 ALA B O 1
ATOM 2592 N N . ASN B 1 73 ? -20.547 -7.578 -4.797 1 98.19 73 ASN B N 1
ATOM 2593 C CA . ASN B 1 73 ? -19.406 -7.598 -5.723 1 98.19 73 ASN B CA 1
ATOM 2594 C C . ASN B 1 73 ? -19.234 -6.25 -6.418 1 98.19 73 ASN B C 1
ATOM 2596 O O . ASN B 1 73 ? -18.109 -5.812 -6.664 1 98.19 73 ASN B O 1
ATOM 2600 N N . PHE B 1 74 ? -20.344 -5.629 -6.734 1 98.12 74 PHE B N 1
ATOM 2601 C CA . PHE B 1 74 ? -20.297 -4.285 -7.293 1 98.12 74 PHE B CA 1
ATOM 2602 C C . PHE B 1 74 ? -19.578 -3.326 -6.355 1 98.12 74 PHE B C 1
ATOM 2604 O O . PHE B 1 74 ? -18.734 -2.537 -6.793 1 98.12 74 PHE B O 1
ATOM 2611 N N . ARG B 1 75 ? -19.797 -3.402 -5.074 1 98.5 75 ARG B N 1
ATOM 2612 C CA . ARG B 1 75 ? -19.188 -2.527 -4.082 1 98.5 75 ARG B CA 1
ATOM 2613 C C . ARG B 1 75 ? -17.734 -2.916 -3.838 1 98.5 75 ARG B C 1
ATOM 2615 O O . ARG B 1 75 ? -16.891 -2.057 -3.572 1 98.5 75 ARG B O 1
ATOM 2622 N N . ARG B 1 76 ? -17.422 -4.262 -3.965 1 98.75 76 ARG B N 1
ATOM 2623 C CA . ARG B 1 76 ? -16.031 -4.68 -3.889 1 98.75 76 ARG B CA 1
ATOM 2624 C C . ARG B 1 76 ? -15.203 -4.031 -4.996 1 98.75 76 ARG B C 1
ATOM 2626 O O . ARG B 1 76 ? -14.094 -3.562 -4.75 1 98.75 76 ARG B O 1
ATOM 2633 N N . ILE B 1 77 ? -15.797 -4.016 -6.184 1 98.62 77 ILE B N 1
ATOM 2634 C CA . ILE B 1 77 ? -15.125 -3.393 -7.316 1 98.62 77 ILE B CA 1
ATOM 2635 C C . ILE B 1 77 ? -14.945 -1.899 -7.055 1 98.62 77 ILE B C 1
ATOM 2637 O O . ILE B 1 77 ? -13.867 -1.343 -7.305 1 98.62 77 ILE B O 1
ATOM 2641 N N . GLY B 1 78 ? -15.977 -1.266 -6.543 1 98.44 78 GLY B N 1
ATOM 2642 C CA . GLY B 1 78 ? -15.883 0.139 -6.176 1 98.44 78 GLY B CA 1
ATOM 2643 C C . GLY B 1 78 ? -14.812 0.416 -5.141 1 98.44 78 GLY B C 1
ATOM 2644 O O . GLY B 1 78 ? -14.102 1.421 -5.223 1 98.44 78 GLY B O 1
ATOM 2645 N N . PHE B 1 79 ? -14.734 -0.468 -4.148 1 98.62 79 PHE B N 1
ATOM 2646 C CA . PHE B 1 79 ? -13.703 -0.413 -3.119 1 98.62 79 PHE B CA 1
ATOM 2647 C C . PHE B 1 79 ? -12.312 -0.38 -3.746 1 98.62 79 PHE B C 1
ATOM 2649 O O . PHE B 1 79 ? -11.492 0.463 -3.393 1 98.62 79 PHE B O 1
ATOM 2656 N N . THR B 1 80 ? -12.094 -1.247 -4.719 1 98.69 80 THR B N 1
ATOM 2657 C CA . THR B 1 80 ? -10.836 -1.349 -5.449 1 98.69 80 THR B CA 1
ATOM 2658 C C . THR B 1 80 ? -10.586 -0.087 -6.27 1 98.69 80 THR B C 1
ATOM 2660 O O . THR B 1 80 ? -9.492 0.478 -6.227 1 98.69 80 THR B O 1
ATOM 2663 N N . GLU B 1 81 ? -11.555 0.375 -6.969 1 98.19 81 GLU B N 1
ATOM 2664 C CA . GLU B 1 81 ? -11.414 1.544 -7.832 1 98.19 81 GLU B CA 1
ATOM 2665 C C . GLU B 1 81 ? -11.141 2.803 -7.016 1 98.19 81 GLU B C 1
ATOM 2667 O O . GLU B 1 81 ? -10.367 3.668 -7.441 1 98.19 81 GLU B O 1
ATOM 2672 N N . THR B 1 82 ? -11.766 2.916 -5.879 1 98.12 82 THR B N 1
ATOM 2673 C CA . THR B 1 82 ? -11.531 4.051 -4.992 1 98.12 82 THR B CA 1
ATOM 2674 C C . THR B 1 82 ? -10.078 4.078 -4.523 1 98.12 82 THR B C 1
ATOM 2676 O O . THR B 1 82 ? -9.438 5.129 -4.543 1 98.12 82 THR B O 1
ATOM 2679 N N . HIS B 1 83 ? -9.602 2.934 -4.141 1 98.62 83 HIS B N 1
ATOM 2680 C CA . HIS B 1 83 ? -8.211 2.826 -3.721 1 98.62 83 HIS B CA 1
ATOM 2681 C C . HIS B 1 83 ? -7.262 3.221 -4.848 1 98.62 83 HIS B C 1
ATOM 2683 O O . HIS B 1 83 ? -6.266 3.912 -4.613 1 98.62 83 HIS B O 1
ATOM 2689 N N . GLN B 1 84 ? -7.531 2.791 -6.078 1 98.44 84 GLN B N 1
ATOM 2690 C CA . GLN B 1 84 ? -6.688 3.135 -7.219 1 98.44 84 GLN B CA 1
ATOM 2691 C C . GLN B 1 84 ? -6.652 4.645 -7.445 1 98.44 84 GLN B C 1
ATOM 2693 O O . GLN B 1 84 ? -5.605 5.203 -7.773 1 98.44 84 GLN B O 1
ATOM 2698 N N . ALA B 1 85 ? -7.781 5.262 -7.289 1 97.94 85 ALA B N 1
ATOM 2699 C CA . ALA B 1 85 ? -7.836 6.715 -7.426 1 97.94 85 ALA B CA 1
ATOM 2700 C C . ALA B 1 85 ? -6.965 7.395 -6.375 1 97.94 85 ALA B C 1
ATOM 2702 O O . ALA B 1 85 ? -6.23 8.336 -6.684 1 97.94 85 ALA B O 1
ATOM 2703 N N . MET B 1 86 ? -7.027 6.875 -5.18 1 98.19 86 MET B N 1
ATOM 2704 C CA . MET B 1 86 ? -6.25 7.461 -4.094 1 98.19 86 MET B CA 1
ATOM 2705 C C . MET B 1 86 ? -4.758 7.227 -4.305 1 98.19 86 MET B C 1
ATOM 2707 O O . MET B 1 86 ? -3.934 8.062 -3.943 1 98.19 86 MET B O 1
ATOM 2711 N N . LEU B 1 87 ? -4.387 6.098 -4.867 1 98.5 87 LEU B N 1
ATOM 2712 C CA . LEU B 1 87 ? -2.988 5.828 -5.191 1 98.5 87 LEU B CA 1
ATOM 2713 C C . LEU B 1 87 ? -2.475 6.809 -6.238 1 98.5 87 LEU B C 1
ATOM 2715 O O . LEU B 1 87 ? -1.311 7.211 -6.199 1 98.5 87 LEU B O 1
ATOM 2719 N N . ARG B 1 88 ? -3.336 7.168 -7.172 1 98.12 88 ARG B N 1
ATOM 2720 C CA . ARG B 1 88 ? -2.93 8.148 -8.172 1 98.12 88 ARG B CA 1
ATOM 2721 C C . ARG B 1 88 ? -2.686 9.516 -7.539 1 98.12 88 ARG B C 1
ATOM 2723 O O . ARG B 1 88 ? -1.714 10.195 -7.871 1 98.12 88 ARG B O 1
ATOM 2730 N N . ALA B 1 89 ? -3.535 9.906 -6.613 1 98.12 89 ALA B N 1
ATOM 2731 C CA . ALA B 1 89 ? -3.291 11.148 -5.879 1 98.12 89 ALA B CA 1
ATOM 2732 C C . ALA B 1 89 ? -1.97 11.078 -5.117 1 98.12 89 ALA B C 1
ATOM 2734 O O . ALA B 1 89 ? -1.162 12.008 -5.184 1 98.12 89 ALA B O 1
ATOM 2735 N N . ASN B 1 90 ? -1.776 9.992 -4.434 1 98.69 90 ASN B N 1
ATOM 2736 C CA . ASN B 1 90 ? -0.574 9.812 -3.627 1 98.69 90 ASN B CA 1
ATOM 2737 C C . ASN B 1 90 ? 0.688 9.867 -4.484 1 98.69 90 ASN B C 1
ATOM 2739 O O . ASN B 1 90 ? 1.713 10.398 -4.059 1 98.69 90 ASN B O 1
ATOM 2743 N N . SER B 1 91 ? 0.601 9.281 -5.664 1 98.69 91 SER B N 1
ATOM 2744 C CA . SER B 1 91 ? 1.738 9.289 -6.578 1 98.69 91 SER B CA 1
ATOM 2745 C C . SER B 1 91 ? 2.154 10.711 -6.93 1 98.69 91 SER B C 1
ATOM 2747 O O . SER B 1 91 ? 3.346 11.008 -7.055 1 98.69 91 SER B O 1
ATOM 2749 N N . GLU B 1 92 ? 1.205 11.586 -7.094 1 98.62 92 GLU B N 1
ATOM 2750 C CA . GLU B 1 92 ? 1.507 12.977 -7.398 1 98.62 92 GLU B CA 1
ATOM 2751 C C . GLU B 1 92 ? 2.193 13.664 -6.223 1 98.62 92 GLU B C 1
ATOM 2753 O O . GLU B 1 92 ? 3.104 14.477 -6.414 1 98.62 92 GLU B O 1
ATOM 2758 N N . PHE B 1 93 ? 1.743 13.344 -4.98 1 98.81 93 PHE B N 1
ATOM 2759 C CA . PHE B 1 93 ? 2.422 13.852 -3.793 1 98.81 93 PHE B CA 1
ATOM 2760 C C . PHE B 1 93 ? 3.875 13.391 -3.762 1 98.81 93 PHE B C 1
ATOM 2762 O O . PHE B 1 93 ? 4.781 14.203 -3.549 1 98.81 93 PHE B O 1
ATOM 2769 N N . ILE B 1 94 ? 4.078 12.109 -3.988 1 98.88 94 ILE B N 1
ATOM 2770 C CA . ILE B 1 94 ? 5.41 11.523 -3.93 1 98.88 94 ILE B CA 1
ATOM 2771 C C . ILE B 1 94 ? 6.316 12.203 -4.953 1 98.88 94 ILE B C 1
ATOM 2773 O O . ILE B 1 94 ? 7.453 12.562 -4.641 1 98.88 94 ILE B O 1
ATOM 2777 N N . LYS B 1 95 ? 5.801 12.398 -6.137 1 98.69 95 LYS B N 1
ATOM 2778 C CA . LYS B 1 95 ? 6.574 13.047 -7.191 1 98.69 95 LYS B CA 1
ATOM 2779 C C . LYS B 1 95 ? 7.016 14.445 -6.77 1 98.69 95 LYS B C 1
ATOM 2781 O O . LYS B 1 95 ? 8.172 14.82 -6.965 1 98.69 95 LYS B O 1
ATOM 2786 N N . ALA B 1 96 ? 6.102 15.219 -6.219 1 98.75 96 ALA B N 1
ATOM 2787 C CA . ALA B 1 96 ? 6.398 16.578 -5.785 1 98.75 96 ALA B CA 1
ATOM 2788 C C . ALA B 1 96 ? 7.477 16.594 -4.703 1 98.75 96 ALA B C 1
ATOM 2790 O O . ALA B 1 96 ? 8.375 17.438 -4.723 1 98.75 96 ALA B O 1
ATOM 2791 N N . PHE B 1 97 ? 7.41 15.672 -3.789 1 98.88 97 PHE B N 1
ATOM 2792 C CA . PHE B 1 97 ? 8.359 15.617 -2.68 1 98.88 97 PHE B CA 1
ATOM 2793 C C . PHE B 1 97 ? 9.727 15.164 -3.16 1 98.88 97 PHE B C 1
ATOM 2795 O O . PHE B 1 97 ? 10.75 15.75 -2.779 1 98.88 97 PHE B O 1
ATOM 2802 N N . VAL B 1 98 ? 9.742 14.133 -4.031 1 98.69 98 VAL B N 1
ATOM 2803 C CA . VAL B 1 98 ? 11 13.609 -4.559 1 98.69 98 VAL B CA 1
ATOM 2804 C C . VAL B 1 98 ? 11.711 14.688 -5.371 1 98.69 98 VAL B C 1
ATOM 2806 O O . VAL B 1 98 ? 12.938 14.797 -5.332 1 98.69 98 VAL B O 1
ATOM 2809 N N . ARG B 1 99 ? 10.938 15.5 -6.07 1 98.06 99 ARG B N 1
ATOM 2810 C CA . ARG B 1 99 ? 11.5 16.594 -6.863 1 98.06 99 ARG B CA 1
ATOM 2811 C C . ARG B 1 99 ? 12.25 17.578 -5.977 1 98.06 99 ARG B C 1
ATOM 2813 O O . ARG B 1 99 ? 13.211 18.203 -6.422 1 98.06 99 ARG B O 1
ATOM 2820 N N . GLU B 1 100 ? 11.844 17.688 -4.73 1 98.38 100 GLU B N 1
ATOM 2821 C CA . GLU B 1 100 ? 12.484 18.609 -3.793 1 98.38 100 GLU B CA 1
ATOM 2822 C C . GLU B 1 100 ? 13.531 17.891 -2.945 1 98.38 100 GLU B C 1
ATOM 2824 O O . GLU B 1 100 ? 13.953 18.406 -1.907 1 98.38 100 GLU B O 1
ATOM 2829 N N . GLY B 1 101 ? 13.867 16.641 -3.328 1 98.06 101 GLY B N 1
ATOM 2830 C CA . GLY B 1 101 ? 14.922 15.906 -2.66 1 98.06 101 GLY B CA 1
ATOM 2831 C C . GLY B 1 101 ? 14.461 15.227 -1.383 1 98.06 101 GLY B C 1
ATOM 2832 O O . GLY B 1 101 ? 15.281 14.828 -0.555 1 98.06 101 GLY B O 1
ATOM 2833 N N . LEU B 1 102 ? 13.18 15.188 -1.149 1 98.81 102 LEU B N 1
ATOM 2834 C CA . LEU B 1 102 ? 12.617 14.57 0.047 1 98.81 102 LEU B CA 1
ATOM 2835 C C . LEU B 1 102 ? 12.273 13.109 -0.208 1 98.81 102 LEU B C 1
ATOM 2837 O O . LEU B 1 102 ? 11.57 12.789 -1.169 1 98.81 102 LEU B O 1
ATOM 2841 N N . PRO B 1 103 ? 12.742 12.164 0.562 1 98.75 103 PRO B N 1
ATOM 2842 C CA . PRO B 1 103 ? 12.453 10.742 0.367 1 98.75 103 PRO B CA 1
ATOM 2843 C C . PRO B 1 103 ? 11.078 10.344 0.908 1 98.75 103 PRO B C 1
ATOM 2845 O O . PRO B 1 103 ? 10.992 9.484 1.794 1 98.75 103 PRO B O 1
ATOM 2848 N N . ALA B 1 104 ? 10.086 10.938 0.346 1 98.88 104 ALA B N 1
ATOM 2849 C CA . ALA B 1 104 ? 8.711 10.57 0.69 1 98.88 104 ALA B CA 1
ATOM 2850 C C . ALA B 1 104 ? 8.383 9.156 0.217 1 98.88 104 ALA B C 1
ATOM 2852 O O . ALA B 1 104 ? 8.664 8.797 -0.93 1 98.88 104 ALA B O 1
ATOM 2853 N N . PHE B 1 105 ? 7.836 8.367 1.089 1 98.94 105 PHE B N 1
ATOM 2854 C CA . PHE B 1 105 ? 7.531 6.984 0.76 1 98.94 105 PHE B CA 1
ATOM 2855 C C . PHE B 1 105 ? 6.066 6.668 1.044 1 98.94 105 PHE B C 1
ATOM 2857 O O . PHE B 1 105 ? 5.582 6.902 2.154 1 98.94 105 PHE B O 1
ATOM 2864 N N . SER B 1 106 ? 5.426 6.117 0.084 1 98.81 106 SER B N 1
ATOM 2865 C CA . SER B 1 106 ? 4 5.816 0.173 1 98.81 106 SER B CA 1
ATOM 2866 C C . SER B 1 106 ? 3.744 4.605 1.062 1 98.81 106 SER B C 1
ATOM 2868 O O . SER B 1 106 ? 4.297 3.527 0.829 1 98.81 106 SER B O 1
ATOM 2870 N N . VAL B 1 107 ? 2.998 4.777 2.08 1 98.56 107 VAL B N 1
ATOM 2871 C CA . VAL B 1 107 ? 2.465 3.688 2.895 1 98.56 107 VAL B CA 1
ATOM 2872 C C . VAL B 1 107 ? 0.959 3.566 2.674 1 98.56 107 VAL B C 1
ATOM 2874 O O . VAL B 1 107 ? 0.202 4.48 3.008 1 98.56 107 VAL B O 1
ATOM 2877 N N . SER B 1 108 ? 0.576 2.488 2.104 1 97.31 108 SER B N 1
ATOM 2878 C CA . SER B 1 108 ? -0.834 2.311 1.774 1 97.31 108 SER B CA 1
ATOM 2879 C C . SER B 1 108 ? -1.674 2.098 3.029 1 97.31 108 SER B C 1
ATOM 2881 O O . SER B 1 108 ? -1.612 1.036 3.652 1 97.31 108 SER B O 1
ATOM 2883 N N . THR B 1 109 ? -2.502 3.012 3.326 1 96.62 109 THR B N 1
ATOM 2884 C CA . THR B 1 109 ? -3.344 3.002 4.52 1 96.62 109 THR B CA 1
ATOM 2885 C C . THR B 1 109 ? -4.23 1.762 4.543 1 96.62 109 THR B C 1
ATOM 2887 O O . THR B 1 109 ? -4.414 1.143 5.594 1 96.62 109 THR B O 1
ATOM 2890 N N . SER B 1 110 ? -4.746 1.408 3.408 1 97.94 110 SER B N 1
ATOM 2891 C CA . SER B 1 110 ? -5.684 0.295 3.293 1 97.94 110 SER B CA 1
ATOM 2892 C C . SER B 1 110 ? -4.988 -1.04 3.543 1 97.94 110 SER B C 1
ATOM 2894 O O . SER B 1 110 ? -5.648 -2.064 3.729 1 97.94 110 SER B O 1
ATOM 2896 N N . SER B 1 111 ? -3.658 -1.033 3.607 1 98 111 SER B N 1
ATOM 2897 C CA . SER B 1 111 ? -2.914 -2.266 3.838 1 98 111 SER B CA 1
ATOM 2898 C C . SER B 1 111 ? -2.518 -2.408 5.305 1 98 111 SER B C 1
ATOM 2900 O O . SER B 1 111 ? -2.113 -3.486 5.742 1 98 111 SER B O 1
ATOM 2902 N N . VAL B 1 112 ? -2.697 -1.311 6.086 1 97.62 112 VAL B N 1
ATOM 2903 C CA . VAL B 1 112 ? -2.102 -1.408 7.418 1 97.62 112 VAL B CA 1
ATOM 2904 C C . VAL B 1 112 ? -3.152 -1.09 8.477 1 97.62 112 VAL B C 1
ATOM 2906 O O . VAL B 1 112 ? -2.92 -1.297 9.672 1 97.62 112 VAL B O 1
ATOM 2909 N N . PHE B 1 113 ? -4.363 -0.586 8.055 1 98.44 113 PHE B N 1
ATOM 2910 C CA . PHE B 1 113 ? -5.398 -0.235 9.023 1 98.44 113 PHE B CA 1
ATOM 2911 C C . PHE B 1 113 ? -6.648 -1.076 8.812 1 98.44 113 PHE B C 1
ATOM 2913 O O . PHE B 1 113 ? -6.969 -1.444 7.676 1 98.44 113 PHE B O 1
ATOM 2920 N N . ILE B 1 114 ? -7.32 -1.364 9.797 1 98.62 114 ILE B N 1
ATOM 2921 C CA . ILE B 1 114 ? -8.656 -1.945 9.836 1 98.62 114 ILE B CA 1
ATOM 2922 C C . ILE B 1 114 ? -9.57 -1.084 10.703 1 98.62 114 ILE B C 1
ATOM 2924 O O . ILE B 1 114 ? -9.164 -0.616 11.773 1 98.62 114 ILE B O 1
ATOM 2928 N N . THR B 1 115 ? -10.758 -0.871 10.25 1 98.25 115 THR B N 1
ATOM 2929 C CA . THR B 1 115 ? -11.695 -0.018 10.977 1 98.25 115 THR B CA 1
ATOM 2930 C C . THR B 1 115 ? -12.852 -0.838 11.539 1 98.25 115 THR B C 1
ATOM 2932 O O . THR B 1 115 ? -13.008 -2.012 11.195 1 98.25 115 THR B O 1
ATOM 2935 N N . GLU B 1 116 ? -13.531 -0.294 12.445 1 97.88 116 GLU B N 1
ATOM 2936 C CA . GLU B 1 116 ? -14.836 -0.731 12.945 1 97.88 116 GLU B CA 1
ATOM 2937 C C . GLU B 1 116 ? -15.805 0.443 13.07 1 97.88 116 GLU B C 1
ATOM 2939 O O . GLU B 1 116 ? -15.57 1.369 13.844 1 97.88 116 GLU B O 1
ATOM 2944 N N . ASN B 1 117 ? -16.812 0.375 12.32 1 94.06 117 ASN B N 1
ATOM 2945 C CA . ASN B 1 117 ? -17.781 1.467 12.25 1 94.06 117 ASN B CA 1
ATOM 2946 C C . ASN B 1 117 ? -17.109 2.793 11.906 1 94.06 117 ASN B C 1
ATOM 2948 O O . ASN B 1 117 ? -17.359 3.809 12.555 1 94.06 117 ASN B O 1
ATOM 2952 N N . GLY B 1 118 ? -16.078 2.686 11.062 1 88.5 118 GLY B N 1
ATOM 2953 C CA . GLY B 1 118 ? -15.438 3.879 10.531 1 88.5 118 GLY B CA 1
ATOM 2954 C C . GLY B 1 118 ? -14.305 4.391 11.398 1 88.5 118 GLY B C 1
ATOM 2955 O O . GLY B 1 118 ? -13.648 5.375 11.055 1 88.5 118 GLY B O 1
ATOM 2956 N N . GLU B 1 119 ? -14.094 3.746 12.516 1 91.81 119 GLU B N 1
ATOM 2957 C CA . GLU B 1 119 ? -13 4.133 13.398 1 91.81 119 GLU B CA 1
ATOM 2958 C C . GLU B 1 119 ? -11.875 3.102 13.367 1 91.81 119 GLU B C 1
ATOM 2960 O O . GLU B 1 119 ? -12.125 1.91 13.164 1 91.81 119 GLU B O 1
ATOM 2965 N N . VAL B 1 120 ? -10.688 3.557 13.617 1 96.69 120 VAL B N 1
ATOM 2966 C CA . VAL B 1 120 ? -9.547 2.645 13.555 1 96.69 120 VAL B CA 1
ATOM 2967 C C . VAL B 1 120 ? -9.656 1.606 14.672 1 96.69 120 VAL B C 1
ATOM 2969 O O . VAL B 1 120 ? -9.734 1.957 15.852 1 96.69 120 VAL B O 1
ATOM 2972 N N . ALA B 1 121 ? -9.68 0.389 14.32 1 97.5 121 ALA B N 1
ATOM 2973 C CA . ALA B 1 121 ? -9.727 -0.722 15.266 1 97.5 121 ALA B CA 1
ATOM 2974 C C . ALA B 1 121 ? -8.367 -1.406 15.367 1 97.5 121 ALA B C 1
ATOM 2976 O O . ALA B 1 121 ? -8.031 -1.993 16.406 1 97.5 121 ALA B O 1
ATOM 2977 N N . TYR B 1 122 ? -7.645 -1.356 14.281 1 97 122 TYR B N 1
ATOM 2978 C CA . TYR B 1 122 ? -6.324 -1.973 14.188 1 97 122 TYR B CA 1
ATOM 2979 C C . TYR B 1 122 ? -5.422 -1.184 13.242 1 97 122 TYR B C 1
ATOM 2981 O O . TYR B 1 122 ? -5.875 -0.688 12.211 1 97 122 TYR B O 1
ATOM 2989 N N . GLY B 1 123 ? -4.191 -0.996 13.609 1 97.38 123 GLY B N 1
ATOM 2990 C CA . GLY B 1 123 ? -3.164 -0.361 12.797 1 97.38 123 GLY B CA 1
ATOM 2991 C C . GLY B 1 123 ? -1.766 -0.858 13.109 1 97.38 123 GLY B C 1
ATOM 2992 O O . GLY B 1 123 ? -1.319 -0.792 14.258 1 97.38 123 GLY B O 1
ATOM 2993 N N . ASP B 1 124 ? -1.129 -1.417 12.156 1 97.62 124 ASP B N 1
ATOM 2994 C CA . ASP B 1 124 ? 0.257 -1.848 12.312 1 97.62 124 ASP B CA 1
ATOM 2995 C C . ASP B 1 124 ? 1.226 -0.763 11.844 1 97.62 124 ASP B C 1
ATOM 2997 O O . ASP B 1 124 ? 1.377 -0.532 10.648 1 97.62 124 ASP B O 1
ATOM 3001 N N . LEU B 1 125 ? 1.973 -0.142 12.781 1 97.75 125 LEU B N 1
ATOM 3002 C CA . LEU B 1 125 ? 2.803 1.018 12.477 1 97.75 125 LEU B CA 1
ATOM 3003 C C . LEU B 1 125 ? 4.277 0.633 12.422 1 97.75 125 LEU B C 1
ATOM 3005 O O . LEU B 1 125 ? 5.148 1.503 12.352 1 97.75 125 LEU B O 1
ATOM 3009 N N . GLU B 1 126 ? 4.578 -0.664 12.391 1 98.06 126 GLU B N 1
ATOM 3010 C CA . GLU B 1 126 ? 5.965 -1.115 12.422 1 98.06 126 GLU B CA 1
ATOM 3011 C C . GLU B 1 126 ? 6.758 -0.546 11.25 1 98.06 126 GLU B C 1
ATOM 3013 O O . GLU B 1 126 ? 7.855 -0.016 11.438 1 98.06 126 GLU B O 1
ATOM 3018 N N . VAL B 1 127 ? 6.191 -0.606 10.117 1 98.38 127 VAL B N 1
ATOM 3019 C CA . VAL B 1 127 ? 6.879 -0.128 8.922 1 98.38 127 VAL B CA 1
ATOM 3020 C C . VAL B 1 127 ? 7.043 1.389 8.992 1 98.38 127 VAL B C 1
ATOM 3022 O O . VAL B 1 127 ? 8.102 1.922 8.656 1 98.38 127 VAL B O 1
ATOM 3025 N N . VAL B 1 128 ? 6.008 2.104 9.43 1 98.56 128 VAL B N 1
ATOM 3026 C CA . VAL B 1 128 ? 6.047 3.557 9.539 1 98.56 128 VAL B CA 1
ATOM 3027 C C . VAL B 1 128 ? 7.176 3.975 10.477 1 98.56 128 VAL B C 1
ATOM 3029 O O . VAL B 1 128 ? 7.965 4.867 10.148 1 98.56 128 VAL B O 1
ATOM 3032 N N . GLU B 1 129 ? 7.277 3.314 11.57 1 98.44 129 GLU B N 1
ATOM 3033 C CA . GLU B 1 129 ? 8.305 3.631 12.562 1 98.44 129 GLU B CA 1
ATOM 3034 C C . GLU B 1 129 ? 9.703 3.367 12.008 1 98.44 129 GLU B C 1
ATOM 3036 O O . GLU B 1 129 ? 10.617 4.164 12.219 1 98.44 129 GLU B O 1
ATOM 3041 N N . ARG B 1 130 ? 9.875 2.295 11.305 1 98.5 130 ARG B N 1
ATOM 3042 C CA . ARG B 1 130 ? 11.18 1.966 10.727 1 98.5 130 ARG B CA 1
ATOM 3043 C C . ARG B 1 130 ? 11.562 2.963 9.641 1 98.5 130 ARG B C 1
ATOM 3045 O O . ARG B 1 130 ? 12.727 3.34 9.523 1 98.5 130 ARG B O 1
ATOM 3052 N N . LEU B 1 131 ? 10.57 3.33 8.836 1 98.69 131 LEU B N 1
ATOM 3053 C CA . LEU B 1 131 ? 10.82 4.348 7.816 1 98.69 131 LEU B CA 1
ATOM 3054 C C . LEU B 1 131 ? 11.344 5.633 8.453 1 98.69 131 LEU B C 1
ATOM 3056 O O . LEU B 1 131 ? 12.32 6.215 7.973 1 98.69 131 LEU B O 1
ATOM 3060 N N . LEU B 1 132 ? 10.719 6.047 9.531 1 98.5 132 LEU B N 1
ATOM 3061 C CA . LEU B 1 132 ? 11.133 7.254 10.242 1 98.5 132 LEU B CA 1
ATOM 3062 C C . LEU B 1 132 ? 12.562 7.129 10.742 1 98.5 132 LEU B C 1
ATOM 3064 O O . LEU B 1 132 ? 13.367 8.055 10.594 1 98.5 132 LEU B O 1
ATOM 3068 N N . GLU B 1 133 ? 12.883 5.992 11.273 1 98 133 GLU B N 1
ATOM 3069 C CA . GLU B 1 133 ? 14.211 5.742 11.812 1 98 133 GLU B CA 1
ATOM 3070 C C . GLU B 1 133 ? 15.273 5.824 10.719 1 98 133 GLU B C 1
ATOM 3072 O O . GLU B 1 133 ? 16.406 6.219 10.977 1 98 133 GLU B O 1
ATOM 3077 N N . LEU B 1 134 ? 14.875 5.484 9.555 1 98.25 134 LEU B N 1
ATOM 3078 C CA . LEU B 1 134 ? 15.828 5.414 8.453 1 98.25 134 LEU B CA 1
ATOM 3079 C C . LEU B 1 134 ? 15.852 6.723 7.672 1 98.25 134 LEU B C 1
ATOM 3081 O O . LEU B 1 134 ? 16.516 6.82 6.637 1 98.25 134 LEU B O 1
ATOM 3085 N N . GLY B 1 135 ? 15.055 7.719 8.086 1 98.12 135 GLY B N 1
ATOM 3086 C CA . GLY B 1 135 ? 15.133 9.055 7.504 1 98.12 135 GLY B CA 1
ATOM 3087 C C . GLY B 1 135 ? 14.148 9.273 6.375 1 98.12 135 GLY B C 1
ATOM 3088 O O . GLY B 1 135 ? 14.234 10.273 5.656 1 98.12 135 GLY B O 1
ATOM 3089 N N . PHE B 1 136 ? 13.234 8.359 6.172 1 98.88 136 PHE B N 1
ATOM 3090 C CA . PHE B 1 136 ? 12.188 8.547 5.172 1 98.88 136 PHE B CA 1
ATOM 3091 C C . PHE B 1 136 ? 11.086 9.453 5.703 1 98.88 136 PHE B C 1
ATOM 3093 O O . PHE B 1 136 ? 11.031 9.742 6.898 1 98.88 136 PHE B O 1
ATOM 3100 N N . ILE B 1 137 ? 10.273 9.953 4.816 1 98.94 137 ILE B N 1
ATOM 3101 C CA . ILE B 1 137 ? 9.031 10.641 5.145 1 98.94 137 ILE B CA 1
ATOM 3102 C C . ILE B 1 137 ? 7.836 9.781 4.734 1 98.94 137 ILE B C 1
ATOM 3104 O O . ILE B 1 137 ? 7.43 9.797 3.568 1 98.94 137 ILE B O 1
ATOM 3108 N N . PRO B 1 138 ? 7.297 9.039 5.699 1 98.88 138 PRO B N 1
ATOM 3109 C CA . PRO B 1 138 ? 6.098 8.273 5.352 1 98.88 138 PRO B CA 1
ATOM 3110 C C . PRO B 1 138 ? 4.941 9.156 4.898 1 98.88 138 PRO B C 1
ATOM 3112 O O . PRO B 1 138 ? 4.656 10.18 5.535 1 98.88 138 PRO B O 1
ATOM 3115 N N . VAL B 1 139 ? 4.332 8.781 3.809 1 98.94 139 VAL B N 1
ATOM 3116 C CA . VAL B 1 139 ? 3.154 9.477 3.293 1 98.94 139 VAL B CA 1
ATOM 3117 C C . VAL B 1 139 ? 1.96 8.523 3.281 1 98.94 139 VAL B C 1
ATOM 3119 O O . VAL B 1 139 ? 1.956 7.531 2.551 1 98.94 139 VAL B O 1
ATOM 3122 N N . LEU B 1 140 ? 1.019 8.773 4.133 1 98.81 140 LEU B N 1
ATOM 3123 C CA . LEU B 1 140 ? -0.251 8.055 4.172 1 98.81 140 LEU B CA 1
ATOM 3124 C C . LEU B 1 140 ? -1.376 8.914 3.6 1 98.81 140 LEU B C 1
ATOM 3126 O O . LEU B 1 140 ? -1.158 10.07 3.242 1 98.81 140 LEU B O 1
ATOM 3130 N N . PHE B 1 141 ? -2.551 8.312 3.459 1 98.5 141 PHE B N 1
ATOM 3131 C CA . PHE B 1 141 ? -3.646 9.055 2.85 1 98.5 141 PHE B CA 1
ATOM 3132 C C . PHE B 1 141 ? -4.992 8.453 3.234 1 98.5 141 PHE B C 1
ATOM 3134 O O . PHE B 1 141 ? -5.07 7.27 3.576 1 98.5 141 PHE B O 1
ATOM 3141 N N . GLY B 1 142 ? -6.012 9.367 3.33 1 97.19 142 GLY B N 1
ATOM 3142 C CA . GLY B 1 142 ? -7.348 8.805 3.42 1 97.19 142 GLY B CA 1
ATOM 3143 C C . GLY B 1 142 ? -7.652 7.805 2.318 1 97.19 142 GLY B C 1
ATOM 3144 O O . GLY B 1 142 ? -7.281 8.016 1.163 1 97.19 142 GLY B O 1
ATOM 3145 N N . ASP B 1 143 ? -8.32 6.746 2.744 1 97.62 143 ASP B N 1
ATOM 3146 C CA . ASP B 1 143 ? -8.539 5.652 1.806 1 97.62 143 ASP B CA 1
ATOM 3147 C C . ASP B 1 143 ? -9.68 4.754 2.271 1 97.62 143 ASP B C 1
ATOM 3149 O O . ASP B 1 143 ? -10.305 5.012 3.307 1 97.62 143 ASP B O 1
ATOM 3153 N N . VAL B 1 144 ? -9.969 3.805 1.436 1 98.12 144 VAL B N 1
ATOM 3154 C CA . VAL B 1 144 ? -10.891 2.754 1.854 1 98.12 144 VAL B CA 1
ATOM 3155 C C . VAL B 1 144 ? -10.234 1.879 2.916 1 98.12 144 VAL B C 1
ATOM 3157 O O . VAL B 1 144 ? -9.008 1.836 3.02 1 98.12 144 VAL B O 1
ATOM 3160 N N . SER B 1 145 ? -10.977 1.277 3.695 1 98.19 145 SER B N 1
ATOM 3161 C CA . SER B 1 145 ? -10.5 0.375 4.738 1 98.19 145 SER B CA 1
ATOM 3162 C C . SER B 1 145 ? -11.477 -0.764 4.98 1 98.19 145 SER B C 1
ATOM 3164 O O . SER B 1 145 ? -12.695 -0.556 4.969 1 98.19 145 SER B O 1
ATOM 3166 N N . ILE B 1 146 ? -10.945 -1.947 5.148 1 98.5 146 ILE B N 1
ATOM 3167 C CA . ILE B 1 146 ? -11.773 -3.041 5.645 1 98.5 146 ILE B CA 1
ATOM 3168 C C . ILE B 1 146 ? -12.391 -2.654 6.988 1 98.5 146 ILE B C 1
ATOM 3170 O O . ILE B 1 146 ? -11.711 -2.08 7.848 1 98.5 146 ILE B O 1
ATOM 3174 N N . ASP B 1 147 ? -13.625 -2.939 7.137 1 98.56 147 ASP B N 1
ATOM 3175 C CA . ASP B 1 147 ? -14.336 -2.588 8.359 1 98.56 147 ASP B CA 1
ATOM 3176 C C . ASP B 1 147 ? -14.938 -3.826 9.023 1 98.56 147 ASP B C 1
ATOM 3178 O O . ASP B 1 147 ? -15.664 -4.59 8.383 1 98.56 147 ASP B O 1
ATOM 3182 N N . LEU B 1 148 ? -14.695 -4.012 10.242 1 98.12 148 LEU B N 1
ATOM 3183 C CA . LEU B 1 148 ? -15.094 -5.219 10.961 1 98.12 148 LEU B CA 1
ATOM 3184 C C . LEU B 1 148 ? -16.609 -5.312 11.078 1 98.12 148 LEU B C 1
ATOM 3186 O O . LEU B 1 148 ? -17.172 -6.41 11.109 1 98.12 148 LEU B O 1
ATOM 3190 N N . ALA B 1 149 ? -17.328 -4.195 11.102 1 97.75 149 ALA B N 1
ATOM 3191 C CA . ALA B 1 149 ? -18.781 -4.184 11.297 1 97.75 149 ALA B CA 1
ATOM 3192 C C . ALA B 1 149 ? -19.516 -4.172 9.961 1 97.75 149 ALA B C 1
ATOM 3194 O O . ALA B 1 149 ? -20.531 -4.852 9.797 1 97.75 149 ALA B O 1
ATOM 3195 N N . LYS B 1 150 ? -18.938 -3.469 9 1 97.62 150 LYS B N 1
ATOM 3196 C CA . LYS B 1 150 ? -19.656 -3.197 7.758 1 97.62 150 LYS B CA 1
ATOM 3197 C C . LYS B 1 150 ? -19.047 -3.967 6.586 1 97.62 150 LYS B C 1
ATOM 3199 O O . LYS B 1 150 ? -19.609 -3.986 5.492 1 97.62 150 LYS B O 1
ATOM 3204 N N . GLY B 1 151 ? -17.938 -4.578 6.789 1 98.31 151 GLY B N 1
ATOM 3205 C CA . GLY B 1 151 ? -17.172 -5.168 5.707 1 98.31 151 GLY B CA 1
ATOM 3206 C C . GLY B 1 151 ? -16.172 -4.199 5.086 1 98.31 151 GLY B C 1
ATOM 3207 O O . GLY B 1 151 ? -14.969 -4.441 5.105 1 98.31 151 GLY B O 1
ATOM 3208 N N . ILE B 1 152 ? -16.75 -3.1 4.559 1 98.38 152 ILE B N 1
ATOM 3209 C CA . ILE B 1 152 ? -15.898 -2.07 3.965 1 98.38 152 ILE B CA 1
ATOM 3210 C C . ILE B 1 152 ? -16.344 -0.694 4.461 1 98.38 152 ILE B C 1
ATOM 3212 O O . ILE B 1 152 ? -17.484 -0.508 4.859 1 98.38 152 ILE B O 1
ATOM 3216 N N . ASP B 1 153 ? -15.453 0.219 4.43 1 98 153 ASP B N 1
ATOM 3217 C CA . ASP B 1 153 ? -15.719 1.604 4.805 1 98 153 ASP B CA 1
ATOM 3218 C C . ASP B 1 153 ? -14.617 2.531 4.293 1 98 153 ASP B C 1
ATOM 3220 O O . ASP B 1 153 ? -13.812 2.143 3.445 1 98 153 ASP B O 1
ATOM 3224 N N . ILE B 1 154 ? -14.664 3.775 4.699 1 96.75 154 ILE B N 1
ATOM 3225 C CA . ILE B 1 154 ? -13.664 4.785 4.371 1 96.75 154 ILE B CA 1
ATOM 3226 C C . ILE B 1 154 ? -12.984 5.27 5.648 1 96.75 154 ILE B C 1
ATOM 3228 O O . ILE B 1 154 ? -13.641 5.48 6.672 1 96.75 154 ILE B O 1
ATOM 3232 N N . LEU B 1 155 ? -11.742 5.312 5.645 1 96.44 155 LEU B N 1
ATOM 3233 C CA . LEU B 1 155 ? -10.938 5.879 6.723 1 96.44 155 LEU B CA 1
ATOM 3234 C C . LEU B 1 155 ? -10.344 7.223 6.312 1 96.44 155 LEU B C 1
ATOM 3236 O O . LEU B 1 155 ? -9.516 7.289 5.406 1 96.44 155 LEU B O 1
ATOM 3240 N N . SER B 1 156 ? -10.75 8.273 6.977 1 93.38 156 SER B N 1
ATOM 3241 C CA . SER B 1 156 ? -10.328 9.617 6.582 1 93.38 156 SER B CA 1
ATOM 3242 C C . SER B 1 156 ? -8.906 9.906 7.059 1 93.38 156 SER B C 1
ATOM 3244 O O . SER B 1 156 ? -8.414 9.266 7.988 1 93.38 156 SER B O 1
ATOM 3246 N N . GLY B 1 157 ? -8.305 10.82 6.348 1 94.75 157 GLY B N 1
ATOM 3247 C CA . GLY B 1 157 ? -6.992 11.273 6.785 1 94.75 157 GLY B CA 1
ATOM 3248 C C . GLY B 1 157 ? -6.984 11.789 8.211 1 94.75 157 GLY B C 1
ATOM 3249 O O . GLY B 1 157 ? -6.016 11.602 8.945 1 94.75 157 GLY B O 1
ATOM 3250 N N . ASP B 1 158 ? -8.055 12.414 8.648 1 92.69 158 ASP B N 1
ATOM 3251 C CA . ASP B 1 158 ? -8.148 12.969 9.992 1 92.69 158 ASP B CA 1
ATOM 3252 C C . ASP B 1 158 ? -8.148 11.859 11.039 1 92.69 158 ASP B C 1
ATOM 3254 O O . ASP B 1 158 ? -7.516 11.992 12.094 1 92.69 158 ASP B O 1
ATOM 3258 N N . GLN B 1 159 ? -8.844 10.82 10.773 1 93.56 159 GLN B N 1
ATOM 3259 C CA . GLN B 1 159 ? -8.883 9.688 11.688 1 93.56 159 GLN B CA 1
ATOM 3260 C C . GLN B 1 159 ? -7.523 9 11.773 1 93.56 159 GLN B C 1
ATOM 3262 O O . GLN B 1 159 ? -7.125 8.531 12.836 1 93.56 159 GLN B O 1
ATOM 3267 N N . ILE B 1 160 ? -6.832 8.922 10.633 1 97 160 ILE B N 1
ATOM 3268 C CA . ILE B 1 160 ? -5.488 8.352 10.602 1 97 160 ILE B CA 1
ATOM 3269 C C . ILE B 1 160 ? -4.57 9.156 11.531 1 97 160 ILE B C 1
ATOM 3271 O O . ILE B 1 160 ? -3.844 8.578 12.344 1 97 160 ILE B O 1
ATOM 3275 N N . ILE B 1 161 ? -4.648 10.461 11.445 1 96.56 161 ILE B N 1
ATOM 3276 C CA . ILE B 1 161 ? -3.783 11.344 12.227 1 96.56 161 ILE B CA 1
ATOM 3277 C C . ILE B 1 161 ? -4.062 11.156 13.711 1 96.56 161 ILE B C 1
ATOM 3279 O O . ILE B 1 161 ? -3.141 11.164 14.531 1 96.56 161 ILE B O 1
ATOM 3283 N N . THR B 1 162 ? -5.34 11.047 14.055 1 95.25 162 THR B N 1
ATOM 3284 C CA . THR B 1 162 ? -5.699 10.836 15.453 1 95.25 162 THR B CA 1
ATOM 3285 C C . THR B 1 162 ? -5.031 9.57 15.992 1 95.25 162 THR B C 1
ATOM 3287 O O . THR B 1 162 ? -4.465 9.586 17.094 1 95.25 162 THR B O 1
ATOM 3290 N N . TYR B 1 163 ? -5.109 8.492 15.234 1 96.94 163 TYR B N 1
ATOM 3291 C CA . TYR B 1 163 ? -4.48 7.242 15.633 1 96.94 163 TYR B CA 1
ATOM 3292 C C . TYR B 1 163 ? -2.969 7.398 15.742 1 96.94 163 TYR B C 1
ATOM 3294 O O . TYR B 1 163 ? -2.359 6.965 16.719 1 96.94 163 TYR B O 1
ATOM 3302 N N . LEU B 1 164 ? -2.355 8.031 14.734 1 97.75 164 LEU B N 1
ATOM 3303 C CA . LEU B 1 164 ? -0.91 8.234 14.719 1 97.75 164 LEU B CA 1
ATOM 3304 C C . LEU B 1 164 ? -0.464 9.078 15.898 1 97.75 164 LEU B C 1
ATOM 3306 O O . LEU B 1 164 ? 0.563 8.797 16.516 1 97.75 164 LEU B O 1
ATOM 3310 N N . ALA B 1 165 ? -1.209 10.141 16.172 1 96.56 165 ALA B N 1
ATOM 3311 C CA . ALA B 1 165 ? -0.86 11.047 17.266 1 96.56 165 ALA B CA 1
ATOM 3312 C C . ALA B 1 165 ? -0.881 10.312 18.609 1 96.56 165 ALA B C 1
ATOM 3314 O O . ALA B 1 165 ? 0 10.516 19.453 1 96.56 165 ALA B O 1
ATOM 3315 N N . LYS B 1 166 ? -1.876 9.492 18.781 1 95.62 166 LYS B N 1
ATOM 3316 C CA . LYS B 1 166 ? -1.993 8.719 20.016 1 95.62 166 LYS B CA 1
ATOM 3317 C C . LYS B 1 166 ? -0.834 7.738 20.156 1 95.62 166 LYS B C 1
ATOM 3319 O O . LYS B 1 166 ? -0.285 7.574 21.25 1 95.62 166 LYS B O 1
ATOM 3324 N N . MET B 1 167 ? -0.433 7.09 19.094 1 97.06 167 MET B N 1
ATOM 3325 C CA . MET B 1 167 ? 0.522 5.988 19.156 1 97.06 167 MET B CA 1
ATOM 3326 C C . MET B 1 167 ? 1.955 6.508 19.156 1 97.06 167 MET B C 1
ATOM 3328 O O . MET B 1 167 ? 2.83 5.922 19.797 1 97.06 167 MET B O 1
ATOM 3332 N N . LEU B 1 168 ? 2.18 7.637 18.438 1 97.5 168 LEU B N 1
ATOM 3333 C CA . LEU B 1 168 ? 3.555 8.07 18.203 1 97.5 168 LEU B CA 1
ATOM 3334 C C . LEU B 1 168 ? 3.869 9.328 19.016 1 97.5 168 LEU B C 1
ATOM 3336 O O . LEU B 1 168 ? 5.035 9.703 19.156 1 97.5 168 LEU B O 1
ATOM 3340 N N . GLU B 1 169 ? 2.869 10.008 19.484 1 96.25 169 GLU B N 1
ATOM 3341 C CA . GLU B 1 169 ? 3.006 11.203 20.312 1 96.25 169 GLU B CA 1
ATOM 3342 C C . GLU B 1 169 ? 3.943 12.219 19.672 1 96.25 169 GLU B C 1
ATOM 3344 O O . GLU B 1 169 ? 4.953 12.602 20.266 1 96.25 169 GLU B O 1
ATOM 3349 N N . PRO B 1 170 ? 3.594 12.711 18.5 1 97.5 170 PRO B N 1
ATOM 3350 C CA . PRO B 1 170 ? 4.418 13.711 17.812 1 97.5 170 PRO B CA 1
ATOM 3351 C C . PRO B 1 170 ? 4.457 15.047 18.562 1 97.5 170 PRO B C 1
ATOM 3353 O O . PRO B 1 170 ? 3.562 15.344 19.359 1 97.5 170 PRO B O 1
ATOM 3356 N N . ASP B 1 171 ? 5.52 15.828 18.297 1 96.69 171 ASP B N 1
ATOM 3357 C CA . ASP B 1 171 ? 5.625 17.156 18.875 1 96.69 171 ASP B CA 1
ATOM 3358 C C . ASP B 1 171 ? 4.508 18.078 18.359 1 96.69 171 ASP B C 1
ATOM 3360 O O . ASP B 1 171 ? 3.965 18.875 19.125 1 96.69 171 ASP B O 1
ATOM 3364 N N . LYS B 1 172 ? 4.16 17.953 17.078 1 97.25 172 LYS B N 1
ATOM 3365 C CA . LYS B 1 172 ? 3.168 18.812 16.453 1 97.25 172 LYS B CA 1
ATOM 3366 C C . LYS B 1 172 ? 2.369 18.047 15.398 1 97.25 172 LYS B C 1
ATOM 3368 O O . LYS B 1 172 ? 2.906 17.188 14.711 1 97.25 172 LYS B O 1
ATOM 3373 N N . VAL B 1 173 ? 1.155 18.375 15.352 1 98.06 173 VAL B N 1
ATOM 3374 C CA . VAL B 1 173 ? 0.293 18 14.234 1 98.06 173 VAL B CA 1
ATOM 3375 C C . VAL B 1 173 ? -0.234 19.25 13.547 1 98.06 173 VAL B C 1
ATOM 3377 O O . VAL B 1 173 ? -0.87 20.094 14.18 1 98.06 173 VAL B O 1
ATOM 3380 N N . ILE B 1 174 ? 0.033 19.375 12.266 1 98.31 174 ILE B N 1
ATOM 3381 C CA . ILE B 1 174 ? -0.327 20.594 11.531 1 98.31 174 ILE B CA 1
ATOM 3382 C C . ILE B 1 174 ? -1.325 20.234 10.43 1 98.31 174 ILE B C 1
ATOM 3384 O O . ILE B 1 174 ? -1.001 19.5 9.5 1 98.31 174 ILE B O 1
ATOM 3388 N N . PHE B 1 175 ? -2.49 20.797 10.523 1 97.44 175 PHE B N 1
ATOM 3389 C CA . PHE B 1 175 ? -3.523 20.625 9.508 1 97.44 175 PHE B CA 1
ATOM 3390 C C . PHE B 1 175 ? -3.465 21.75 8.484 1 97.44 175 PHE B C 1
ATOM 3392 O O . PHE B 1 175 ? -3.689 22.922 8.82 1 97.44 175 PHE B O 1
ATOM 3399 N N . LEU B 1 176 ? -3.176 21.391 7.285 1 97.81 176 LEU B N 1
ATOM 3400 C CA . LEU B 1 176 ? -3.234 22.359 6.191 1 97.81 176 LEU B CA 1
ATOM 3401 C C . LEU B 1 176 ? -4.629 22.391 5.578 1 97.81 176 LEU B C 1
ATOM 3403 O O . LEU B 1 176 ? -5.117 21.375 5.066 1 97.81 176 LEU B O 1
ATOM 3407 N N . MET B 1 177 ? -5.191 23.516 5.566 1 94.69 177 MET B N 1
ATOM 3408 C CA . MET B 1 177 ? -6.523 23.766 5.02 1 94.69 177 MET B CA 1
ATOM 3409 C C . MET B 1 177 ? -6.484 24.859 3.963 1 94.69 177 MET B C 1
ATOM 3411 O O . MET B 1 177 ? -5.43 25.438 3.701 1 94.69 177 MET B O 1
ATOM 3415 N N . ASP B 1 178 ? -7.645 25.078 3.287 1 93.31 178 ASP B N 1
ATOM 3416 C CA . ASP B 1 178 ? -7.711 26.125 2.273 1 93.31 178 ASP B CA 1
ATOM 3417 C C . ASP B 1 178 ? -8.195 27.438 2.877 1 93.31 178 ASP B C 1
ATOM 3419 O O . ASP B 1 178 ? -8.594 28.359 2.148 1 93.31 178 ASP B O 1
ATOM 3423 N N . VAL B 1 179 ? -8.266 27.547 4.211 1 91.31 179 VAL B N 1
ATOM 3424 C CA . VAL B 1 179 ? -8.617 28.75 4.953 1 91.31 179 VAL B CA 1
ATOM 3425 C C . VAL B 1 179 ? -7.527 29.047 5.984 1 91.31 179 VAL B C 1
ATOM 3427 O O . VAL B 1 179 ? -6.66 28.219 6.246 1 91.31 179 VAL B O 1
ATOM 3430 N N . ASP B 1 180 ? -7.559 30.188 6.617 1 93.06 180 ASP B N 1
ATOM 3431 C CA . ASP B 1 180 ? -6.441 30.703 7.41 1 93.06 180 ASP B CA 1
ATOM 3432 C C . ASP B 1 180 ? -6.418 30.062 8.797 1 93.06 180 ASP B C 1
ATOM 3434 O O . ASP B 1 180 ? -5.422 30.156 9.516 1 93.06 180 ASP B O 1
ATOM 3438 N N . GLY B 1 181 ? -7.449 29.391 9.219 1 91.94 181 GLY B N 1
ATOM 3439 C CA . GLY B 1 181 ? -7.594 28.734 10.516 1 91.94 181 GLY B CA 1
ATOM 3440 C C . GLY B 1 181 ? -9.039 28.469 10.883 1 91.94 181 GLY B C 1
ATOM 3441 O O . GLY B 1 181 ? -9.883 28.266 10.008 1 91.94 181 GLY B O 1
ATOM 3442 N N . ILE B 1 182 ? -9.227 28.328 12.086 1 88.31 182 ILE B N 1
ATOM 3443 C CA . ILE B 1 182 ? -10.578 28.094 12.586 1 88.31 182 ILE B CA 1
ATOM 3444 C C . ILE B 1 182 ? -11.258 29.422 12.914 1 88.31 182 ILE B C 1
ATOM 3446 O O . ILE B 1 182 ? -10.672 30.266 13.578 1 88.31 182 ILE B O 1
ATOM 3450 N N . TYR B 1 183 ? -12.383 29.531 12.375 1 85.06 183 TYR B N 1
ATOM 3451 C CA . TYR B 1 183 ? -13.148 30.75 12.609 1 85.06 183 TYR B CA 1
ATOM 3452 C C . TYR B 1 183 ? -14.266 30.516 13.625 1 85.06 183 TYR B C 1
ATOM 3454 O O . TYR B 1 183 ? -14.812 29.406 13.703 1 85.06 183 TYR B O 1
ATOM 3462 N N . ASP B 1 184 ? -14.578 31.406 14.516 1 76.88 184 ASP B N 1
ATOM 3463 C CA . ASP B 1 184 ? -15.578 31.312 15.57 1 76.88 184 ASP B CA 1
ATOM 3464 C C . ASP B 1 184 ? -16.984 31.531 15.016 1 76.88 184 ASP B C 1
ATOM 3466 O O . ASP B 1 184 ? -17.891 31.938 15.75 1 76.88 184 ASP B O 1
ATOM 3470 N N . GLY B 1 185 ? -17.266 31.297 13.812 1 71.25 185 GLY B N 1
ATOM 3471 C CA . GLY B 1 185 ? -18.594 31.484 13.25 1 71.25 185 GLY B CA 1
ATOM 3472 C C . GLY B 1 185 ? -18.672 31.141 11.773 1 71.25 185 GLY B C 1
ATOM 3473 O O . GLY B 1 185 ? -17.75 30.547 11.219 1 71.25 185 GLY B O 1
ATOM 3474 N N . LYS B 1 186 ? -19.891 31.406 11.234 1 61.69 186 LYS B N 1
ATOM 3475 C CA . LYS B 1 186 ? -20.125 31.156 9.812 1 61.69 186 LYS B CA 1
ATOM 3476 C C . LYS B 1 186 ? -19.141 31.953 8.953 1 61.69 186 LYS B C 1
ATOM 3478 O O . LYS B 1 186 ? -18.641 33 9.375 1 61.69 186 LYS B O 1
ATOM 3483 N N . PRO B 1 187 ? -18.656 31.328 7.805 1 57.66 187 PRO B N 1
ATOM 3484 C CA . PRO B 1 187 ? -17.797 32.125 6.906 1 57.66 187 PRO B CA 1
ATOM 3485 C C . PRO B 1 187 ? -18.312 33.531 6.695 1 57.66 187 PRO B C 1
ATOM 3487 O O . PRO B 1 187 ? -19.484 33.719 6.391 1 57.66 187 PRO B O 1
ATOM 3490 N N . GLY B 1 188 ? -17.531 34.531 6.98 1 57.44 188 GLY B N 1
ATOM 3491 C CA . GLY B 1 188 ? -17.938 35.906 6.805 1 57.44 188 GLY B CA 1
ATOM 3492 C C . GLY B 1 188 ? -18.344 36.594 8.102 1 57.44 188 GLY B C 1
ATOM 3493 O O . GLY B 1 188 ? -18.375 37.812 8.18 1 57.44 188 GLY B O 1
ATOM 3494 N N . GLU B 1 189 ? -18.812 35.875 9.055 1 62.81 189 GLU B N 1
ATOM 3495 C CA . GLU B 1 189 ? -19.266 36.469 10.305 1 62.81 189 GLU B CA 1
ATOM 3496 C C . GLU B 1 189 ? -18.234 36.281 11.414 1 62.81 189 GLU B C 1
ATOM 3498 O O . GLU B 1 189 ? -18.047 37.156 12.266 1 62.81 189 GLU B O 1
ATOM 3503 N N . GLY B 1 190 ? -17.641 35.156 11.383 1 71.19 190 GLY B N 1
ATOM 3504 C CA . GLY B 1 190 ? -16.75 34.844 12.5 1 71.19 190 GLY B CA 1
ATOM 3505 C C . GLY B 1 190 ? -15.312 35.219 12.234 1 71.19 190 GLY B C 1
ATOM 3506 O O . GLY B 1 190 ? -14.93 35.469 11.086 1 71.19 190 GLY B O 1
ATOM 3507 N N . GLY B 1 191 ? -14.562 35.656 13.367 1 82.69 191 GLY B N 1
ATOM 3508 C CA . GLY B 1 191 ? -13.141 35.969 13.281 1 82.69 191 GLY B CA 1
ATOM 3509 C C . GLY B 1 191 ? -12.25 34.75 13.453 1 82.69 191 GLY B C 1
ATOM 3510 O O . GLY B 1 191 ? -12.688 33.719 13.969 1 82.69 191 GLY B O 1
ATOM 3511 N N . LEU B 1 192 ? -11.102 34.906 12.898 1 88.19 192 LEU B N 1
ATOM 3512 C CA . LEU B 1 192 ? -10.109 33.844 13.008 1 88.19 192 LEU B CA 1
ATOM 3513 C C . LEU B 1 192 ? -9.672 33.625 14.453 1 88.19 192 LEU B C 1
ATOM 3515 O O . LEU B 1 192 ? -9.398 34.625 15.156 1 88.19 192 LEU B O 1
ATOM 3519 N N . ILE B 1 193 ? -9.734 32.469 14.953 1 88.88 193 ILE B N 1
ATOM 3520 C CA . ILE B 1 193 ? -9.242 32.125 16.281 1 88.88 193 ILE B CA 1
ATOM 3521 C C . ILE B 1 193 ? -7.766 31.766 16.219 1 88.88 193 ILE B C 1
ATOM 3523 O O . ILE B 1 193 ? -7.395 30.781 15.578 1 88.88 193 ILE B O 1
ATOM 3527 N N . GLN B 1 194 ? -6.93 32.5 16.859 1 90.81 194 GLN B N 1
ATOM 3528 C CA . GLN B 1 194 ? -5.496 32.25 16.734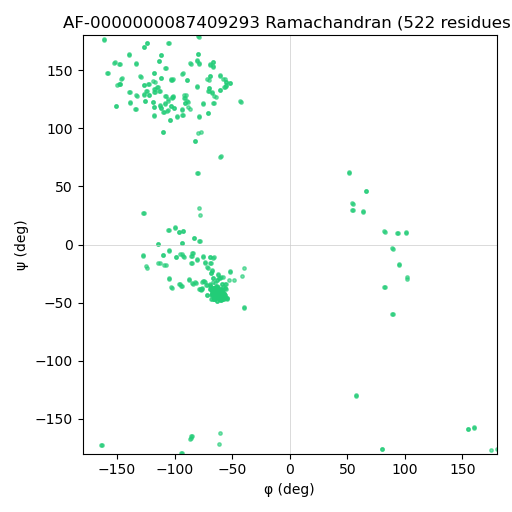 1 90.81 194 GLN B CA 1
ATOM 3529 C C . GLN B 1 194 ? -5.031 31.203 17.766 1 90.81 194 GLN B C 1
ATOM 3531 O O . GLN B 1 194 ? -4.012 30.547 17.562 1 90.81 194 GLN B O 1
ATOM 3536 N N . SER B 1 195 ? -5.758 31.172 18.938 1 91.56 195 SER B N 1
ATOM 3537 C CA . SER B 1 195 ? -5.422 30.203 19.969 1 91.56 195 SER B CA 1
ATOM 3538 C C . SER B 1 195 ? -6.676 29.609 20.609 1 91.56 195 SER B C 1
ATOM 3540 O O . SER B 1 195 ? -7.637 30.344 20.891 1 91.56 195 SER B O 1
ATOM 3542 N N . LEU B 1 196 ? -6.672 28.359 20.688 1 88.5 196 LEU B N 1
ATOM 3543 C CA . LEU B 1 196 ? -7.789 27.625 21.281 1 88.5 196 LEU B CA 1
ATOM 3544 C C . LEU B 1 196 ? -7.285 26.578 22.266 1 88.5 196 LEU B C 1
ATOM 3546 O O . LEU B 1 196 ? -6.344 25.844 21.984 1 88.5 196 LEU B O 1
ATOM 3550 N N . SER B 1 197 ? -7.84 26.594 23.531 1 88.75 197 SER B N 1
ATOM 3551 C CA . SER B 1 197 ? -7.523 25.5 24.453 1 88.75 197 SER B CA 1
ATOM 3552 C C . SER B 1 197 ? -8.383 24.266 24.156 1 88.75 197 SER B C 1
ATOM 3554 O O . SER B 1 197 ? -9.469 24.391 23.578 1 88.75 197 SER B O 1
ATOM 3556 N N . ARG B 1 198 ? -7.898 23.156 24.609 1 87.94 198 ARG B N 1
ATOM 3557 C CA . ARG B 1 198 ? -8.641 21.922 24.422 1 87.94 198 ARG B CA 1
ATOM 3558 C C . ARG B 1 198 ? -10.031 22.016 25.047 1 87.94 198 ARG B C 1
ATOM 3560 O O . ARG B 1 198 ? -11.016 21.531 24.453 1 87.94 198 ARG B O 1
ATOM 3567 N N . ALA B 1 199 ? -10.07 22.672 26.125 1 85.88 199 ALA B N 1
ATOM 3568 C CA . ALA B 1 199 ? -11.32 22.797 26.859 1 85.88 199 ALA B CA 1
ATOM 3569 C C . ALA B 1 199 ? -12.32 23.656 26.094 1 85.88 199 ALA B C 1
ATOM 3571 O O . ALA B 1 199 ? -13.539 23.484 26.234 1 85.88 199 ALA B O 1
ATOM 3572 N N . GLU B 1 200 ? -11.828 24.469 25.281 1 87.62 200 GLU B N 1
ATOM 3573 C CA . GLU B 1 200 ? -12.672 25.422 24.562 1 87.62 200 GLU B CA 1
ATOM 3574 C C . GLU B 1 200 ? -13.242 24.797 23.297 1 87.62 200 GLU B C 1
ATOM 3576 O O . GLU B 1 200 ? -14.18 25.328 22.703 1 87.62 200 GLU B O 1
ATOM 3581 N N . ILE B 1 201 ? -12.664 23.688 22.891 1 84.62 201 ILE B N 1
ATOM 3582 C CA . ILE B 1 201 ? -13.094 23.062 21.641 1 84.62 201 ILE B CA 1
ATOM 3583 C C . ILE B 1 201 ? -14.555 22.641 21.75 1 84.62 201 ILE B C 1
ATOM 3585 O O . ILE B 1 201 ? -15.328 22.797 20.812 1 84.62 201 ILE B O 1
ATOM 3589 N N . GLY B 1 202 ? -14.867 22.078 22.891 1 82.38 202 GLY B N 1
ATOM 3590 C CA . GLY B 1 202 ? -16.25 21.688 23.094 1 82.38 202 GLY B CA 1
ATOM 3591 C C . GLY B 1 202 ? -17.234 22.812 22.891 1 82.38 202 GLY B C 1
ATOM 3592 O O . GLY B 1 202 ? -18.234 22.656 22.172 1 82.38 202 GLY B O 1
ATOM 3593 N N . SER B 1 203 ? -16.922 23.922 23.484 1 83.94 203 SER B N 1
ATOM 3594 C CA . SER B 1 203 ? -17.797 25.094 23.359 1 83.94 203 SER B CA 1
ATOM 3595 C C . SER B 1 203 ? -17.844 25.594 21.922 1 83.94 203 SER B C 1
ATOM 3597 O O . SER B 1 203 ? -18.891 26.047 21.453 1 83.94 203 SER B O 1
ATOM 3599 N N . LEU B 1 204 ? -16.734 25.547 21.312 1 83.12 204 LEU B N 1
ATOM 3600 C CA . LEU B 1 204 ? -16.688 25.969 19.922 1 83.12 204 LEU B CA 1
ATOM 3601 C C . LEU B 1 204 ? -17.547 25.062 19.047 1 83.12 204 LEU B C 1
ATOM 3603 O O . LEU B 1 204 ? -18.266 25.547 18.172 1 83.12 204 LEU B O 1
ATOM 3607 N N . LEU B 1 205 ? -17.5 23.781 19.25 1 83.19 205 LEU B N 1
ATOM 3608 C CA . LEU B 1 205 ? -18.297 22.812 18.516 1 83.19 205 LEU B CA 1
ATOM 3609 C C . LEU B 1 205 ? -19.781 23.109 18.688 1 83.19 205 LEU B C 1
ATOM 3611 O O . LEU B 1 205 ? -20.562 23 17.734 1 83.19 205 LEU B O 1
ATOM 3615 N N . GLU B 1 206 ? -20.141 23.438 19.859 1 80.19 206 GLU B N 1
ATOM 3616 C CA . GLU B 1 206 ? -21.516 23.797 20.141 1 80.19 206 GLU B CA 1
ATOM 3617 C C . GLU B 1 206 ? -21.922 25.062 19.391 1 80.19 206 GLU B C 1
ATOM 3619 O O . GLU B 1 206 ? -23.016 25.125 18.797 1 80.19 206 GLU B O 1
ATOM 3624 N N . ARG B 1 207 ? -21.078 25.984 19.391 1 78.38 207 ARG B N 1
ATOM 3625 C CA . ARG B 1 207 ? -21.359 27.266 18.719 1 78.38 207 ARG B CA 1
ATOM 3626 C C . ARG B 1 207 ? -21.5 27.078 17.219 1 78.38 207 ARG B C 1
ATOM 3628 O O . ARG B 1 207 ? -22.281 27.766 16.562 1 78.38 207 ARG B O 1
ATOM 3635 N N . LEU B 1 208 ? -20.656 26.203 16.688 1 76.25 208 LEU B N 1
ATOM 3636 C CA . LEU B 1 208 ? -20.672 25.953 15.25 1 76.25 208 LEU B CA 1
ATOM 3637 C C . LEU B 1 208 ? -21.828 25.016 14.867 1 76.25 208 LEU B C 1
ATOM 3639 O O . LEU B 1 208 ? -22 24.703 13.695 1 76.25 208 LEU B O 1
ATOM 3643 N N . HIS B 1 209 ? -22.703 24.609 15.867 1 74.12 209 HIS B N 1
ATOM 3644 C CA . HIS B 1 209 ? -23.844 23.734 15.68 1 74.12 209 HIS B CA 1
ATOM 3645 C C . HIS B 1 209 ? -23.438 22.422 15.008 1 74.12 209 HIS B C 1
ATOM 3647 O O . HIS B 1 209 ? -24.094 21.953 14.078 1 74.12 209 HIS B O 1
ATOM 3653 N N . CYS B 1 210 ? -22.219 22.078 15.281 1 63.84 210 CYS B N 1
ATOM 3654 C CA . CYS B 1 210 ? -21.781 20.766 14.805 1 63.84 210 CYS B CA 1
ATOM 3655 C C . CYS B 1 210 ? -22.641 19.656 15.398 1 63.84 210 CYS B C 1
ATOM 3657 O O . CYS B 1 210 ? -22.75 19.531 16.625 1 63.84 210 CYS B O 1
ATOM 3659 N N . THR B 1 211 ? -23.953 19.375 14.938 1 55.53 211 THR B N 1
ATOM 3660 C CA . THR B 1 211 ? -24.797 18.281 15.422 1 55.53 211 THR B CA 1
ATOM 3661 C C . THR B 1 211 ? -24.281 16.938 14.93 1 55.53 211 THR B C 1
ATOM 3663 O O . THR B 1 211 ? -23.625 16.859 13.891 1 55.53 211 THR B O 1
ATOM 3666 N N . ALA B 1 212 ? -24.406 15.812 15.93 1 47.53 212 ALA B N 1
ATOM 3667 C CA . ALA B 1 212 ? -24.062 14.445 15.547 1 47.53 212 ALA B CA 1
ATOM 3668 C C . ALA B 1 212 ? -24.531 14.133 14.133 1 47.53 212 ALA B C 1
ATOM 3670 O O . ALA B 1 212 ? -24 13.227 13.484 1 47.53 212 ALA B O 1
ATOM 3671 N N . ALA B 1 213 ? -25.734 14.289 13.773 1 39.88 213 ALA B N 1
ATOM 3672 C CA . ALA B 1 213 ? -26.484 13.867 12.602 1 39.88 213 ALA B CA 1
ATOM 3673 C C . ALA B 1 213 ? -26.078 14.664 11.367 1 39.88 213 ALA B C 1
ATOM 3675 O O . ALA B 1 213 ? -26.578 14.406 10.266 1 39.88 213 ALA B O 1
ATOM 3676 N N . GLY B 1 214 ? -25.734 15.891 11.328 1 37.75 214 GLY B N 1
ATOM 3677 C CA . GLY B 1 214 ? -25.766 16.828 10.211 1 37.75 214 GLY B CA 1
ATOM 3678 C C . GLY B 1 214 ? -24.625 16.625 9.227 1 37.75 214 GLY B C 1
ATOM 3679 O O . GLY B 1 214 ? -23.469 16.672 9.617 1 37.75 214 GLY B O 1
ATOM 3680 N N . THR B 1 215 ? -24.734 16 8.242 1 38.47 215 THR B N 1
ATOM 3681 C CA . THR B 1 215 ? -24.125 15.672 6.961 1 38.47 215 THR B CA 1
ATOM 3682 C C . THR B 1 215 ? -23.547 16.906 6.305 1 38.47 215 THR B C 1
ATOM 3684 O O . THR B 1 215 ? -23.031 16.844 5.184 1 38.47 215 THR B O 1
ATOM 3687 N N . ASP B 1 216 ? -24.062 18.203 6.551 1 35.12 216 ASP B N 1
ATOM 3688 C CA . ASP B 1 216 ? -23.906 19.266 5.566 1 35.12 216 ASP B CA 1
ATOM 3689 C C . ASP B 1 216 ? -22.438 19.562 5.289 1 35.12 216 ASP B C 1
ATOM 3691 O O . ASP B 1 216 ? -21.547 19 5.938 1 35.12 216 ASP B O 1
ATOM 3695 N N . VAL B 1 217 ? -22.172 20.906 4.625 1 39.38 217 VAL B N 1
ATOM 3696 C CA . VAL B 1 217 ? -21.016 21.625 4.098 1 39.38 217 VAL B CA 1
ATOM 3697 C C . VAL B 1 217 ? -19.922 21.688 5.164 1 39.38 217 VAL B C 1
ATOM 3699 O O . VAL B 1 217 ? -18.734 21.719 4.84 1 39.38 217 VAL B O 1
ATOM 3702 N N . THR B 1 218 ? -20.328 21.719 6.5 1 43.94 218 THR B N 1
ATOM 3703 C CA . THR B 1 218 ? -19.484 22 7.668 1 43.94 218 THR B CA 1
ATOM 3704 C C . THR B 1 218 ? -19 20.688 8.289 1 43.94 218 THR B C 1
ATOM 3706 O O . THR B 1 218 ? -18.25 20.703 9.273 1 43.94 218 THR B O 1
ATOM 3709 N N . GLY B 1 219 ? -19.484 19.562 7.867 1 52.88 219 GLY B N 1
ATOM 3710 C CA . GLY B 1 219 ? -19.125 18.234 8.367 1 52.88 219 GLY B CA 1
ATOM 3711 C C . GLY B 1 219 ? -17.641 17.984 8.391 1 52.88 219 GLY B C 1
ATOM 3712 O O . GLY B 1 219 ? -17.109 17.391 9.336 1 52.88 219 GLY B O 1
ATOM 3713 N N . GLY B 1 220 ? -17.062 18.75 7.539 1 70.56 220 GLY B N 1
ATOM 3714 C CA . GLY B 1 220 ? -15.633 18.531 7.461 1 70.56 220 GLY B CA 1
ATOM 3715 C C . GLY B 1 220 ? -14.867 19.188 8.602 1 70.56 220 GLY B C 1
ATOM 3716 O O . GLY B 1 220 ? -14.047 18.547 9.25 1 70.56 220 GLY B O 1
ATOM 3717 N N . ILE B 1 221 ? -15.359 20.422 8.961 1 78.44 221 ILE B N 1
ATOM 3718 C CA . ILE B 1 221 ? -14.633 21.156 9.984 1 78.44 221 ILE B CA 1
ATOM 3719 C C . ILE B 1 221 ? -14.945 20.578 11.367 1 78.44 221 ILE B C 1
ATOM 3721 O O . ILE B 1 221 ? -14.078 20.516 12.234 1 78.44 221 ILE B O 1
ATOM 3725 N N . CYS B 1 222 ? -16.219 20.203 11.539 1 80.38 222 CYS B N 1
ATOM 3726 C CA . CYS B 1 222 ? -16.609 19.625 12.82 1 80.38 222 CYS B CA 1
ATOM 3727 C C . CYS B 1 222 ? -15.828 18.344 13.102 1 80.38 222 CYS B C 1
ATOM 3729 O O . CYS B 1 222 ? -15.328 18.156 14.211 1 80.38 222 CYS B O 1
ATOM 3731 N N . ASN B 1 223 ? -15.719 17.547 12.125 1 81.44 223 ASN B N 1
ATOM 3732 C CA . ASN B 1 223 ? -14.961 16.312 12.273 1 81.44 223 ASN B CA 1
ATOM 3733 C C . ASN B 1 223 ? -13.492 16.594 12.578 1 81.44 223 ASN B C 1
ATOM 3735 O O . ASN B 1 223 ? -12.891 15.938 13.438 1 81.44 223 ASN B O 1
ATOM 3739 N N . LYS B 1 224 ? -13.023 17.562 11.93 1 85.62 224 LYS B N 1
ATOM 3740 C CA . LYS B 1 224 ? -11.625 17.938 12.133 1 85.62 224 LYS B CA 1
ATOM 3741 C C . LYS B 1 224 ? -11.391 18.422 13.562 1 85.62 224 LYS B C 1
ATOM 3743 O O . LYS B 1 224 ? -10.391 18.062 14.188 1 85.62 224 LYS B O 1
ATOM 3748 N N . LEU B 1 225 ? -12.297 19.203 14.047 1 86.12 225 LEU B N 1
ATOM 3749 C CA . LEU B 1 225 ? -12.164 19.75 15.391 1 86.12 225 LEU B CA 1
ATOM 3750 C C . LEU B 1 225 ? -12.289 18.656 16.438 1 86.12 225 LEU B C 1
ATOM 3752 O O . LEU B 1 225 ? -11.57 18.656 17.438 1 86.12 225 LEU B O 1
ATOM 3756 N N . GLU B 1 226 ? -13.172 17.75 16.188 1 87.12 226 GLU B N 1
ATOM 3757 C CA . GLU B 1 226 ? -13.32 16.625 17.109 1 87.12 226 GLU B CA 1
ATOM 3758 C C . GLU B 1 226 ? -12.055 15.789 17.172 1 87.12 226 GLU B C 1
ATOM 3760 O O . GLU B 1 226 ? -11.609 15.391 18.25 1 87.12 226 GLU B O 1
ATOM 3765 N N . GLU B 1 227 ? -11.516 15.539 16.047 1 88.5 227 GLU B N 1
ATOM 3766 C CA . GLU B 1 227 ? -10.266 14.789 15.977 1 88.5 227 GLU B CA 1
ATOM 3767 C C . GLU B 1 227 ? -9.117 15.578 16.609 1 88.5 227 GLU B C 1
ATOM 3769 O O . GLU B 1 227 ? -8.273 15.008 17.297 1 88.5 227 GLU B O 1
ATOM 3774 N N . ALA B 1 228 ? -9.148 16.859 16.344 1 89.38 228 ALA B N 1
ATOM 3775 C CA . ALA B 1 228 ? -8.102 17.719 16.891 1 89.38 228 ALA B CA 1
ATOM 3776 C C . ALA B 1 228 ? -8.133 17.719 18.422 1 89.38 228 ALA B C 1
ATOM 3778 O O . ALA B 1 228 ? -7.09 17.781 19.062 1 89.38 228 ALA B O 1
ATOM 3779 N N . LYS B 1 229 ? -9.336 17.703 18.969 1 89.81 229 LYS B N 1
ATOM 3780 C CA . LYS B 1 229 ? -9.477 17.625 20.422 1 89.81 229 LYS B CA 1
ATOM 3781 C C . LYS B 1 229 ? -8.789 16.391 20.984 1 89.81 229 LYS B C 1
ATOM 3783 O O . LYS B 1 229 ? -8.102 16.469 22 1 89.81 229 LYS B O 1
ATOM 3788 N N . LYS B 1 230 ? -8.945 15.305 20.328 1 90.31 230 LYS B N 1
ATOM 3789 C CA . LYS B 1 230 ? -8.312 14.055 20.734 1 90.31 230 LYS B CA 1
ATOM 3790 C C . LYS B 1 230 ? -6.793 14.141 20.609 1 90.31 230 LYS B C 1
ATOM 3792 O O . LYS B 1 230 ? -6.062 13.688 21.484 1 90.31 230 LYS B O 1
ATOM 3797 N N . ILE B 1 231 ? -6.363 14.742 19.562 1 92.38 231 ILE B N 1
ATOM 3798 C CA . ILE B 1 231 ? -4.941 14.836 19.25 1 92.38 231 ILE B CA 1
ATOM 3799 C C . ILE B 1 231 ? -4.25 15.75 20.266 1 92.38 231 ILE B C 1
ATOM 3801 O O . ILE B 1 231 ? -3.111 15.5 20.656 1 92.38 231 ILE B O 1
ATOM 3805 N N . ALA B 1 232 ? -4.941 16.797 20.688 1 92.75 232 ALA B N 1
ATOM 3806 C CA . ALA B 1 232 ? -4.371 17.828 21.562 1 92.75 232 ALA B CA 1
ATOM 3807 C C . ALA B 1 232 ? -4.035 17.266 22.938 1 92.75 232 ALA B C 1
ATOM 3809 O O . ALA B 1 232 ? -3.324 17.906 23.719 1 92.75 232 ALA B O 1
ATOM 3810 N N . GLU B 1 233 ? -4.457 16.125 23.234 1 89.75 233 GLU B N 1
ATOM 3811 C CA . GLU B 1 233 ? -4.066 15.43 24.453 1 89.75 233 GLU B CA 1
ATOM 3812 C C . GLU B 1 233 ? -2.613 14.969 24.391 1 89.75 233 GLU B C 1
ATOM 3814 O O . GLU B 1 233 ? -1.968 14.773 25.422 1 89.75 233 GLU B O 1
ATOM 3819 N N . HIS B 1 234 ? -2.09 14.883 23.141 1 89.75 234 HIS B N 1
ATOM 3820 C CA . HIS B 1 234 ? -0.801 14.219 22.984 1 89.75 234 HIS B CA 1
ATOM 3821 C C . HIS B 1 234 ? 0.202 15.133 22.281 1 89.75 234 HIS B C 1
ATOM 3823 O O . HIS B 1 234 ? 1.41 14.891 22.344 1 89.75 234 HIS B O 1
ATOM 3829 N N . SER B 1 235 ? -0.365 16.172 21.609 1 93.81 235 SER B N 1
ATOM 3830 C CA . SER B 1 235 ? 0.488 16.969 20.734 1 93.81 235 SER B CA 1
ATOM 3831 C C . SER B 1 235 ? -0.035 18.391 20.594 1 93.81 235 SER B C 1
ATOM 3833 O O . SER B 1 235 ? -1.214 18.656 20.828 1 93.81 235 SER B O 1
ATOM 3835 N N . GLU B 1 236 ? 0.863 19.297 20.25 1 95.5 236 GLU B N 1
ATOM 3836 C CA . GLU B 1 236 ? 0.435 20.625 19.797 1 95.5 236 GLU B CA 1
ATOM 3837 C C . GLU B 1 236 ? -0.222 20.547 18.422 1 95.5 236 GLU B C 1
ATOM 3839 O O . GLU B 1 236 ? 0.27 19.844 17.516 1 95.5 236 GLU B O 1
ATOM 3844 N N . VAL B 1 237 ? -1.381 21.188 18.266 1 96.81 237 VAL B N 1
ATOM 3845 C CA . VAL B 1 237 ? -2.115 21.109 17 1 96.81 237 VAL B CA 1
ATOM 3846 C C . VAL B 1 237 ? -2.168 22.484 16.344 1 96.81 237 VAL B C 1
ATOM 3848 O O . VAL B 1 237 ? -2.377 23.5 17.016 1 96.81 237 VAL B O 1
ATOM 3851 N N . TRP B 1 238 ? -1.926 22.578 15.062 1 96.94 238 TRP B N 1
ATOM 3852 C CA . TRP B 1 238 ? -2.039 23.797 14.273 1 96.94 238 TRP B CA 1
ATOM 3853 C C . TRP B 1 238 ? -3.008 23.609 13.117 1 96.94 238 TRP B C 1
ATOM 3855 O O . TRP B 1 238 ? -3.023 22.562 12.477 1 96.94 238 TRP B O 1
ATOM 3865 N N . PHE B 1 239 ? -3.84 24.562 12.852 1 95.94 239 PHE B N 1
ATOM 3866 C CA . PHE B 1 239 ? -4.613 24.719 11.625 1 95.94 239 PHE B CA 1
ATOM 3867 C C . PHE B 1 239 ? -4.133 25.922 10.828 1 95.94 239 PHE B C 1
ATOM 3869 O O . PHE B 1 239 ? -4.223 27.062 11.297 1 95.94 239 PHE B O 1
ATOM 3876 N N . VAL B 1 240 ? -3.631 25.75 9.648 1 97.25 240 VAL B N 1
ATOM 3877 C CA . VAL B 1 240 ? -3.082 26.859 8.883 1 97.25 240 VAL B CA 1
ATOM 3878 C C . VAL B 1 240 ? -3.479 26.719 7.41 1 97.25 240 VAL B C 1
ATOM 3880 O O . VAL B 1 240 ? -3.926 25.656 6.98 1 97.25 240 VAL B O 1
ATOM 3883 N N . ASN B 1 241 ? -3.365 27.766 6.645 1 97.12 241 ASN B N 1
ATOM 3884 C CA . ASN B 1 241 ? -3.676 27.781 5.219 1 97.12 241 ASN B CA 1
ATOM 3885 C C . ASN B 1 241 ? -2.553 27.172 4.395 1 97.12 241 ASN B C 1
ATOM 3887 O O . ASN B 1 241 ? -1.482 27.766 4.246 1 97.12 241 ASN B O 1
ATOM 3891 N N . GLY B 1 242 ? -2.805 26.031 3.836 1 97.62 242 GLY B N 1
ATOM 3892 C CA . GLY B 1 242 ? -1.794 25.312 3.074 1 97.62 242 GLY B CA 1
ATOM 3893 C C . GLY B 1 242 ? -1.545 25.906 1.702 1 97.62 242 GLY B C 1
ATOM 3894 O O . GLY B 1 242 ? -0.57 25.562 1.035 1 97.62 242 GLY B O 1
ATOM 3895 N N . LYS B 1 243 ? -2.371 26.828 1.273 1 97.5 243 LYS B N 1
ATOM 3896 C CA . LYS B 1 243 ? -2.258 27.453 -0.048 1 97.5 243 LYS B CA 1
ATOM 3897 C C . LYS B 1 243 ? -1.428 28.719 0.007 1 97.5 243 LYS B C 1
ATOM 3899 O O . LYS B 1 243 ? -1.052 29.266 -1.031 1 97.5 243 LYS B O 1
ATOM 3904 N N . VAL B 1 244 ? -1.136 29.188 1.188 1 96.94 244 VAL B N 1
ATOM 3905 C CA . VAL B 1 244 ? -0.376 30.422 1.369 1 96.94 244 VAL B CA 1
ATOM 3906 C C . VAL B 1 244 ? 1.062 30.078 1.758 1 96.94 244 VAL B C 1
ATOM 3908 O O . VAL B 1 244 ? 1.309 29.5 2.818 1 96.94 244 VAL B O 1
ATOM 3911 N N . PRO B 1 245 ? 1.995 30.5 0.921 1 96.56 245 PRO B N 1
ATOM 3912 C CA . PRO B 1 245 ? 3.4 30.203 1.207 1 96.56 245 PRO B CA 1
ATOM 3913 C C . PRO B 1 245 ? 3.84 30.688 2.586 1 96.56 245 PRO B C 1
ATOM 3915 O O . PRO B 1 245 ? 3.453 31.781 3.006 1 96.56 245 PRO B O 1
ATOM 3918 N N . GLY B 1 246 ? 4.562 29.859 3.248 1 97.75 246 GLY B N 1
ATOM 3919 C CA . GLY B 1 246 ? 5.168 30.25 4.508 1 97.75 246 GLY B CA 1
ATOM 3920 C C . GLY B 1 246 ? 4.348 29.859 5.719 1 97.75 246 GLY B C 1
ATOM 3921 O O . GLY B 1 246 ? 4.855 29.828 6.84 1 97.75 246 GLY B O 1
ATOM 3922 N N . ARG B 1 247 ? 3.066 29.547 5.531 1 98.06 247 ARG B N 1
ATOM 3923 C CA . ARG B 1 247 ? 2.199 29.219 6.66 1 98.06 247 ARG B CA 1
ATOM 3924 C C . ARG B 1 247 ? 2.639 27.922 7.332 1 98.06 247 ARG B C 1
ATOM 3926 O O . ARG B 1 247 ? 2.646 27.828 8.562 1 98.06 247 ARG B O 1
ATOM 3933 N N . LEU B 1 248 ? 2.986 26.922 6.562 1 98.69 248 LEU B N 1
ATOM 3934 C CA . LEU B 1 248 ? 3.453 25.656 7.117 1 98.69 248 LEU B CA 1
ATOM 3935 C C . LEU B 1 248 ? 4.758 25.844 7.883 1 98.69 248 LEU B C 1
ATOM 3937 O O . LEU B 1 248 ? 4.895 25.375 9.008 1 98.69 248 LEU B O 1
ATOM 3941 N N . SER B 1 249 ? 5.703 26.609 7.316 1 98.62 249 SER B N 1
ATOM 3942 C CA . SER B 1 249 ? 6.98 26.875 7.973 1 98.62 249 SER B CA 1
ATOM 3943 C C . SER B 1 249 ? 6.773 27.562 9.32 1 98.62 249 SER B C 1
ATOM 3945 O O . SER B 1 249 ? 7.438 27.234 10.305 1 98.62 249 SER B O 1
ATOM 3947 N N . GLY B 1 250 ? 5.898 28.562 9.273 1 98.31 250 GLY B N 1
ATOM 3948 C CA . GLY B 1 250 ? 5.598 29.266 10.516 1 98.31 250 GLY B CA 1
ATOM 3949 C C . GLY B 1 250 ? 5.043 28.359 11.594 1 98.31 250 GLY B C 1
ATOM 3950 O O . GLY B 1 250 ? 5.418 28.469 12.766 1 98.31 250 GLY B O 1
ATOM 3951 N N . ALA B 1 251 ? 4.148 27.453 11.242 1 98 251 ALA B N 1
ATOM 3952 C CA . ALA B 1 251 ? 3.582 26.5 12.188 1 98 251 ALA B CA 1
ATOM 3953 C C . ALA B 1 251 ? 4.652 25.562 12.719 1 98 251 ALA B C 1
ATOM 3955 O O . ALA B 1 251 ? 4.668 25.234 13.906 1 98 251 ALA B O 1
ATOM 3956 N N . ILE B 1 252 ? 5.559 25.078 11.836 1 98.31 252 ILE B N 1
ATOM 3957 C CA . ILE B 1 252 ? 6.641 24.172 12.227 1 98.31 252 ILE B CA 1
ATOM 3958 C C . ILE B 1 252 ? 7.527 24.859 13.266 1 98.31 252 ILE B C 1
ATOM 3960 O O . ILE B 1 252 ? 7.871 24.266 14.289 1 98.31 252 ILE B O 1
ATOM 3964 N N . ARG B 1 253 ? 7.809 26.141 13.047 1 97.5 253 ARG B N 1
ATOM 3965 C CA . ARG B 1 253 ? 8.664 26.891 13.961 1 97.5 253 ARG B CA 1
ATOM 3966 C C . ARG B 1 253 ? 7.922 27.219 15.258 1 97.5 253 ARG B C 1
ATOM 3968 O O . ARG B 1 253 ? 8.539 27.375 16.312 1 97.5 253 ARG B O 1
ATOM 3975 N N . GLY B 1 254 ? 6.641 27.406 15.133 1 95.38 254 GLY B N 1
ATOM 3976 C CA . GLY B 1 254 ? 5.844 27.766 16.297 1 95.38 254 GLY B CA 1
ATOM 3977 C C . GLY B 1 254 ? 5.512 29.25 16.375 1 95.38 254 GLY B C 1
ATOM 3978 O O . GLY B 1 254 ? 4.961 29.719 17.359 1 95.38 254 GLY B O 1
ATOM 3979 N N . ASP B 1 255 ? 5.789 30 15.305 1 93.38 255 ASP B N 1
ATOM 3980 C CA . ASP B 1 255 ? 5.559 31.438 15.273 1 93.38 255 ASP B CA 1
ATOM 3981 C C . ASP B 1 255 ? 4.719 31.828 14.062 1 93.38 255 ASP B C 1
ATOM 3983 O O . ASP B 1 255 ? 4.836 32.969 13.562 1 93.38 255 ASP B O 1
ATOM 3987 N N . GLY B 1 256 ? 3.926 30.938 13.609 1 92.44 256 GLY B N 1
ATOM 3988 C CA . GLY B 1 256 ? 3.203 31.156 12.359 1 92.44 256 GLY B CA 1
ATOM 3989 C C . GLY B 1 256 ? 1.813 31.719 12.562 1 92.44 256 GLY B C 1
ATOM 3990 O O . GLY B 1 256 ? 1.455 32.125 13.68 1 92.44 256 GLY B O 1
ATOM 3991 N N . PHE B 1 257 ? 1.146 31.906 11.469 1 94.69 257 PHE B N 1
ATOM 3992 C CA . PHE B 1 257 ? -0.207 32.438 11.398 1 94.69 257 PHE B CA 1
ATOM 3993 C C . PHE B 1 257 ? -1.223 31.328 11.172 1 94.69 257 PHE B C 1
ATOM 3995 O O . PHE B 1 257 ? -1.067 30.516 10.25 1 94.69 257 PHE B O 1
ATOM 4002 N N . GLY B 1 258 ? -2.24 31.234 12.008 1 95.44 258 GLY B N 1
ATOM 4003 C CA . GLY B 1 258 ? -3.295 30.234 11.992 1 95.44 258 GLY B CA 1
ATOM 4004 C C . GLY B 1 258 ? -3.926 30.016 13.359 1 95.44 258 GLY B C 1
ATOM 4005 O O . GLY B 1 258 ? -3.973 30.938 14.18 1 95.44 258 GLY B O 1
ATOM 4006 N N . THR B 1 259 ? -4.551 28.875 13.547 1 95.38 259 THR B N 1
ATOM 4007 C CA . THR B 1 259 ? -5.121 28.516 14.844 1 95.38 259 THR B CA 1
ATOM 4008 C C . THR B 1 259 ? -4.266 27.453 15.531 1 95.38 259 THR B C 1
ATOM 4010 O O . THR B 1 259 ? -3.965 26.406 14.953 1 95.38 259 THR B O 1
ATOM 4013 N N . ARG B 1 260 ? -3.867 27.781 16.719 1 95.56 260 ARG B N 1
ATOM 4014 C CA . ARG B 1 260 ? -3.084 26.859 17.531 1 95.56 260 ARG B CA 1
ATOM 4015 C C . ARG B 1 260 ? -3.914 26.297 18.688 1 95.56 260 ARG B C 1
ATOM 4017 O O . ARG B 1 260 ? -4.602 27.047 19.375 1 95.56 260 ARG B O 1
ATOM 4024 N N . ILE B 1 261 ? -3.908 25.016 18.766 1 92.25 261 ILE B N 1
ATOM 4025 C CA . ILE B 1 261 ? -4.555 24.359 19.891 1 92.25 261 ILE B CA 1
ATOM 4026 C C . ILE B 1 261 ? -3.494 23.766 20.812 1 92.25 261 ILE B C 1
ATOM 4028 O O . ILE B 1 261 ? -2.646 22.984 20.375 1 92.25 261 ILE B O 1
ATOM 4032 N N . LYS B 1 262 ? -3.492 24.172 22 1 79.31 262 LYS B N 1
ATOM 4033 C CA . LYS B 1 262 ? -2.553 23.625 22.984 1 79.31 262 LYS B CA 1
ATOM 4034 C C . LYS B 1 262 ? -3.289 22.953 24.125 1 79.31 262 LYS B C 1
ATOM 4036 O O . LYS B 1 262 ? -4.418 23.312 24.453 1 79.31 262 LYS B O 1
ATOM 4041 N N . GLY B 1 263 ? -2.725 21.766 24.609 1 72.62 263 GLY B N 1
ATOM 4042 C CA . GLY B 1 263 ? -3.252 21.047 25.766 1 72.62 263 GLY B CA 1
ATOM 4043 C C . GLY B 1 263 ? -3.363 21.891 27.016 1 72.62 263 GLY B C 1
ATOM 4044 O O . GLY B 1 263 ? -2.783 22.984 27.078 1 72.62 263 GLY B O 1
#

Sequence (526 aa):
MIIVKVGGSVFSDKKGEPENFDHETVRNIAKEIAKFYPRENFIVVHGGGSFGHPEAKKYGIRDGLPEDWETANFRRIGFTETHQAMLRANSEFIKAFVREGLPAFSVSTSSVFITENGEVAYGDLEVVERLLELGFIPVLFGDVSIDLAKGIDILSGDQIITYLAKMLEPDKVIFLMDVDGIYDGKPGEGGLIQSLSRAEIGSLLERLHCTAAGTDVTGGICNKLEEAKKIAEHSEVWFVNGKVPGRLSGAIRGDGFGTRIKGMIIVKVGGSVFSDKKGEPENFDHETVRNIAKEIAKFYPRENFIVVHGGGSFGHPEAKKYGIRDGLPEDWETANFRRIGFTETHQAMLRANSEFIKAFVREGLPAFSVSTSSVFITENGEVAYGDLEVVERLLELGFIPVLFGDVSIDLAKGIDILSGDQIITYLAKMLEPDKVIFLMDVDGIYDGKPGEGGLIQSLSRAEIGSLLERLHCTAAGTDVTGGICNKLEEAKKIAEHSEVWFVNGKVPGRLSGAIRGDGFGTRIKG

Secondary structure (DSSP, 8-state):
-EEEEE-HHHH--TTSSTT---HHHHHHHHHHHHTTTTTS-EEEEE--TTSSHHHHHHHTGGG---SSHHHHHHHHHHHHHHHHHHHHHHHHHHHHHHHTT--EEE--HHHHEEEETTEEEEE--HHHHHHHHTT-EEEEE-EEEEETTTEEEEE-HHHHHHHHHHHH--SEEEEEESSSSEESSSTTTSPEESEEEHHHHHHHHHHTT--TT--STTHHHHHHHHHHHHHTTTSEEEEEETTSTTHHHHHHHT--SSEEEE-/-EEEEE-HHHH--TTSSTT---HHHHHHHHHHHHTTTTTS-EEEEE--TTSSHHHHHHHTGGG---SSHHHHHHHHHHHHHHHHHHHHHHHHHHHHHHHTT--EEE--HHHHEEEETTEEEEE--HHHHHHHHTT-EEEEE-EEEEETTTEEEEE-HHHHHHHHHHHH--SEEEEEESSSSEESSSTTTSPEESEEEHHHHHHHHHHTT--TT--STTHHHHHHHHHHHHHTTTSEEEEEETTSTTHHHHHHHT--SSEEEE-

Solvent-accessible surface area (backbone atoms only — not comparable to full-atom values): 26066 Å² total; per-residue (Å²): 77,37,36,39,35,42,34,21,65,36,36,18,48,66,89,52,58,78,62,42,67,40,62,66,43,48,33,51,51,32,50,46,51,45,73,45,49,82,84,48,50,47,36,38,30,28,42,43,37,22,21,27,50,64,40,32,62,75,38,41,34,79,74,26,55,58,86,52,61,69,64,23,50,52,27,42,39,26,50,32,51,18,40,52,36,34,50,54,55,48,50,54,54,36,52,35,22,45,73,59,73,36,35,36,32,82,36,51,41,50,39,35,36,32,23,42,82,61,35,84,72,42,71,62,55,66,51,58,54,51,37,48,74,72,67,30,26,42,31,37,43,24,35,42,22,48,14,78,75,36,53,35,29,54,36,49,32,60,58,50,48,36,53,48,30,70,75,64,46,31,62,31,37,36,38,25,27,73,45,60,41,48,50,75,45,60,93,88,73,32,53,75,38,53,68,41,48,54,80,48,46,62,57,48,40,57,73,65,59,56,51,98,81,58,77,54,97,58,42,60,58,44,52,47,50,57,36,45,50,62,27,22,76,50,21,38,34,36,30,19,20,47,69,44,88,62,24,63,48,22,53,73,74,68,77,42,62,32,16,36,34,42,103,78,37,37,39,35,41,34,21,64,38,35,17,48,66,87,51,59,76,62,43,70,41,62,65,43,48,32,50,50,32,49,46,50,45,75,45,49,84,83,46,49,47,38,38,30,27,41,43,37,24,20,28,48,65,40,33,61,76,37,41,35,80,75,24,56,59,86,52,62,69,64,24,50,51,28,42,39,25,50,34,52,19,39,53,37,35,50,53,54,50,49,54,53,37,50,35,23,44,75,59,73,37,34,37,31,82,36,52,40,50,40,33,37,31,22,42,83,62,36,82,71,42,70,62,55,65,50,57,54,50,36,48,75,71,68,32,28,42,32,38,41,22,34,44,23,48,14,78,73,35,53,33,28,54,35,50,31,60,59,50,48,33,52,47,29,70,77,65,47,29,62,32,38,37,37,25,28,72,46,60,41,47,49,78,42,59,93,88,74,33,55,76,38,54,69,43,49,53,80,48,45,60,58,48,40,58,73,66,60,57,51,98,81,56,77,57,98,58,42,61,57,46,51,48,50,56,38,46,50,62,28,22,75,51,21,38,33,35,30,19,20,46,69,44,88,62,24,63,47,21,54,74,75,68,77,43,62,33,18,36,32,41,103

Radius of gyration: 24.27 Å; Cα contacts (8 Å, |Δi|>4): 1161; chains: 2; bounding box: 54×71×52 Å

pLDDT: mean 92.17, std 11.83, range [35.06, 98.94]

Organism: NCBI:txid2598455

Nearest PDB structures (foldseek):
  8u0m-assembly1_A  TM=9.682E-01  e=2.019E-36  Thermococcus paralvinellae
  8u0n-assembly1_A  TM=9.636E-01  e=1.580E-36  Thermococcus paralvinellae
  8u0m-assembly1_B  TM=9.677E-01  e=6.476E-36  Thermococcus paralvinellae
  8u0l-assembly1_A  TM=9.688E-01  e=3.001E-35  Thermococcus paralvinellae
  8u0l-assembly1_B  TM=9.512E-01  e=6.064E-34  Thermococcus paralvinellae

InterPro domains:
  IPR001048 Aspartate/glutamate/uridylate kinase [PF00696] (1-236)
  IPR024192 Fosfomycin resistance kinase, FomA-type [NF040647] (2-261)
  IPR024192 Fosfomycin resistance kinase, FomA-type [PIRSF016496] (1-262)
  IPR024192 Fosfomycin resistance kinase, FomA-type [cd04241] (1-261)
  IPR036393 Acetylglutamate kinase-like superfamily [G3DSA:3.40.1160.10] (1-262)
  IPR036393 Acetylglutamate kinase-like superfamily [SSF53633] (1-262)